Protein AF-A0A1S3QJJ6-F1 (afdb_monomer_lite)

Radius of gyration: 35.35 Å; chains: 1; bounding box: 121×51×11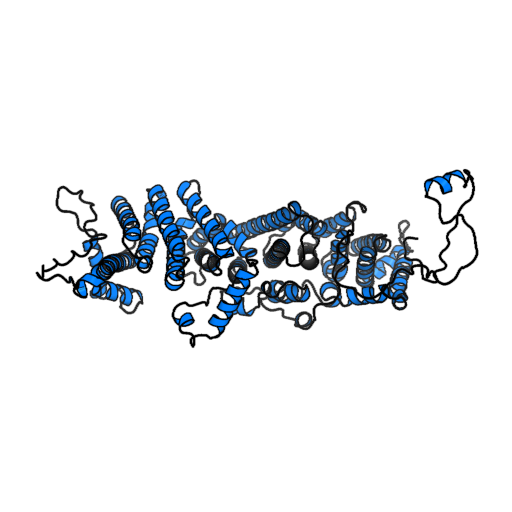4 Å

Secondary structure (DSSP, 8-state):
-HHHHHHHHHHHTT-S-TTSHHHHHHHHHHHHHTPPPPTTS-TT--TTTTPPPPPPP----SSS-----HHHHSHHHHHHHHHHHHHHHHHHHHHHS--PPPPHHHHHHHHHHHHHHHHHS-GGG-HHHHHHHHHHHHHHTTT-HHHHHHHHHHHHHHHHHTTT-HHHHHHHHHHHHHHHT-HHHHT--TTT-HHHHHHHHHHHHHHHHHHTTSTTHHHHHHHHHHHHHS-SS--S--HHHHHHHHHGGGT-HHHHHHHHH------HHHHHHHHHHHHHHHTGGGSHHHHHS--TT--TTHHHHHHHHHHHH--TTSHHHHHHHHHHHHHHHHHHHHHHHH-S---TTSHHHHHHHHHHHHHHHHGGGS-HHHHHHHHHHHHHHHHH---HHHHHHHHHHHHHHHHH-GGGHHHHHHHTTS-HHHHTTTHHHHHHHHHTHHHHGGG-SSHHHHHHHHHHHHHHHHT-SSHHHHHHHHHHHHHHHTSHHHHHHHHHGGGSTT--TTHHHHHHHHHHHHHHGGGSHHHHHHHHHHHHSHHHHT--TTTT-SHHIIIIIHHHHTT--GGG---HHHHHHSS----BTTB-SS-S--GGGGPPPPS-------SS--SSS--S----------------GGGGS-HHHHHHHS---------------S---TT-

pLDDT: mean 80.57, std 17.83, range [31.42, 98.56]

Foldseek 3Di:
DVVLLVVLVVVVVVPDDLPDPVNVVLLCVLCVQQCADDPPDDRRDRPPALDFDDQDDDDDDPDDDPPPPPCNVCRLVVRQVVNLSSLSSNLSSCVSPDVDQDDQVNLLVLLVSLLVNLVSHDLLSNLSSLSSLLSRCLSCCQPCVVSSLSSLVSLLVSLVVCPVPQLSNPSSLLSSLSRLVPLSNLLDDCVRRVSSLVSSVVVLVVQLVVCLQAFLSLLSNLLSLLCQLPPPDPDPDDPVVSVSSVLSCVVVLVSLLCLLQWAHDDDPVSVVVVVVVVVLVVVPPVRVVCVSRPDPRRARNNSNLSSLQSLLPQALVDPSSQVSLLVSLVSLLVLLVVLCVVDLDDDAQDSNNSSLLSSLLSVLSCVVSHDLVSCVVCVVSLLVSLQRDFFQLSLLSSLLVVLVNCQVPVVCVVVLLVSLVPDPVSRQLSVLSSLLNLLQVVNNLVRHDPSLVVLVSQLVSLLVQCLDPDPLSVLSSLSSLVSSCVDPSSLCSLCVLLPDPPRNNCSNVSSVVSNVVLVVCCVPPPSVVLNVQVCCQLSNPPDDSQQQAASQCSQALSCQLSVHDPSRHDHLVCSVPVHNHDADPRYGHDRPDCRSVPDHRTPDGSGSDDDDDPDPDDPDDPPPPPPDPDDDPDDDPPVPDDPVVVVVPPPDPDDDDDDDDDPDPDDDPNPD

Structure (mmCIF, N/CA/C/O backbone):
data_AF-A0A1S3QJJ6-F1
#
_entry.id   AF-A0A1S3QJJ6-F1
#
loop_
_atom_site.group_PDB
_atom_site.id
_atom_site.type_symbol
_atom_site.label_atom_id
_atom_site.label_alt_id
_atom_site.label_comp_id
_atom_site.label_asym_id
_atom_site.label_entity_id
_atom_site.label_seq_id
_atom_site.pdbx_PDB_ins_code
_atom_site.Cartn_x
_atom_site.Cartn_y
_atom_site.Cartn_z
_atom_site.occupancy
_atom_site.B_iso_or_equiv
_atom_site.auth_seq_id
_atom_site.auth_comp_id
_atom_site.auth_asym_id
_atom_site.auth_atom_id
_atom_site.pdbx_PDB_model_num
ATOM 1 N N . MET A 1 1 ? -32.401 -10.945 34.191 1.00 85.00 1 MET A N 1
ATOM 2 C CA . MET A 1 1 ? -31.482 -10.333 33.208 1.00 85.00 1 MET A CA 1
ATOM 3 C C . MET A 1 1 ? -30.661 -11.370 32.466 1.00 85.00 1 MET A C 1
ATOM 5 O O . MET A 1 1 ? -30.903 -11.489 31.279 1.00 85.00 1 MET A O 1
ATOM 9 N N . ALA A 1 2 ? -29.822 -12.181 33.118 1.00 85.94 2 ALA A N 1
ATOM 10 C CA . ALA A 1 2 ? -29.013 -13.210 32.439 1.00 85.94 2 ALA A CA 1
ATOM 11 C C . ALA A 1 2 ? -29.777 -14.088 31.428 1.00 85.94 2 ALA A C 1
ATOM 13 O O . ALA A 1 2 ? -29.359 -14.216 30.283 1.00 85.94 2 ALA A O 1
ATOM 14 N N . SER A 1 3 ? -30.947 -14.624 31.795 1.00 87.44 3 SER A N 1
ATOM 15 C CA . SER A 1 3 ? -31.774 -15.415 30.867 1.00 87.44 3 SER A CA 1
ATOM 16 C C . SER A 1 3 ? -32.265 -14.615 29.652 1.00 87.44 3 SER A C 1
ATOM 18 O O . SER A 1 3 ? -32.357 -15.158 28.556 1.00 87.44 3 SER A O 1
ATOM 20 N N . LEU A 1 4 ? -32.560 -13.323 29.830 1.00 85.12 4 LEU A N 1
ATOM 21 C CA . LEU A 1 4 ? -32.970 -12.434 28.738 1.00 85.12 4 LEU A CA 1
ATOM 22 C C . LEU A 1 4 ? -31.790 -12.130 27.817 1.00 85.12 4 LEU A C 1
ATOM 24 O O . LEU A 1 4 ? -31.928 -12.266 26.610 1.00 85.12 4 LEU A O 1
ATOM 28 N N . ALA A 1 5 ? -30.625 -11.804 28.383 1.00 86.69 5 ALA A N 1
ATOM 29 C CA . ALA A 1 5 ? -29.405 -11.566 27.618 1.00 86.69 5 ALA A CA 1
ATOM 30 C C . ALA A 1 5 ? -29.014 -12.796 26.790 1.00 86.69 5 ALA A C 1
ATOM 32 O O . ALA A 1 5 ? -28.793 -12.667 25.593 1.00 86.69 5 ALA A O 1
ATOM 33 N N . MET A 1 6 ? -29.052 -13.992 27.386 1.00 86.31 6 MET A N 1
ATOM 34 C CA . MET A 1 6 ? -28.824 -15.251 26.669 1.00 86.31 6 MET A CA 1
ATOM 35 C C . MET A 1 6 ? -29.834 -15.451 25.530 1.00 86.31 6 MET A C 1
ATOM 37 O O . MET A 1 6 ? -29.464 -15.881 24.442 1.00 86.31 6 MET A O 1
ATOM 41 N N . THR A 1 7 ? -31.106 -15.106 25.747 1.00 84.12 7 THR A N 1
ATOM 42 C CA . THR A 1 7 ? -32.127 -15.189 24.691 1.00 84.12 7 THR A CA 1
ATOM 43 C C . THR A 1 7 ? -31.817 -14.219 23.548 1.00 84.12 7 THR A C 1
ATOM 45 O O . THR A 1 7 ? -31.876 -14.619 22.390 1.00 84.12 7 THR A O 1
ATOM 48 N N . CYS A 1 8 ? -31.434 -12.976 23.858 1.00 83.06 8 CYS A N 1
ATOM 49 C CA . CYS A 1 8 ? -31.009 -11.973 22.879 1.00 83.06 8 CYS A CA 1
ATOM 50 C C . CYS A 1 8 ? -29.763 -12.415 22.091 1.00 83.06 8 CYS A C 1
ATOM 52 O O . CYS A 1 8 ? -29.727 -12.263 20.874 1.00 83.06 8 CYS A O 1
ATOM 54 N N . GLU A 1 9 ? -28.761 -12.995 22.756 1.00 84.38 9 GLU A N 1
ATOM 55 C CA . GLU A 1 9 ? -27.544 -13.518 22.117 1.00 84.38 9 GLU A CA 1
ATOM 56 C C . GLU A 1 9 ? -27.869 -14.664 21.147 1.00 84.38 9 GLU A C 1
ATOM 58 O O . GLU A 1 9 ? -27.453 -14.631 19.990 1.00 84.38 9 GLU A O 1
ATOM 63 N N . VAL A 1 10 ? -28.670 -15.647 21.576 1.00 82.12 10 VAL A N 1
ATOM 64 C CA . VAL A 1 10 ? -29.111 -16.756 20.707 1.00 82.12 10 VAL A CA 1
ATOM 65 C C . VAL A 1 10 ? -29.938 -16.234 19.535 1.00 82.12 10 VAL A C 1
ATOM 67 O O . VAL A 1 10 ? -29.814 -16.716 18.410 1.00 82.12 10 VAL A O 1
ATOM 70 N N . ALA A 1 11 ? -30.772 -15.229 19.779 1.00 76.62 11 ALA A N 1
ATOM 71 C CA . ALA A 1 11 ? -31.605 -14.653 18.747 1.00 76.62 11 ALA A CA 1
ATOM 72 C C . ALA A 1 11 ? -30.813 -13.837 17.717 1.00 76.62 11 ALA A C 1
ATOM 74 O O . ALA A 1 11 ? -31.133 -13.886 16.529 1.00 76.62 11 ALA A O 1
ATOM 75 N N . ALA A 1 12 ? -29.728 -13.178 18.134 1.00 73.81 12 ALA A N 1
ATOM 76 C CA . ALA A 1 12 ? -28.808 -12.479 17.240 1.00 73.81 12 ALA A CA 1
ATOM 77 C C . ALA A 1 12 ? -28.085 -13.423 16.259 1.00 73.81 12 ALA A C 1
ATOM 79 O O . ALA A 1 12 ? -27.667 -12.978 15.194 1.00 73.81 12 ALA A O 1
ATOM 80 N N . LEU A 1 13 ? -27.989 -14.722 16.571 1.00 76.25 13 LEU A N 1
ATOM 81 C CA . LEU A 1 13 ? -27.437 -15.749 15.677 1.00 76.25 13 LEU A CA 1
ATOM 82 C C . LEU A 1 13 ? -28.410 -16.180 14.559 1.00 76.25 13 LEU A C 1
ATOM 84 O O . LEU A 1 13 ? -28.115 -17.115 13.819 1.00 76.25 13 LEU A O 1
ATOM 88 N N . GLY A 1 14 ? -29.579 -15.540 14.435 1.00 67.44 14 GLY A N 1
ATOM 89 C CA . GLY A 1 14 ? -30.553 -15.836 13.377 1.00 67.44 14 GLY A CA 1
ATOM 90 C C . GLY A 1 14 ? -31.310 -17.154 13.570 1.00 67.44 14 GLY A C 1
ATOM 91 O O . GLY A 1 14 ? -31.936 -17.652 12.639 1.00 67.44 14 GLY A O 1
ATOM 92 N N . VAL A 1 15 ? -31.264 -17.728 14.777 1.00 62.75 15 VAL A N 1
ATOM 93 C CA . VAL A 1 15 ? -31.897 -19.019 15.103 1.00 62.75 15 VAL A CA 1
ATOM 94 C C . VAL A 1 15 ? -33.428 -18.909 15.175 1.00 62.75 15 VAL A C 1
ATOM 96 O O . VAL A 1 15 ? -34.129 -19.897 14.961 1.00 62.75 15 VAL A O 1
ATOM 99 N N . PHE A 1 16 ? -33.972 -17.715 15.442 1.00 63.34 16 PHE A N 1
ATOM 100 C CA . PHE A 1 16 ? -35.417 -17.485 15.526 1.00 63.34 16 PHE A CA 1
ATOM 101 C C . PHE A 1 16 ? -35.966 -16.752 14.300 1.00 63.34 16 PHE A C 1
ATOM 103 O O . PHE A 1 16 ? -35.335 -15.855 13.747 1.00 63.34 16 PHE A O 1
ATOM 110 N N . ASN A 1 17 ? -37.201 -17.087 13.918 1.00 60.53 17 ASN A N 1
ATOM 111 C CA . ASN A 1 17 ? -37.935 -16.361 12.887 1.00 60.53 17 ASN A CA 1
ATOM 112 C C . ASN A 1 17 ? -38.313 -14.950 13.398 1.00 60.53 17 ASN A C 1
ATOM 114 O O . ASN A 1 17 ? -38.918 -14.821 14.469 1.00 60.53 17 ASN A O 1
ATOM 118 N N . LEU A 1 18 ? -37.983 -13.912 12.615 1.00 58.69 18 LEU A N 1
ATOM 119 C CA . LEU A 1 18 ? -38.202 -12.485 12.916 1.00 58.69 18 LEU A CA 1
ATOM 120 C C . LEU A 1 18 ? -39.668 -12.138 13.233 1.00 58.69 18 LEU A C 1
ATOM 122 O O . LEU A 1 18 ? -39.923 -11.162 13.929 1.00 58.69 18 LEU A O 1
ATOM 126 N N . GLN A 1 19 ? -40.628 -12.941 12.761 1.00 59.34 19 GLN A N 1
ATOM 127 C CA . GLN A 1 19 ? -42.067 -12.733 12.984 1.00 59.34 19 GLN A CA 1
ATOM 128 C C . GLN A 1 19 ? -42.648 -13.491 14.191 1.00 59.34 19 GLN A C 1
ATOM 130 O O . GLN A 1 19 ? -43.862 -13.491 14.387 1.00 59.34 19 GLN A O 1
ATOM 135 N N . SER A 1 20 ? -41.826 -14.172 14.994 1.00 65.88 20 SER A N 1
ATOM 136 C CA . SER A 1 20 ? -42.336 -14.877 16.175 1.00 65.88 20 SER A CA 1
ATOM 137 C C . SER A 1 20 ? -42.773 -13.907 17.282 1.00 65.88 20 SER A C 1
ATOM 139 O O . SER A 1 20 ? -42.140 -12.881 17.524 1.00 65.88 20 SER A O 1
ATOM 141 N N . GLU A 1 21 ? -43.843 -14.255 17.997 1.00 67.12 21 GLU A N 1
ATOM 142 C CA . GLU A 1 21 ? -44.384 -13.482 19.127 1.00 67.12 21 GLU A CA 1
ATOM 143 C C . GLU A 1 21 ? -43.320 -13.214 20.213 1.00 67.12 21 GLU A C 1
ATOM 145 O O . GLU A 1 21 ? -43.253 -12.127 20.787 1.00 67.12 21 GLU A O 1
ATOM 150 N N . SER A 1 22 ? -42.399 -14.163 20.405 1.00 66.00 22 SER A N 1
ATOM 151 C CA . SER A 1 22 ? -41.230 -14.033 21.280 1.00 66.00 22 SER A CA 1
ATOM 152 C C . SER A 1 22 ? -40.287 -12.894 20.871 1.00 66.00 22 SER A C 1
ATOM 154 O O . SER A 1 22 ? -39.764 -12.201 21.741 1.00 66.00 22 SER A O 1
ATOM 156 N N . MET A 1 23 ? -40.085 -12.659 19.567 1.00 66.31 23 MET A N 1
ATOM 157 C CA . MET A 1 23 ? -39.256 -11.548 19.074 1.00 66.31 23 MET A CA 1
ATOM 158 C C . MET A 1 23 ? -39.922 -10.198 19.333 1.00 66.31 23 MET A C 1
ATOM 160 O O . MET A 1 23 ? -39.256 -9.258 19.758 1.00 66.31 23 MET A O 1
ATOM 164 N N . ILE A 1 24 ? -41.242 -10.112 19.154 1.00 66.56 24 ILE A N 1
ATOM 165 C CA . ILE A 1 24 ? -42.016 -8.894 19.429 1.00 66.56 24 ILE A CA 1
ATOM 166 C C . ILE A 1 24 ? -41.917 -8.528 20.919 1.00 66.56 24 ILE A C 1
ATOM 168 O O . ILE A 1 24 ? -41.633 -7.379 21.260 1.00 66.56 24 ILE A O 1
ATOM 172 N N . LEU A 1 25 ? -42.054 -9.510 21.816 1.00 69.56 25 LEU A N 1
ATOM 173 C CA . LEU A 1 25 ? -41.886 -9.306 23.261 1.00 69.56 25 LEU A CA 1
ATOM 174 C C . LEU A 1 25 ? -40.464 -8.854 23.641 1.00 69.56 25 LEU A C 1
ATOM 176 O O . LEU A 1 25 ? -40.312 -8.011 24.525 1.00 69.56 25 LEU A O 1
ATOM 180 N N . LEU A 1 26 ? -39.427 -9.351 22.955 1.00 68.56 26 LEU A N 1
ATOM 181 C CA . LEU A 1 26 ? -38.045 -8.889 23.146 1.00 68.56 26 LEU A CA 1
ATOM 182 C C . LEU A 1 26 ? -37.833 -7.443 22.666 1.00 68.56 26 LEU A C 1
ATOM 184 O O . LEU A 1 26 ? -37.059 -6.710 23.277 1.00 68.56 26 LEU A O 1
ATOM 188 N N . VAL A 1 27 ? -38.543 -6.986 21.629 1.00 65.44 27 VAL A N 1
ATOM 189 C CA . VAL A 1 27 ? -38.501 -5.573 21.203 1.00 65.44 27 VAL A CA 1
ATOM 190 C C . VAL A 1 27 ? -39.156 -4.667 22.251 1.00 65.44 27 VAL A C 1
ATOM 192 O O . VAL A 1 27 ? -38.608 -3.610 22.578 1.00 65.44 27 VAL A O 1
ATOM 195 N N . HIS A 1 28 ? -40.268 -5.097 22.856 1.00 69.62 28 HIS A N 1
ATOM 196 C CA . HIS A 1 28 ? -40.904 -4.376 23.969 1.00 69.62 28 HIS A CA 1
ATOM 197 C C . HIS A 1 28 ? -40.021 -4.291 25.223 1.00 69.62 28 HIS A C 1
ATOM 199 O O . HIS A 1 28 ? -40.218 -3.417 26.059 1.00 69.62 28 HIS A O 1
ATOM 205 N N . LEU A 1 29 ? -38.988 -5.123 25.341 1.00 69.88 29 LEU A N 1
ATOM 206 C CA . LEU A 1 29 ? -38.015 -5.043 26.430 1.00 69.88 29 LEU A CA 1
ATOM 207 C C . LEU A 1 29 ? -37.234 -3.719 26.419 1.00 69.88 29 LEU A C 1
ATOM 209 O O . LEU A 1 29 ? -36.844 -3.228 27.474 1.00 69.88 29 LEU A O 1
ATOM 213 N N . SER A 1 30 ? -37.085 -3.077 25.256 1.00 67.75 30 SER A N 1
ATOM 214 C CA . SER A 1 30 ? -36.506 -1.731 25.169 1.00 67.75 30 SER A CA 1
ATOM 215 C C . SER A 1 30 ? -37.330 -0.685 25.935 1.00 67.75 30 SER A C 1
ATOM 217 O O . SER A 1 30 ? -36.750 0.194 26.572 1.00 67.75 30 SER A O 1
ATOM 219 N N . SER A 1 31 ? -38.666 -0.800 25.982 1.00 69.69 31 SER A N 1
ATOM 220 C CA . SER A 1 31 ? -39.509 0.174 26.691 1.00 69.69 31 SER A CA 1
ATOM 221 C C . SER A 1 31 ? -39.325 0.130 28.207 1.00 69.69 31 SER A C 1
ATOM 223 O O . SER A 1 31 ? -39.563 1.136 28.871 1.00 69.69 31 SER A O 1
ATOM 225 N N . TYR A 1 32 ? -38.871 -1.000 28.763 1.00 74.62 32 TYR A N 1
ATOM 226 C CA . TYR A 1 32 ? -38.482 -1.083 30.173 1.00 74.62 32 TYR A CA 1
ATOM 227 C C . TYR A 1 32 ? -37.338 -0.110 30.480 1.00 74.62 32 TYR A C 1
ATOM 229 O O . TYR A 1 32 ? -37.411 0.643 31.444 1.00 74.62 32 TYR A O 1
ATOM 237 N N . PHE A 1 33 ? -36.323 -0.053 29.615 1.00 75.31 33 PHE A N 1
ATOM 238 C CA . PHE A 1 33 ? -35.170 0.824 29.815 1.00 75.31 33 PHE A CA 1
ATOM 239 C C . PHE A 1 33 ? -35.494 2.311 29.637 1.00 75.31 33 PHE A C 1
ATOM 241 O O . PHE A 1 33 ? -34.935 3.155 30.334 1.00 75.31 33 PHE A O 1
ATOM 248 N N . TYR A 1 34 ? -36.435 2.618 28.742 1.00 72.31 34 TYR A N 1
ATOM 249 C CA . TYR A 1 34 ? -36.872 3.980 28.422 1.00 72.31 34 TYR A CA 1
ATOM 250 C C . TYR A 1 34 ? -38.121 4.440 29.195 1.00 72.31 34 TYR A C 1
ATOM 252 O O . TYR A 1 34 ? -38.725 5.449 28.830 1.00 72.31 34 TYR A O 1
ATOM 260 N N . SER A 1 35 ? -38.548 3.704 30.226 1.00 65.62 35 SER A N 1
ATOM 261 C CA . SER A 1 35 ? -39.744 4.060 31.000 1.00 65.62 35 SER A CA 1
ATOM 262 C C . SER A 1 35 ? -39.558 5.394 31.744 1.00 65.62 35 SER A C 1
ATOM 264 O O . SER A 1 35 ? -38.511 5.596 32.363 1.00 65.62 35 SER A O 1
ATOM 266 N N . PRO A 1 36 ? -40.553 6.304 31.709 1.00 58.91 36 PRO A N 1
ATOM 267 C CA . PRO A 1 36 ? -40.438 7.621 32.325 1.00 58.91 36 PRO A CA 1
ATOM 268 C C . PRO A 1 36 ? -40.310 7.515 33.847 1.00 58.91 36 PRO A C 1
ATOM 270 O O . PRO A 1 36 ? -41.010 6.736 34.499 1.00 58.91 36 PRO A O 1
ATOM 273 N N . ALA A 1 37 ? -39.423 8.328 34.415 1.00 57.16 37 ALA A N 1
ATOM 274 C CA . ALA A 1 37 ? -39.206 8.385 35.852 1.00 57.16 37 ALA A CA 1
ATOM 275 C C . ALA A 1 37 ? -40.435 8.891 36.622 1.00 57.16 37 ALA A C 1
ATOM 277 O O . ALA A 1 37 ? -41.154 9.768 36.132 1.00 57.16 37 ALA A O 1
ATOM 278 N N . PRO A 1 38 ? -40.667 8.401 37.855 1.00 56.31 38 PRO A N 1
ATOM 279 C CA . PRO A 1 38 ? -41.644 9.014 38.741 1.00 56.31 38 PRO A CA 1
ATOM 280 C C . PRO A 1 38 ? -41.222 10.465 39.073 1.00 56.31 38 PRO A C 1
ATOM 282 O O . PRO A 1 38 ? -40.033 10.729 39.282 1.00 56.31 38 PRO A O 1
ATOM 285 N N . PRO A 1 39 ? -42.165 11.425 39.124 1.00 51.28 39 PRO A N 1
ATOM 286 C CA . PRO A 1 39 ? -41.863 12.827 39.429 1.00 51.28 39 PRO A CA 1
ATOM 287 C C . PRO A 1 39 ? -41.169 12.956 40.799 1.00 51.28 39 PRO A C 1
ATOM 289 O O . PRO A 1 39 ? -41.526 12.218 41.721 1.00 51.28 39 PRO A O 1
ATOM 292 N N . PRO A 1 40 ? -40.187 13.870 40.969 1.00 55.25 40 PRO A N 1
ATOM 293 C CA . PRO A 1 40 ? -39.938 15.105 40.206 1.00 55.25 40 PRO A CA 1
ATOM 294 C C . PRO A 1 40 ? -38.924 14.988 39.050 1.00 55.25 40 PRO A C 1
ATOM 296 O O . PRO A 1 40 ? -38.459 16.008 38.543 1.00 55.25 40 PRO A O 1
ATOM 299 N N . ALA A 1 41 ? -38.545 13.778 38.638 1.00 54.66 41 ALA A N 1
ATOM 300 C CA . ALA A 1 41 ? -37.587 13.593 37.553 1.00 54.66 41 ALA A CA 1
ATOM 301 C C . ALA A 1 41 ? -38.174 14.000 36.179 1.00 54.66 41 ALA A C 1
ATOM 303 O O . ALA A 1 41 ? -39.383 13.872 35.961 1.00 54.66 41 ALA A O 1
ATOM 304 N N . PRO A 1 42 ? -37.347 14.512 35.245 1.00 53.44 42 PRO A N 1
ATOM 305 C CA . PRO A 1 42 ? -37.808 14.911 33.920 1.00 53.44 42 PRO A CA 1
ATOM 306 C C . PRO A 1 42 ? -38.425 13.717 33.162 1.00 53.44 42 PRO A C 1
ATOM 308 O O . PRO A 1 42 ? -37.954 12.589 33.316 1.00 53.44 42 PRO A O 1
ATOM 311 N N . PRO A 1 43 ? -39.433 13.942 32.293 1.00 52.44 43 PRO A N 1
ATOM 312 C CA . PRO A 1 43 ? -40.180 12.883 31.595 1.00 52.44 43 PRO A CA 1
ATOM 313 C C . PRO A 1 43 ? -39.337 12.011 30.642 1.00 52.44 43 PRO A C 1
ATOM 315 O O . PRO A 1 43 ? -39.850 11.045 30.087 1.00 52.44 43 PRO A O 1
ATOM 318 N N . LEU A 1 44 ? -38.052 12.338 30.465 1.00 53.19 44 LEU A N 1
ATOM 319 C CA . LEU A 1 44 ? -37.078 11.647 29.615 1.00 53.19 44 LEU A CA 1
ATOM 320 C C . LEU A 1 44 ? -35.934 10.986 30.412 1.00 53.19 44 LEU A C 1
ATOM 322 O O . LEU A 1 44 ? -34.959 10.539 29.815 1.00 53.19 44 LEU A O 1
ATOM 326 N N . ALA A 1 45 ? -36.014 10.940 31.746 1.00 52.84 45 ALA A N 1
ATOM 327 C CA . ALA A 1 45 ? -34.977 10.327 32.572 1.00 52.84 45 ALA A CA 1
ATOM 328 C C . ALA A 1 45 ? -34.847 8.816 32.294 1.00 52.84 45 ALA A C 1
ATOM 330 O O . ALA A 1 45 ? -35.830 8.079 32.298 1.00 52.84 45 ALA A O 1
ATOM 331 N N . LEU A 1 46 ? -33.611 8.365 32.075 1.00 62.59 46 LEU A N 1
ATOM 332 C CA . LEU A 1 46 ? -33.241 6.985 31.753 1.00 62.59 46 LEU A CA 1
ATOM 333 C C . LEU A 1 46 ? -33.129 6.146 33.034 1.00 62.59 46 LEU A C 1
ATOM 335 O O . LEU A 1 46 ? -32.042 5.850 33.517 1.00 62.59 46 LEU A O 1
ATOM 339 N N . VAL A 1 47 ? -34.276 5.797 33.619 1.00 61.56 47 VAL A N 1
ATOM 340 C CA . VAL A 1 47 ? -34.368 5.243 34.986 1.00 61.56 47 VAL A CA 1
ATOM 341 C C . VAL A 1 47 ? -33.630 3.918 35.164 1.00 61.56 47 VAL A C 1
ATOM 343 O O . VAL A 1 47 ? -33.123 3.641 36.250 1.00 61.56 47 VAL A O 1
ATOM 346 N N . HIS A 1 48 ? -33.608 3.079 34.128 1.00 74.88 48 HIS A N 1
ATOM 347 C CA . HIS A 1 48 ? -33.221 1.670 34.239 1.00 74.88 48 HIS A CA 1
ATOM 348 C C . HIS A 1 48 ? -31.869 1.331 33.601 1.00 74.88 48 HIS A C 1
ATOM 350 O O . HIS A 1 48 ? -31.538 0.154 33.470 1.00 74.88 48 HIS A O 1
ATOM 356 N N . PHE A 1 49 ? -31.078 2.338 33.232 1.00 82.38 49 PHE A N 1
ATOM 357 C CA . PHE A 1 49 ? -29.703 2.134 32.781 1.00 82.38 49 PHE A CA 1
ATOM 358 C C . PHE A 1 49 ? -28.765 1.956 33.975 1.00 82.38 49 PHE A C 1
ATOM 360 O O . PHE A 1 49 ? -28.974 2.557 35.028 1.00 82.38 49 PHE A O 1
ATOM 367 N N . ASN A 1 50 ? -27.739 1.118 33.807 1.00 87.31 50 ASN A N 1
ATOM 368 C CA . ASN A 1 50 ? -26.666 0.898 34.783 1.00 87.31 50 ASN A CA 1
ATOM 369 C C . ASN A 1 50 ? -27.138 0.539 36.205 1.00 87.31 50 ASN A C 1
ATOM 371 O O . ASN A 1 50 ? -26.382 0.674 37.169 1.00 87.31 50 ASN A O 1
ATOM 375 N N . GLN A 1 51 ? -28.372 0.043 36.368 1.00 85.56 51 GLN A N 1
ATOM 376 C CA . GLN A 1 51 ? -28.884 -0.324 37.685 1.00 85.56 51 GLN A CA 1
ATOM 377 C C . GLN A 1 51 ? -28.071 -1.496 38.232 1.00 85.56 51 GLN A C 1
ATOM 379 O O . GLN A 1 51 ? -28.041 -2.572 37.638 1.00 85.56 51 GLN A O 1
ATOM 384 N N . SER A 1 52 ? -27.409 -1.294 39.368 1.00 80.50 52 SER A N 1
ATOM 385 C CA . SER A 1 52 ? -26.608 -2.335 40.011 1.00 80.50 52 SER A CA 1
ATOM 386 C C . SER A 1 52 ? -27.465 -3.229 40.908 1.00 80.50 52 SER A C 1
ATOM 388 O O . SER A 1 52 ? -28.480 -2.803 41.463 1.00 80.50 52 SER A O 1
ATOM 390 N N . LEU A 1 53 ? -27.038 -4.480 41.087 1.00 84.62 53 LEU A N 1
ATOM 391 C CA . LEU A 1 53 ? -27.660 -5.377 42.055 1.00 84.62 53 LEU A CA 1
ATOM 392 C C . LEU A 1 53 ? -27.370 -4.892 43.484 1.00 84.62 53 LEU A C 1
ATOM 394 O O . LEU A 1 53 ? -26.216 -4.686 43.871 1.00 84.62 53 LEU A O 1
ATOM 398 N N . LEU A 1 54 ? -28.421 -4.782 44.300 1.00 83.81 54 LEU A N 1
ATOM 399 C CA . LEU A 1 54 ? -28.299 -4.446 45.719 1.00 83.81 54 LEU A CA 1
ATOM 400 C C . LEU A 1 54 ? -27.579 -5.562 46.476 1.00 83.81 54 LEU A C 1
ATOM 402 O O . LEU A 1 54 ? -28.047 -6.702 46.500 1.00 83.81 54 LEU A O 1
ATOM 406 N N . LYS A 1 55 ? -26.451 -5.224 47.111 1.00 81.50 55 LYS A N 1
ATOM 407 C CA . LYS A 1 55 ? -25.652 -6.190 47.871 1.00 81.50 55 LYS A CA 1
ATOM 408 C C . LYS A 1 55 ? -26.494 -6.819 48.995 1.00 81.50 55 LYS A C 1
ATOM 410 O O . LYS A 1 55 ? -27.103 -6.069 49.760 1.00 81.50 55 LYS A O 1
ATOM 415 N N . PRO A 1 56 ? -26.520 -8.160 49.139 1.00 80.00 56 PRO A N 1
ATOM 416 C CA . PRO A 1 56 ? -27.260 -8.814 50.207 1.00 80.00 56 PRO A CA 1
ATOM 417 C C . PRO A 1 56 ? -26.718 -8.370 51.572 1.00 80.00 56 PRO A C 1
ATOM 419 O O . PRO A 1 56 ? -25.498 -8.230 51.719 1.00 80.00 56 PRO A O 1
ATOM 422 N N . PRO A 1 57 ? -27.581 -8.162 52.581 1.00 73.50 57 PRO A N 1
ATOM 423 C CA . PRO A 1 57 ? -27.133 -7.787 53.914 1.00 73.50 57 PRO A CA 1
ATOM 424 C C . PRO A 1 57 ? -26.241 -8.887 54.505 1.00 73.50 57 PRO A C 1
ATOM 426 O O . PRO A 1 57 ? -26.600 -10.065 54.512 1.00 73.50 57 PRO A O 1
ATOM 429 N N . THR A 1 58 ? -25.067 -8.509 55.013 1.00 65.12 58 THR A N 1
ATOM 430 C CA . THR A 1 58 ? -24.179 -9.422 55.741 1.00 65.12 58 THR A CA 1
ATOM 431 C C . THR A 1 58 ? -24.819 -9.768 57.079 1.00 65.12 58 THR A C 1
ATOM 433 O O . THR A 1 58 ? -24.934 -8.906 57.949 1.00 65.12 58 THR A O 1
ATOM 436 N N . VAL A 1 59 ? -25.237 -11.021 57.264 1.00 57.97 59 VAL A N 1
ATOM 437 C CA . VAL A 1 59 ? -25.673 -11.506 58.578 1.00 57.97 59 VAL A CA 1
ATOM 438 C C . VAL A 1 59 ? -24.463 -11.448 59.510 1.00 57.97 59 VAL A C 1
ATOM 440 O O . VAL A 1 59 ? -23.485 -12.162 59.298 1.00 57.97 59 VAL A O 1
ATOM 443 N N . HIS A 1 60 ? -24.502 -10.574 60.518 1.00 47.78 60 HIS A N 1
ATOM 444 C CA . HIS A 1 60 ? -23.487 -10.513 61.567 1.00 47.78 60 HIS A CA 1
ATOM 445 C C . HIS A 1 60 ? -23.479 -11.839 62.341 1.00 47.78 60 HIS A C 1
ATOM 447 O O . HIS A 1 60 ? -24.256 -12.021 63.276 1.00 47.78 60 HIS A O 1
ATOM 453 N N . GLN A 1 61 ? -22.605 -12.773 61.965 1.00 46.84 61 GLN A N 1
ATOM 454 C CA . GLN A 1 61 ? -22.249 -13.879 62.845 1.00 46.84 61 GLN A CA 1
ATOM 455 C C . GLN A 1 61 ? -21.213 -13.373 63.846 1.00 46.84 61 GLN A C 1
ATOM 457 O O . GLN A 1 61 ? -20.108 -12.957 63.502 1.00 46.84 61 GLN A O 1
ATOM 462 N N . SER A 1 62 ? -21.625 -13.351 65.106 1.00 43.62 62 SER A N 1
ATOM 463 C CA . SER A 1 62 ? -20.859 -12.913 66.263 1.00 43.62 62 SER A CA 1
ATOM 464 C C . SER A 1 62 ? -19.783 -13.933 66.651 1.00 43.62 62 SER A C 1
ATOM 466 O O . SER A 1 62 ? -19.842 -14.484 67.741 1.00 43.62 62 SER A O 1
ATOM 468 N N . THR A 1 63 ? -18.806 -14.200 65.786 1.00 44.50 63 THR A N 1
ATOM 469 C CA . THR A 1 63 ? -17.563 -14.901 66.149 1.00 44.50 63 THR A CA 1
ATOM 470 C C . THR A 1 63 ? -16.459 -14.523 65.162 1.00 44.50 63 THR A C 1
ATOM 472 O O . THR A 1 63 ? -16.562 -14.848 63.989 1.00 44.50 63 THR A O 1
ATOM 475 N N . GLY A 1 64 ? -15.436 -13.832 65.677 1.00 46.62 64 GLY A N 1
ATOM 476 C CA . GLY A 1 64 ? -14.133 -13.364 65.155 1.00 46.62 64 GLY A CA 1
ATOM 477 C C . GLY A 1 64 ? -13.458 -13.851 63.858 1.00 46.62 64 GLY A C 1
ATOM 478 O O . GLY A 1 64 ? -12.299 -13.495 63.671 1.00 46.62 64 GLY A O 1
ATOM 479 N N . VAL A 1 65 ? -14.089 -14.599 62.955 1.00 46.09 65 VAL A N 1
ATOM 480 C CA . VAL A 1 65 ? -13.544 -14.948 61.636 1.00 46.09 65 VAL A CA 1
ATOM 481 C C . VAL A 1 65 ? -14.656 -14.752 60.608 1.00 46.09 65 VAL A C 1
ATOM 483 O O . VAL A 1 65 ? -15.552 -15.577 60.468 1.00 46.09 65 VAL A O 1
ATOM 486 N N . SER A 1 66 ? -14.636 -13.608 59.923 1.00 47.94 66 SER A N 1
ATOM 487 C CA . SER A 1 66 ? -15.585 -13.283 58.854 1.00 47.94 66 SER A CA 1
ATOM 488 C C . SER A 1 66 ? -15.257 -14.097 57.597 1.00 47.94 66 SER A C 1
ATOM 490 O O . SER A 1 66 ? -14.672 -13.564 56.654 1.00 47.94 66 SER A O 1
ATOM 492 N N . GLU A 1 67 ? -15.653 -15.367 57.550 1.00 48.28 67 GLU A N 1
ATOM 493 C CA . GLU A 1 67 ? -15.821 -16.059 56.270 1.00 48.28 67 GLU A CA 1
ATOM 494 C C . GLU A 1 67 ? -17.005 -15.409 55.542 1.00 48.28 67 GLU A C 1
ATOM 496 O O . GLU A 1 67 ? -18.174 -15.648 55.848 1.00 48.28 67 GLU A O 1
ATOM 501 N N . GLN A 1 68 ? -16.710 -14.495 54.612 1.00 56.47 68 GLN A N 1
ATOM 502 C CA . GLN A 1 68 ? -17.723 -13.993 53.688 1.00 56.47 68 GLN A CA 1
ATOM 503 C C . GLN A 1 68 ? -18.248 -15.197 52.900 1.00 56.47 68 GLN A C 1
ATOM 505 O O . GLN A 1 68 ? -17.468 -15.886 52.248 1.00 56.47 68 GLN A O 1
ATOM 510 N N . GLY A 1 69 ? -19.552 -15.478 52.976 1.00 62.31 69 GLY A N 1
ATOM 511 C CA . GLY A 1 69 ? -20.139 -16.586 52.219 1.00 62.31 69 GLY A CA 1
ATOM 512 C C . GLY A 1 69 ? -19.844 -16.461 50.712 1.00 62.31 69 GLY A C 1
ATOM 513 O O . GLY A 1 69 ? -19.702 -15.339 50.219 1.00 62.31 69 GLY A O 1
ATOM 514 N N . PRO A 1 70 ? -19.801 -17.572 49.951 1.00 61.47 70 PRO A N 1
ATOM 515 C CA . PRO A 1 70 ? -19.353 -17.587 48.550 1.00 61.47 70 PRO A CA 1
ATOM 516 C C . PRO A 1 70 ? -20.106 -16.596 47.639 1.00 61.47 70 PRO A C 1
ATOM 518 O O . PRO A 1 70 ? -19.515 -15.986 46.755 1.00 61.47 70 PRO A O 1
ATOM 521 N N . LEU A 1 71 ? -21.392 -16.336 47.914 1.00 62.03 71 LEU A N 1
ATOM 522 C CA . LEU A 1 71 ? -22.205 -15.333 47.204 1.00 62.03 71 LEU A CA 1
ATOM 523 C C . LEU A 1 71 ? -21.737 -13.880 47.406 1.00 62.03 71 LEU A C 1
ATOM 525 O O . LEU A 1 71 ? -21.939 -13.039 46.532 1.00 62.03 71 LEU A O 1
ATOM 529 N N . LEU A 1 72 ? -21.148 -13.560 48.560 1.00 67.88 72 LEU A N 1
ATOM 530 C CA . LEU A 1 72 ? -20.634 -12.223 48.873 1.00 67.88 72 LEU A CA 1
ATOM 531 C C . LEU A 1 72 ? -19.228 -12.006 48.301 1.00 67.88 72 LEU A C 1
ATOM 533 O O . LEU A 1 72 ? -18.892 -10.863 47.986 1.00 67.88 72 LEU A O 1
ATOM 537 N N . GLN A 1 73 ? -18.450 -13.083 48.144 1.00 71.25 73 GLN A N 1
ATOM 538 C CA . GLN A 1 73 ? -17.097 -13.058 47.584 1.00 71.25 73 GLN A CA 1
ATOM 539 C C . GLN A 1 73 ? -17.109 -12.712 46.084 1.00 71.25 73 GLN A C 1
ATOM 541 O O . GLN A 1 73 ? -16.325 -11.874 45.646 1.00 71.25 73 GLN A O 1
ATOM 546 N N . ASP A 1 74 ? -18.074 -13.250 45.330 1.00 80.94 74 ASP A N 1
ATOM 547 C CA . ASP A 1 74 ? -18.238 -12.996 43.889 1.00 80.94 74 ASP A CA 1
ATOM 548 C C . ASP A 1 74 ? -19.299 -11.928 43.557 1.00 80.94 74 ASP A C 1
ATOM 550 O O . ASP A 1 74 ? -19.668 -11.739 42.393 1.00 80.94 74 ASP A O 1
ATOM 554 N N . TRP A 1 75 ? -19.795 -11.185 44.555 1.00 84.75 75 TRP A N 1
ATOM 555 C CA . TRP A 1 75 ? -20.877 -10.214 44.348 1.00 84.75 75 TRP A CA 1
ATOM 556 C C . TRP A 1 75 ? -20.536 -9.150 43.300 1.00 84.75 75 TRP A C 1
ATOM 558 O O . TRP A 1 75 ? -21.371 -8.821 42.461 1.00 84.75 75 TRP A O 1
ATOM 568 N N . GLY A 1 76 ? -19.300 -8.638 43.314 1.00 84.94 76 GLY A N 1
ATOM 569 C CA . GLY A 1 76 ? -18.845 -7.648 42.332 1.00 84.94 76 GLY A CA 1
ATOM 570 C C . GLY A 1 76 ? -18.903 -8.178 40.898 1.00 84.94 76 GLY A C 1
ATOM 571 O O . GLY A 1 76 ? -19.361 -7.478 39.999 1.00 84.94 76 GLY A O 1
ATOM 572 N N . ARG A 1 77 ? -18.532 -9.450 40.695 1.00 87.00 77 ARG A N 1
ATOM 573 C CA . ARG A 1 77 ? -18.642 -10.128 39.398 1.00 87.00 77 ARG A CA 1
ATOM 574 C C . ARG A 1 77 ? -20.106 -10.263 38.979 1.00 87.00 77 ARG A C 1
ATOM 576 O O . ARG A 1 77 ? -20.438 -9.917 37.850 1.00 87.00 77 ARG A O 1
ATOM 583 N N . MET A 1 78 ? -20.990 -10.711 39.873 1.00 87.31 78 MET A N 1
ATOM 584 C CA . MET A 1 78 ? -22.423 -10.830 39.566 1.00 87.31 78 MET A CA 1
ATOM 585 C C . MET A 1 78 ? -23.065 -9.478 39.229 1.00 87.31 78 MET A C 1
ATOM 587 O O . MET A 1 78 ? -23.821 -9.386 38.264 1.00 87.31 78 MET A O 1
ATOM 591 N N . ALA A 1 79 ? -22.741 -8.426 39.984 1.00 88.69 79 ALA A N 1
ATOM 592 C CA . ALA A 1 79 ? -23.225 -7.073 39.724 1.00 88.69 79 ALA A CA 1
ATOM 593 C C . ALA A 1 79 ? -22.744 -6.544 38.360 1.00 88.69 79 ALA A C 1
ATOM 595 O O . ALA A 1 79 ? -23.541 -5.986 37.608 1.00 88.69 79 ALA A O 1
ATOM 596 N N . ALA A 1 80 ? -21.480 -6.787 37.999 1.00 90.81 80 ALA A N 1
ATOM 597 C CA . ALA A 1 80 ? -20.949 -6.422 36.688 1.00 90.81 80 ALA A CA 1
ATOM 598 C C . ALA A 1 80 ? -21.635 -7.185 35.541 1.00 90.81 80 ALA A C 1
ATOM 600 O O . ALA A 1 80 ? -22.045 -6.576 34.555 1.00 90.81 80 ALA A O 1
ATOM 601 N N . HIS A 1 81 ? -21.829 -8.501 35.680 1.00 90.81 81 HIS A N 1
ATOM 602 C CA . HIS A 1 81 ? -22.569 -9.289 34.688 1.00 90.81 81 HIS A CA 1
ATOM 603 C C . HIS A 1 81 ? -24.012 -8.807 34.529 1.00 90.81 81 HIS A C 1
ATOM 605 O O . HIS A 1 81 ? -24.506 -8.738 33.410 1.00 90.81 81 HIS A O 1
ATOM 611 N N . PHE A 1 82 ? -24.666 -8.396 35.616 1.00 91.19 82 PHE A N 1
ATOM 612 C CA . PHE A 1 82 ? -26.014 -7.842 35.548 1.00 91.19 82 PHE A CA 1
ATOM 613 C C . PHE A 1 82 ? -26.084 -6.563 34.703 1.00 91.19 82 PHE A C 1
ATOM 615 O O . PHE A 1 82 ? -26.991 -6.441 33.881 1.00 91.19 82 PHE A O 1
ATOM 622 N N . ILE A 1 83 ? -25.119 -5.647 34.854 1.00 91.81 83 ILE A N 1
ATOM 623 C CA . ILE A 1 83 ? -25.020 -4.438 34.020 1.00 91.81 83 ILE A CA 1
ATOM 624 C C . ILE A 1 83 ? -24.729 -4.828 32.561 1.00 91.81 83 ILE A C 1
ATOM 626 O O . ILE A 1 83 ? -25.423 -4.380 31.653 1.00 91.81 83 ILE A O 1
ATOM 630 N N . ARG A 1 84 ? -23.771 -5.730 32.317 1.00 92.81 84 ARG A N 1
ATOM 631 C CA . ARG A 1 84 ? -23.448 -6.247 30.972 1.00 92.81 84 ARG A CA 1
ATOM 632 C C . ARG A 1 84 ? -24.668 -6.860 30.276 1.00 92.81 84 ARG A C 1
ATOM 634 O O . ARG A 1 84 ? -24.885 -6.640 29.084 1.00 92.81 84 ARG A O 1
ATOM 641 N N . ASP A 1 85 ? -25.494 -7.594 31.013 1.00 91.12 85 ASP A N 1
ATOM 642 C CA . ASP A 1 85 ? -26.710 -8.218 30.494 1.00 91.12 85 ASP A CA 1
ATOM 643 C C . ASP A 1 85 ? -27.800 -7.189 30.151 1.00 91.12 85 ASP A C 1
ATOM 645 O O . ASP A 1 85 ? -28.557 -7.407 29.203 1.00 91.12 85 ASP A O 1
ATOM 649 N N . GLN A 1 86 ? -27.869 -6.051 30.860 1.00 90.38 86 GLN A N 1
ATOM 650 C CA . GLN A 1 86 ? -28.730 -4.923 30.467 1.00 90.38 86 GLN A CA 1
ATOM 651 C C . GLN A 1 86 ? -28.327 -4.387 29.092 1.00 90.38 86 GLN A C 1
ATOM 653 O O . GLN A 1 86 ? -29.174 -4.301 28.203 1.00 90.38 86 GLN A O 1
ATOM 658 N N . TRP A 1 87 ? -27.036 -4.112 28.890 1.00 90.94 87 TRP A N 1
ATOM 659 C CA . TRP A 1 87 ? -26.503 -3.617 27.615 1.00 90.94 87 TRP A CA 1
ATOM 660 C C . TRP A 1 87 ? -26.664 -4.618 26.472 1.00 90.94 87 TRP A C 1
ATOM 662 O O . TRP A 1 87 ? -26.998 -4.233 25.355 1.00 90.94 87 TRP A O 1
ATOM 672 N N . THR A 1 88 ? -26.535 -5.912 26.764 1.00 89.00 88 THR A N 1
ATOM 673 C CA . THR A 1 88 ? -26.806 -6.985 25.794 1.00 89.00 88 THR A CA 1
ATOM 674 C C . THR A 1 88 ? -28.263 -6.951 25.321 1.00 89.00 88 THR A C 1
ATOM 676 O O . THR A 1 88 ? -28.535 -7.016 24.122 1.00 89.00 88 THR A O 1
ATOM 679 N N . CYS A 1 89 ? -29.214 -6.782 26.246 1.00 85.94 89 CYS A N 1
ATOM 680 C CA . CYS A 1 89 ? -30.631 -6.657 25.899 1.00 85.94 89 CYS A CA 1
ATOM 681 C C . CYS A 1 89 ? -30.930 -5.363 25.122 1.00 85.94 89 CYS A C 1
ATOM 683 O O . CYS A 1 89 ? -31.667 -5.396 24.137 1.00 85.94 89 CYS A O 1
ATOM 685 N N . LEU A 1 90 ? -30.339 -4.237 25.534 1.00 83.81 90 LEU A N 1
ATOM 686 C CA . LEU A 1 90 ? -30.484 -2.933 24.880 1.00 83.81 90 LEU A CA 1
ATOM 687 C C . LEU A 1 90 ? -29.955 -2.937 23.440 1.00 83.81 90 LEU A C 1
ATOM 689 O O . LEU A 1 90 ? -30.660 -2.517 22.520 1.00 83.81 90 LEU A O 1
ATOM 693 N N . GLY A 1 91 ? -28.737 -3.446 23.237 1.00 81.00 91 GLY A N 1
ATOM 694 C CA . GLY A 1 91 ? -28.108 -3.548 21.920 1.00 81.00 91 GLY A CA 1
ATOM 695 C C . GLY A 1 91 ? -28.894 -4.446 20.966 1.00 81.00 91 GLY A C 1
ATOM 696 O O . GLY A 1 91 ? -29.019 -4.136 19.782 1.00 81.00 91 GLY A O 1
ATOM 697 N N . TYR A 1 92 ? -29.480 -5.529 21.479 1.00 77.50 92 TYR A N 1
ATOM 698 C CA . TYR A 1 92 ? -30.359 -6.395 20.698 1.00 77.50 92 TYR A CA 1
ATOM 699 C C . TYR A 1 92 ? -31.671 -5.701 20.305 1.00 77.50 92 TYR A C 1
ATOM 701 O O . TYR A 1 92 ? -32.039 -5.691 19.129 1.00 77.50 92 TYR A O 1
ATOM 709 N N . GLY A 1 93 ? -32.346 -5.054 21.263 1.00 72.44 93 GLY A N 1
ATOM 710 C CA . GLY A 1 93 ? -33.579 -4.307 21.005 1.00 72.44 93 GLY A CA 1
ATOM 711 C C . GLY A 1 93 ? -33.396 -3.209 19.953 1.00 72.44 93 GLY A C 1
ATOM 712 O O . GLY A 1 93 ? -34.271 -3.015 19.110 1.00 72.44 93 GLY A O 1
ATOM 713 N N . ARG A 1 94 ? -32.232 -2.543 19.939 1.00 73.12 94 ARG A N 1
ATOM 714 C CA . ARG A 1 94 ? -31.883 -1.549 18.913 1.00 73.12 94 ARG A CA 1
ATOM 715 C C . ARG A 1 94 ? -31.632 -2.132 17.527 1.00 73.12 94 ARG A C 1
ATOM 717 O O . ARG A 1 94 ? -31.986 -1.478 16.554 1.00 73.12 94 ARG A O 1
ATOM 724 N N . ARG A 1 95 ? -31.054 -3.332 17.429 1.00 70.00 95 ARG A N 1
ATOM 725 C CA . ARG A 1 95 ? -30.802 -3.996 16.139 1.00 70.00 95 ARG A CA 1
ATOM 726 C C . ARG A 1 95 ? -32.083 -4.429 15.416 1.00 70.00 95 ARG A C 1
ATOM 728 O O . ARG A 1 95 ? -32.067 -4.512 14.195 1.00 70.00 95 ARG A O 1
ATOM 735 N N . ILE A 1 96 ? -33.161 -4.727 16.148 1.00 65.25 96 ILE A N 1
ATOM 736 C CA . ILE A 1 96 ? -34.397 -5.315 15.584 1.00 65.25 96 ILE A CA 1
ATOM 737 C C . ILE A 1 96 ? -35.592 -4.363 15.598 1.00 65.25 96 ILE A C 1
ATOM 739 O O . ILE A 1 96 ? -36.471 -4.480 14.742 1.00 65.25 96 ILE A O 1
ATOM 743 N N . GLY A 1 97 ? -35.658 -3.426 16.549 1.00 56.94 97 GLY A N 1
ATOM 744 C CA . GLY A 1 97 ? -36.654 -2.358 16.500 1.00 56.94 97 GLY A CA 1
ATOM 745 C C . GLY A 1 97 ? -36.539 -1.581 15.186 1.00 56.94 97 GLY A C 1
ATOM 746 O O . GLY A 1 97 ? -35.441 -1.467 14.642 1.00 56.94 97 GLY A O 1
ATOM 747 N N . LEU A 1 98 ? -37.660 -1.053 14.664 1.00 45.78 98 LEU A N 1
ATOM 748 C CA . LEU A 1 98 ? -37.629 -0.195 13.472 1.00 45.78 98 LEU A CA 1
ATOM 749 C C . LEU A 1 98 ? -36.502 0.842 13.658 1.00 45.78 98 LEU A C 1
ATOM 751 O O . LEU A 1 98 ? -36.498 1.501 14.704 1.00 45.78 98 LEU A O 1
ATOM 755 N N . PRO A 1 99 ? -35.570 0.996 12.700 1.00 49.81 99 PRO A N 1
ATOM 756 C CA . PRO A 1 99 ? -34.416 1.889 12.801 1.00 49.81 99 PRO A CA 1
ATOM 757 C C . PRO A 1 99 ? -34.849 3.356 12.647 1.00 49.81 99 PRO A C 1
ATOM 759 O O . PRO A 1 99 ? -34.382 4.090 11.784 1.00 49.81 99 PRO A O 1
ATOM 762 N N . GLY A 1 100 ? -35.813 3.788 13.455 1.00 55.66 100 GLY A N 1
ATOM 763 C CA . GLY A 1 100 ? -36.155 5.184 13.617 1.00 55.66 100 GLY A CA 1
ATOM 764 C C . GLY A 1 100 ? -35.109 5.852 14.513 1.00 55.66 100 GLY A C 1
ATOM 765 O O . GLY A 1 100 ? -34.710 5.258 15.528 1.00 55.66 100 GLY A O 1
ATOM 766 N N . PRO A 1 101 ? -34.660 7.073 14.176 1.00 60.22 101 PRO A N 1
ATOM 767 C CA . PRO A 1 101 ? -33.827 7.856 15.079 1.00 60.22 101 PRO A CA 1
ATOM 768 C C . PRO A 1 101 ? -34.542 7.994 16.427 1.00 60.22 101 PRO A C 1
ATOM 770 O O . PRO A 1 101 ? -35.751 8.242 16.477 1.00 60.22 101 PRO A O 1
ATOM 773 N N . LEU A 1 102 ? -33.811 7.795 17.529 1.00 64.31 102 LEU A N 1
ATOM 774 C CA . LEU A 1 102 ? -34.352 8.175 18.836 1.00 64.31 102 LEU A CA 1
ATOM 775 C C . LEU A 1 102 ? -34.557 9.690 18.854 1.00 64.31 102 LEU A C 1
ATOM 777 O O . LEU A 1 102 ? -33.829 10.434 18.198 1.00 64.31 102 LEU A O 1
ATOM 781 N N . GLU A 1 103 ? -35.518 10.153 19.653 1.00 67.94 103 GLU A N 1
ATOM 782 C CA . GLU A 1 103 ? -35.566 11.566 20.022 1.00 67.94 103 GLU A CA 1
ATOM 783 C C . GLU A 1 103 ? -34.194 11.977 20.563 1.00 67.94 103 GLU A C 1
ATOM 785 O O . GLU A 1 103 ? -33.662 11.311 21.456 1.00 67.94 103 GLU A O 1
ATOM 790 N N . LEU A 1 104 ? -33.636 13.065 20.025 1.00 67.62 104 LEU A N 1
ATOM 791 C CA . LEU A 1 104 ? -32.268 13.502 20.304 1.00 67.62 104 LEU A CA 1
ATOM 792 C C . LEU A 1 104 ? -31.920 13.498 21.810 1.00 67.62 104 LEU A C 1
ATOM 794 O O . LEU A 1 104 ? -30.907 12.899 22.160 1.00 67.62 104 LEU A O 1
ATOM 798 N N . PRO A 1 105 ? -32.772 14.003 22.733 1.00 72.44 105 PRO A N 1
ATOM 799 C CA . PRO A 1 105 ? -32.467 13.958 24.166 1.00 72.44 105 PRO A CA 1
ATOM 800 C C . PRO A 1 105 ? -32.323 12.537 24.733 1.00 72.44 105 PRO A C 1
ATOM 802 O O . PRO A 1 105 ? -31.507 12.300 25.621 1.00 72.44 105 PRO A O 1
ATOM 805 N N . ARG A 1 106 ? -33.097 11.567 24.221 1.00 78.12 106 ARG A N 1
ATOM 806 C CA . ARG A 1 106 ? -32.966 10.155 24.623 1.00 78.12 106 ARG A CA 1
ATOM 807 C C . ARG A 1 106 ? -31.711 9.534 24.037 1.00 78.12 106 ARG A C 1
ATOM 809 O O . ARG A 1 106 ? -31.110 8.682 24.686 1.00 78.12 106 ARG A O 1
ATOM 816 N N . ALA A 1 107 ? -31.334 9.931 22.822 1.00 81.19 107 ALA A N 1
ATOM 817 C CA . ALA A 1 107 ? -30.123 9.451 22.178 1.00 81.19 107 ALA A CA 1
ATOM 818 C C . ALA A 1 107 ? -28.872 9.911 22.941 1.00 81.19 107 ALA A C 1
ATOM 820 O O . ALA A 1 107 ? -28.047 9.066 23.292 1.00 81.19 107 ALA A O 1
ATOM 821 N N . SER A 1 108 ? -28.793 11.201 23.283 1.00 84.62 108 SER A N 1
ATOM 822 C CA . SER A 1 108 ? -27.694 11.778 24.068 1.00 84.62 108 SER A CA 1
ATOM 823 C C . SER A 1 108 ? -27.599 11.144 25.453 1.00 84.62 108 SER A C 1
ATOM 825 O O . SER A 1 108 ? -26.555 10.601 25.799 1.00 84.62 108 SER A O 1
ATOM 827 N N . GLY A 1 109 ? -28.709 11.072 26.199 1.00 86.62 109 GLY A N 1
ATOM 828 C CA . GLY A 1 109 ? -28.697 10.438 27.520 1.00 86.62 109 GLY A CA 1
ATOM 829 C C . GLY A 1 109 ? -28.326 8.948 27.473 1.00 86.62 109 GLY A C 1
ATOM 830 O O . GLY A 1 109 ? -27.661 8.442 28.374 1.00 86.62 109 GLY A O 1
ATOM 831 N N . SER A 1 110 ? -28.731 8.219 26.422 1.00 88.06 110 SER A N 1
ATOM 832 C CA . SER A 1 110 ? -28.370 6.798 26.282 1.00 88.06 110 SER A CA 1
ATOM 833 C C . SER A 1 110 ? -26.875 6.628 26.034 1.00 88.06 110 SER A C 1
ATOM 835 O O . SER A 1 110 ? -26.286 5.653 26.498 1.00 88.06 110 SER A O 1
ATOM 837 N N . LEU A 1 111 ? -26.268 7.558 25.290 1.00 90.69 111 LEU A N 1
ATOM 838 C CA . LEU A 1 111 ? -24.831 7.572 25.053 1.00 90.69 111 LEU A CA 1
ATOM 839 C C . LEU A 1 111 ? -24.068 7.942 26.331 1.00 90.69 111 LEU A C 1
ATOM 841 O O . LEU A 1 111 ? -23.112 7.250 26.658 1.00 90.69 111 LEU A O 1
ATOM 845 N N . GLU A 1 112 ? -24.520 8.937 27.099 1.00 92.50 112 GLU A N 1
ATOM 846 C CA . GLU A 1 112 ? -23.953 9.264 28.421 1.00 92.50 112 GLU A CA 1
ATOM 847 C C . GLU A 1 112 ? -23.971 8.052 29.362 1.00 92.50 112 GLU A C 1
ATOM 849 O O . GLU A 1 112 ? -22.948 7.697 29.950 1.00 92.50 112 GLU A O 1
ATOM 854 N N . ALA A 1 113 ? -25.106 7.349 29.438 1.00 92.12 113 ALA A N 1
ATOM 855 C CA . ALA A 1 113 ? -25.217 6.124 30.224 1.00 92.12 113 ALA A CA 1
ATOM 856 C C . ALA A 1 113 ? -24.265 5.023 29.721 1.00 92.12 113 ALA A C 1
ATOM 858 O O . ALA A 1 113 ? -23.720 4.264 30.523 1.00 92.12 113 ALA A O 1
ATOM 859 N N . ALA A 1 114 ? -24.030 4.929 28.408 1.00 93.62 114 ALA A N 1
ATOM 860 C CA . ALA A 1 114 ? -23.076 3.975 27.846 1.00 93.62 114 ALA A CA 1
ATOM 861 C C . ALA A 1 114 ? -21.630 4.326 28.228 1.00 93.62 114 ALA A C 1
ATOM 863 O O . ALA A 1 114 ? -20.872 3.442 28.620 1.00 93.62 114 ALA A O 1
ATOM 864 N N . ILE A 1 115 ? -21.263 5.611 28.196 1.00 94.62 115 ILE A N 1
ATOM 865 C CA . ILE A 1 115 ? -19.947 6.091 28.648 1.00 94.62 115 ILE A CA 1
ATOM 866 C C . ILE A 1 115 ? -19.742 5.768 30.134 1.00 94.62 115 ILE A C 1
ATOM 868 O O . ILE A 1 115 ? -18.690 5.251 30.518 1.00 94.62 115 ILE A O 1
ATOM 872 N N . GLU A 1 116 ? -20.756 6.002 30.968 1.00 93.94 116 GLU A N 1
ATOM 873 C CA . GLU A 1 116 ? -20.722 5.630 32.385 1.00 93.94 116 GLU A CA 1
ATOM 874 C C . GLU A 1 116 ? -20.527 4.113 32.556 1.00 93.94 116 GLU A C 1
ATOM 876 O O . GLU A 1 116 ? -19.686 3.674 33.345 1.00 93.94 116 GLU A O 1
ATOM 881 N N . ALA A 1 117 ? -21.230 3.297 31.764 1.00 93.31 117 ALA A N 1
ATOM 882 C CA . ALA A 1 117 ? -21.131 1.841 31.822 1.00 93.31 117 ALA A CA 1
ATOM 883 C C . ALA A 1 117 ? -19.714 1.320 31.553 1.00 93.31 117 ALA A C 1
ATOM 885 O O . ALA A 1 117 ? -19.291 0.359 32.200 1.00 93.31 117 ALA A O 1
ATOM 886 N N . LEU A 1 118 ? -18.960 1.967 30.655 1.00 93.31 118 LEU A N 1
ATOM 887 C CA . LEU A 1 118 ? -17.555 1.627 30.392 1.00 93.31 118 LEU A CA 1
ATOM 888 C C . LEU A 1 118 ? -16.670 1.777 31.639 1.00 93.31 118 LEU A C 1
ATOM 890 O O . LEU A 1 118 ? -15.675 1.069 31.763 1.00 93.31 118 LEU A O 1
ATOM 894 N N . SER A 1 119 ? -17.035 2.666 32.567 1.00 89.81 119 SER A N 1
ATOM 895 C CA . SER A 1 119 ? -16.322 2.858 33.839 1.00 89.81 119 SER A CA 1
ATOM 896 C C . SER A 1 119 ? -16.786 1.894 34.937 1.00 89.81 119 SER A C 1
ATOM 898 O O . SER A 1 119 ? -16.040 1.624 35.878 1.00 89.81 119 SER A O 1
ATOM 900 N N . LEU A 1 120 ? -18.016 1.379 34.836 1.00 90.12 120 LEU A N 1
ATOM 901 C CA . LEU A 1 120 ? -18.609 0.451 35.806 1.00 90.12 120 LEU A CA 1
ATOM 902 C C . LEU A 1 120 ? -18.249 -1.012 35.527 1.00 90.12 120 LEU A C 1
ATOM 904 O O . LEU A 1 120 ? -18.181 -1.828 36.451 1.00 90.12 120 LEU A O 1
ATOM 908 N N . LEU A 1 121 ? -18.062 -1.361 34.256 1.00 90.31 121 LEU A N 1
ATOM 909 C CA . LEU A 1 121 ? -17.806 -2.727 33.826 1.00 90.31 121 LEU A CA 1
ATOM 910 C C . LEU A 1 121 ? -16.305 -3.058 33.838 1.00 90.31 121 LEU A C 1
ATOM 912 O O . LEU A 1 121 ? -15.482 -2.260 33.393 1.00 90.31 121 LEU A O 1
ATOM 916 N N . PRO A 1 122 ? -15.927 -4.277 34.264 1.00 86.88 122 PRO A N 1
ATOM 917 C CA . PRO A 1 122 ? -14.621 -4.835 33.955 1.00 86.88 122 PRO A CA 1
ATOM 918 C C . PRO A 1 122 ? -14.391 -4.858 32.444 1.00 86.88 122 PRO A C 1
ATOM 920 O O . PRO A 1 122 ? -15.306 -5.132 31.666 1.00 86.88 122 PRO A O 1
ATOM 923 N N . SER A 1 123 ? -13.145 -4.656 32.034 1.00 79.56 123 SER A N 1
ATOM 924 C CA . SER A 1 123 ? -12.760 -4.500 30.631 1.00 79.56 123 SER A CA 1
ATOM 925 C C . SER A 1 123 ? -13.134 -5.684 29.725 1.00 79.56 123 SER A C 1
ATOM 927 O O . SER A 1 123 ? -13.426 -5.473 28.557 1.00 79.56 123 SER A O 1
ATOM 929 N N . GLY A 1 124 ? -13.217 -6.913 30.247 1.00 79.81 124 GLY A N 1
ATOM 930 C CA . GLY A 1 124 ? -13.683 -8.086 29.488 1.00 79.81 124 GLY A CA 1
ATOM 931 C C . GLY A 1 124 ? -15.204 -8.162 29.255 1.00 79.81 124 GLY A C 1
ATOM 932 O O . GLY A 1 124 ? -15.672 -9.077 28.584 1.00 79.81 124 GLY A O 1
ATOM 933 N N . LEU A 1 125 ? -16.001 -7.242 29.813 1.00 89.62 125 LEU A N 1
ATOM 934 C CA . LEU A 1 125 ? -17.473 -7.263 29.748 1.00 89.62 125 LEU A CA 1
ATOM 935 C C . LEU A 1 125 ? -18.081 -6.105 28.939 1.00 89.62 125 LEU A C 1
ATOM 937 O O . LEU A 1 125 ? -19.303 -5.975 28.897 1.00 89.62 125 LEU A O 1
ATOM 941 N N . VAL A 1 126 ? -17.258 -5.278 28.290 1.00 92.94 126 VAL A N 1
ATOM 942 C CA . VAL A 1 126 ? -17.705 -4.024 27.655 1.00 92.94 126 VAL A CA 1
ATOM 943 C C . VAL A 1 126 ? -18.245 -4.175 26.233 1.00 92.94 126 VAL A C 1
ATOM 945 O O . VAL A 1 126 ? -18.853 -3.237 25.730 1.00 92.94 126 VAL A O 1
ATOM 948 N N . LEU A 1 127 ? -18.036 -5.317 25.566 1.00 91.94 127 LEU A N 1
ATOM 949 C CA . LEU A 1 127 ? -18.410 -5.489 24.152 1.00 91.94 127 LEU A CA 1
ATOM 950 C C . LEU A 1 127 ? -19.871 -5.116 23.852 1.00 91.94 127 LEU A C 1
ATOM 952 O O . LEU A 1 127 ? -20.088 -4.359 22.909 1.00 91.94 127 LEU A O 1
ATOM 956 N N . PRO A 1 128 ? -20.872 -5.524 24.663 1.00 92.12 128 PRO A N 1
ATOM 957 C CA . PRO A 1 128 ? -22.257 -5.130 24.409 1.00 92.12 128 PRO A CA 1
ATOM 958 C C . PRO A 1 128 ? -22.495 -3.615 24.493 1.00 92.12 128 PRO A C 1
ATOM 960 O O . PRO A 1 128 ? -23.412 -3.103 23.854 1.00 92.12 128 PRO A O 1
ATOM 963 N N . VAL A 1 129 ? -21.679 -2.897 25.273 1.00 94.38 129 VAL A N 1
ATOM 964 C CA . VAL A 1 129 ? -21.726 -1.431 25.367 1.00 94.38 129 VAL A CA 1
ATOM 965 C C . VAL A 1 129 ? -21.174 -0.806 24.088 1.00 94.38 129 VAL A C 1
ATOM 967 O O . VAL A 1 129 ? -21.828 0.060 23.516 1.00 94.38 129 VAL A O 1
ATOM 970 N N . LEU A 1 130 ? -20.022 -1.281 23.597 1.00 94.00 130 LEU A N 1
ATOM 971 C CA . LEU A 1 130 ? -19.425 -0.798 22.343 1.00 94.00 130 LEU A CA 1
ATOM 972 C C . LEU A 1 130 ? -20.349 -1.049 21.141 1.00 94.00 130 LEU A C 1
ATOM 974 O O . LEU A 1 130 ? -20.570 -0.142 20.339 1.00 94.00 130 LEU A O 1
ATOM 978 N N . ASP A 1 131 ? -20.957 -2.237 21.064 1.00 90.12 131 ASP A N 1
ATOM 979 C CA . ASP A 1 131 ? -21.960 -2.577 20.046 1.00 90.12 131 ASP A CA 1
ATOM 980 C C . ASP A 1 131 ? -23.151 -1.609 20.078 1.00 90.12 131 ASP A C 1
ATOM 982 O O . ASP A 1 131 ? -23.632 -1.152 19.039 1.00 90.12 131 ASP A O 1
ATOM 986 N N . PHE A 1 132 ? -23.642 -1.279 21.277 1.00 90.69 132 PHE A N 1
ATOM 987 C CA . PHE A 1 132 ? -24.723 -0.311 21.431 1.00 90.69 132 PHE A CA 1
ATOM 988 C C . PHE A 1 132 ? -24.282 1.089 20.986 1.00 90.69 132 PHE A C 1
ATOM 990 O O . PHE A 1 132 ? -24.987 1.732 20.204 1.00 90.69 132 PHE A O 1
ATOM 997 N N . MET A 1 133 ? -23.107 1.548 21.425 1.00 93.19 133 MET A N 1
ATOM 998 C CA . MET A 1 133 ? -22.547 2.853 21.059 1.00 93.19 133 MET A CA 1
ATOM 999 C C . MET A 1 133 ? -22.356 2.997 19.545 1.00 93.19 133 MET A C 1
ATOM 1001 O O . MET A 1 133 ? -22.642 4.070 19.013 1.00 93.19 133 MET A O 1
ATOM 1005 N N . ALA A 1 134 ? -21.976 1.926 18.839 1.00 90.88 134 ALA A N 1
ATOM 1006 C CA . ALA A 1 134 ? -21.832 1.923 17.381 1.00 90.88 134 ALA A CA 1
ATOM 1007 C C . ALA A 1 134 ? -23.136 2.322 16.667 1.00 90.88 134 ALA A C 1
ATOM 1009 O O . ALA A 1 134 ? -23.108 3.049 15.678 1.00 90.88 134 ALA A O 1
ATOM 1010 N N . SER A 1 135 ? -24.289 1.916 17.211 1.00 86.75 135 SER A N 1
ATOM 1011 C CA . SER A 1 135 ? -25.606 2.300 16.682 1.00 86.75 135 SER A CA 1
ATOM 1012 C C . SER A 1 135 ? -26.044 3.720 17.067 1.00 86.75 135 SER A C 1
ATOM 1014 O O . SER A 1 135 ? -26.904 4.309 16.407 1.00 86.75 135 SER A O 1
ATOM 1016 N N . MET A 1 136 ? -25.476 4.272 18.143 1.00 87.31 136 MET A N 1
ATOM 1017 C CA . MET A 1 136 ? -25.894 5.547 18.727 1.00 87.31 136 MET A CA 1
ATOM 1018 C C . MET A 1 136 ? -25.084 6.733 18.215 1.00 87.31 136 MET A C 1
ATOM 1020 O O . MET A 1 136 ? -25.680 7.763 17.909 1.00 87.31 136 MET A O 1
ATOM 1024 N N . LEU A 1 137 ? -23.762 6.594 18.085 1.00 91.38 137 LEU A N 1
ATOM 1025 C CA . LEU A 1 137 ? -22.869 7.678 17.660 1.00 91.38 137 LEU A CA 1
ATOM 1026 C C . LEU A 1 137 ? -23.327 8.368 16.361 1.00 91.38 137 LEU A C 1
ATOM 1028 O O . LEU A 1 137 ? -23.417 9.596 16.367 1.00 91.38 137 LEU A O 1
ATOM 1032 N N . PRO A 1 138 ? -23.717 7.650 15.283 1.00 90.19 138 PRO A N 1
ATOM 1033 C CA . PRO A 1 138 ? -24.196 8.295 14.057 1.00 90.19 138 PRO A CA 1
ATOM 1034 C C . PRO A 1 138 ? -25.409 9.215 14.253 1.00 90.19 138 PRO A C 1
ATOM 1036 O O . PRO A 1 138 ? -25.570 10.180 13.514 1.00 90.19 138 PRO A O 1
ATOM 1039 N N . GLN A 1 139 ? -26.266 8.932 15.241 1.00 87.75 139 GLN A N 1
ATOM 1040 C CA . GLN A 1 139 ? -27.499 9.693 15.483 1.00 87.75 139 GLN A CA 1
ATOM 1041 C C . GLN A 1 139 ? -27.237 11.032 16.179 1.00 87.75 139 GLN A C 1
ATOM 1043 O O . GLN A 1 139 ? -28.054 11.942 16.066 1.00 87.75 139 GLN A O 1
ATOM 1048 N N . VAL A 1 140 ? -26.126 11.146 16.910 1.00 89.75 140 VAL A N 1
ATOM 1049 C CA . VAL A 1 140 ? -25.814 12.321 17.736 1.00 89.75 140 VAL A CA 1
ATOM 1050 C C . VAL A 1 140 ? -24.568 13.077 17.274 1.00 89.75 140 VAL A C 1
ATOM 1052 O O . VAL A 1 140 ? -24.368 14.200 17.721 1.00 89.75 140 VAL A O 1
ATOM 1055 N N . ALA A 1 141 ? -23.781 12.537 16.336 1.00 89.19 141 ALA A N 1
ATOM 1056 C CA . ALA A 1 141 ? -22.501 13.108 15.902 1.00 89.19 141 ALA A CA 1
ATOM 1057 C C . ALA A 1 141 ? -22.558 14.584 15.470 1.00 89.19 141 ALA A C 1
ATOM 1059 O O . ALA A 1 141 ? -21.643 15.341 15.779 1.00 89.19 141 ALA A O 1
ATOM 1060 N N . LEU A 1 142 ? -23.632 15.003 14.790 1.00 89.12 142 LEU A N 1
ATOM 1061 C CA . LEU A 1 142 ? -23.801 16.387 14.323 1.00 89.12 142 LEU A CA 1
ATOM 1062 C C . LEU A 1 142 ? -24.400 17.332 15.372 1.00 89.12 142 LEU A C 1
ATOM 1064 O O . LEU A 1 142 ? -24.341 18.545 15.203 1.00 89.12 142 LEU A O 1
ATOM 1068 N N . SER A 1 143 ? -25.051 16.799 16.407 1.00 89.94 143 SER A N 1
ATOM 1069 C CA . SER A 1 143 ? -25.764 17.612 17.403 1.00 89.94 143 SER A CA 1
ATOM 1070 C C . SER A 1 143 ? -25.018 17.710 18.731 1.00 89.94 143 SER A C 1
ATOM 1072 O O . SER A 1 143 ? -25.018 18.770 19.341 1.00 89.94 143 SER A O 1
ATOM 1074 N N . GLU A 1 144 ? -24.365 16.627 19.154 1.00 91.94 144 GLU A N 1
ATOM 1075 C CA . GLU A 1 144 ? -23.635 16.497 20.420 1.00 91.94 144 GLU A CA 1
ATOM 1076 C C . GLU A 1 144 ? -22.211 15.998 20.149 1.00 91.94 144 GLU A C 1
ATOM 1078 O O . GLU A 1 144 ? -21.788 14.917 20.572 1.00 91.94 144 GLU A O 1
ATOM 1083 N N . GLU A 1 145 ? -21.458 16.793 19.390 1.00 94.62 145 GLU A N 1
ATOM 1084 C CA . GLU A 1 145 ? -20.097 16.454 18.970 1.00 94.62 145 GLU A CA 1
ATOM 1085 C C . GLU A 1 145 ? -19.176 16.152 20.166 1.00 94.62 145 GLU A C 1
ATOM 1087 O O . GLU A 1 145 ? -18.448 15.158 20.162 1.00 94.62 145 GLU A O 1
ATOM 1092 N N . ALA A 1 146 ? -19.233 16.979 21.216 1.00 95.19 146 ALA A N 1
ATOM 1093 C CA . ALA A 1 146 ? -18.394 16.830 22.406 1.00 95.19 146 ALA A CA 1
ATOM 1094 C C . ALA A 1 146 ? -18.622 15.485 23.115 1.00 95.19 146 ALA A C 1
ATOM 1096 O O . ALA A 1 146 ? -17.662 14.839 23.537 1.00 95.19 146 ALA A O 1
ATOM 1097 N N . LEU A 1 147 ? -19.877 15.032 23.178 1.00 95.12 147 LEU A N 1
ATOM 1098 C CA . LEU A 1 147 ? -20.236 13.743 23.762 1.00 95.12 147 LEU A CA 1
ATOM 1099 C C . LEU A 1 147 ? -19.703 12.575 22.918 1.00 95.12 147 LEU A C 1
ATOM 1101 O O . LEU A 1 147 ? -19.237 11.573 23.457 1.00 95.12 147 LEU A O 1
ATOM 1105 N N . CYS A 1 148 ? -19.705 12.712 21.589 1.00 96.19 148 CYS A N 1
ATOM 1106 C CA . CYS A 1 148 ? -19.121 11.717 20.685 1.00 96.19 148 CYS A CA 1
ATOM 1107 C C . CYS A 1 148 ? -17.595 11.633 20.832 1.00 96.19 148 CYS A C 1
ATOM 1109 O O . CYS A 1 148 ? -17.032 10.535 20.845 1.00 96.19 148 CYS A O 1
ATOM 1111 N N . VAL A 1 149 ? -16.926 12.782 20.980 1.00 97.12 149 VAL A N 1
ATOM 1112 C CA . VAL A 1 149 ? -15.484 12.859 21.264 1.00 97.12 149 VAL A CA 1
ATOM 1113 C C . VAL A 1 149 ? -15.160 12.162 22.585 1.00 97.12 149 VAL A C 1
ATOM 1115 O O . VAL A 1 149 ? -14.227 11.357 22.640 1.00 97.12 149 VAL A O 1
ATOM 1118 N N . GLU A 1 150 ? -15.937 12.422 23.638 1.00 97.12 150 GLU A N 1
ATOM 1119 C CA . GLU A 1 150 ? -15.773 11.763 24.936 1.00 97.12 150 GLU A CA 1
ATOM 1120 C C . GLU A 1 150 ? -15.963 10.246 24.823 1.00 97.12 150 GLU A C 1
ATOM 1122 O O . GLU A 1 150 ? -15.084 9.487 25.236 1.00 97.12 150 GLU A O 1
ATOM 1127 N N . ALA A 1 151 ? -17.052 9.804 24.188 1.00 96.75 151 ALA A N 1
ATOM 1128 C CA . ALA A 1 151 ? -17.368 8.396 23.966 1.00 96.75 151 ALA A CA 1
ATOM 1129 C C . ALA A 1 151 ? -16.224 7.629 23.294 1.00 96.75 151 ALA A C 1
ATOM 1131 O O . ALA A 1 151 ? -15.790 6.578 23.782 1.00 96.75 151 ALA A O 1
ATOM 1132 N N . VAL A 1 152 ? -15.703 8.165 22.190 1.00 97.25 152 VAL A N 1
ATOM 1133 C CA . VAL A 1 152 ? -14.599 7.551 21.449 1.00 97.25 152 VAL A CA 1
ATOM 1134 C C . VAL A 1 152 ? -13.303 7.581 22.270 1.00 97.25 152 VAL A C 1
ATOM 1136 O O . VAL A 1 152 ? -12.600 6.573 22.340 1.00 97.25 152 VAL A O 1
ATOM 1139 N N . THR A 1 153 ? -13.013 8.685 22.964 1.00 97.12 153 THR A N 1
ATOM 1140 C CA . THR A 1 153 ? -11.797 8.830 23.784 1.00 97.12 153 THR A CA 1
ATOM 1141 C C . THR A 1 153 ? -11.775 7.868 24.973 1.00 97.12 153 THR A C 1
ATOM 1143 O O . THR A 1 153 ? -10.749 7.243 25.251 1.00 97.12 153 THR A O 1
ATOM 1146 N N . VAL A 1 154 ? -12.892 7.735 25.696 1.00 96.44 154 VAL A N 1
ATOM 1147 C CA . VAL A 1 154 ? -13.017 6.819 26.843 1.00 96.44 154 VAL A CA 1
ATOM 1148 C C . VAL A 1 154 ? -12.888 5.370 26.380 1.00 96.44 154 VAL A C 1
ATOM 1150 O O . VAL A 1 154 ? -12.122 4.604 26.968 1.00 96.44 154 VAL A O 1
ATOM 1153 N N . SER A 1 155 ? -13.556 5.015 25.281 1.00 96.38 155 SER A N 1
ATOM 1154 C CA . SER A 1 155 ? -13.475 3.671 24.702 1.00 96.38 155 SER A CA 1
ATOM 1155 C C . SER A 1 155 ? -12.053 3.324 24.253 1.00 96.38 155 SER A C 1
ATOM 1157 O O . SER A 1 155 ? -11.567 2.227 24.525 1.00 96.38 155 SER A O 1
ATOM 1159 N N . TRP A 1 156 ? -11.344 4.272 23.634 1.00 96.38 156 TRP A N 1
ATOM 1160 C CA . TRP A 1 156 ? -9.957 4.068 23.218 1.00 96.38 156 TRP A CA 1
ATOM 1161 C C . TRP A 1 156 ? -9.009 3.862 24.407 1.00 96.38 156 TRP A C 1
ATOM 1163 O O . TRP A 1 156 ? -8.212 2.922 24.416 1.00 96.38 156 TRP A O 1
ATOM 1173 N N . LYS A 1 157 ? -9.139 4.672 25.468 1.00 95.00 157 LYS A N 1
ATOM 1174 C CA . LYS A 1 157 ? -8.369 4.489 26.714 1.00 95.00 157 LYS A CA 1
ATOM 1175 C C . LYS A 1 157 ? -8.599 3.113 27.334 1.00 95.00 157 LYS A C 1
ATOM 1177 O O . LYS A 1 157 ? -7.657 2.509 27.848 1.00 95.00 157 LYS A O 1
ATOM 1182 N N . LEU A 1 158 ? -9.828 2.606 27.263 1.00 94.44 158 LEU A N 1
ATOM 1183 C CA . LEU A 1 158 ? -10.160 1.270 27.740 1.00 94.44 158 LEU A CA 1
ATOM 1184 C C . LEU A 1 158 ? -9.461 0.175 26.913 1.00 94.44 158 LEU A C 1
ATOM 1186 O O . LEU A 1 158 ? -8.870 -0.736 27.494 1.00 94.44 158 LEU A O 1
ATOM 1190 N N . VAL A 1 159 ? -9.437 0.298 25.580 1.00 94.25 159 VAL A N 1
ATOM 1191 C CA . VAL A 1 159 ? -8.677 -0.613 24.700 1.00 94.25 159 VAL A CA 1
ATOM 1192 C C . VAL A 1 159 ? -7.180 -0.585 25.031 1.00 94.25 159 VAL A C 1
ATOM 1194 O O . VAL A 1 159 ? -6.551 -1.638 25.146 1.00 94.25 159 VAL A O 1
ATOM 1197 N N . LEU A 1 160 ? -6.597 0.598 25.250 1.00 92.94 160 LEU A N 1
ATOM 1198 C CA . LEU A 1 160 ? -5.188 0.730 25.642 1.00 92.94 160 LEU A CA 1
ATOM 1199 C C . LEU A 1 160 ? -4.890 0.059 26.993 1.00 92.94 160 LEU A C 1
ATOM 1201 O O . LEU A 1 160 ? -3.866 -0.621 27.138 1.00 92.94 160 LEU A O 1
ATOM 1205 N N . GLY A 1 161 ? -5.804 0.186 27.959 1.00 91.62 161 GLY A N 1
ATOM 1206 C CA . GLY A 1 161 ? -5.719 -0.477 29.264 1.00 91.62 161 GLY A CA 1
ATOM 1207 C C . GLY A 1 161 ? -5.710 -2.009 29.183 1.00 91.62 161 GLY A C 1
ATOM 1208 O O . GLY A 1 161 ? -5.165 -2.667 30.066 1.00 91.62 161 GLY A O 1
ATOM 1209 N N . LEU A 1 162 ? -6.240 -2.579 28.096 1.00 90.69 162 LEU A N 1
ATOM 1210 C CA . LEU A 1 162 ? -6.264 -4.019 27.829 1.00 90.69 162 LEU A CA 1
ATOM 1211 C C . LEU A 1 162 ? -5.001 -4.559 27.148 1.00 90.69 162 LEU A C 1
ATOM 1213 O O . LEU A 1 162 ? -4.896 -5.764 26.934 1.00 90.69 162 LEU A O 1
ATOM 1217 N N . SER A 1 163 ? -4.025 -3.713 26.809 1.00 84.38 163 SER A N 1
ATOM 1218 C CA . SER A 1 163 ? -2.852 -4.102 26.006 1.00 84.38 163 SER A CA 1
ATOM 1219 C C . SER A 1 163 ? -2.069 -5.318 26.538 1.00 84.38 163 SER A C 1
ATOM 1221 O O . SER A 1 163 ? -1.480 -6.053 25.733 1.00 84.38 163 SER A O 1
ATOM 1223 N N . SER A 1 164 ? -2.107 -5.562 27.854 1.00 85.12 164 SER A N 1
ATOM 1224 C CA . SER A 1 164 ? -1.469 -6.685 28.557 1.00 85.12 164 SER A CA 1
ATOM 1225 C C . SER A 1 164 ? -2.293 -7.982 28.601 1.00 85.12 164 SER A C 1
ATOM 1227 O O . SER A 1 164 ? -1.731 -9.028 28.923 1.00 85.12 164 SER A O 1
ATOM 1229 N N . ASN A 1 165 ? -3.584 -7.948 28.254 1.00 87.56 165 ASN A N 1
ATOM 1230 C CA . ASN A 1 165 ? -4.487 -9.101 28.235 1.00 87.56 165 ASN A CA 1
ATOM 1231 C C . ASN A 1 165 ? -4.966 -9.380 26.796 1.00 87.56 165 ASN A C 1
ATOM 1233 O O . ASN A 1 165 ? -5.962 -8.806 26.354 1.00 87.56 165 ASN A O 1
ATOM 1237 N N . PRO A 1 166 ? -4.283 -10.268 26.046 1.00 84.12 166 PRO A N 1
ATOM 1238 C CA . PRO A 1 166 ? -4.629 -10.553 24.656 1.00 84.12 166 PRO A CA 1
ATOM 1239 C C . PRO A 1 166 ? -6.050 -11.086 24.450 1.00 84.12 166 PRO A C 1
ATOM 1241 O O . PRO A 1 166 ? -6.640 -10.777 23.421 1.00 84.12 166 PRO A O 1
ATOM 1244 N N . HIS A 1 167 ? -6.592 -11.862 25.395 1.00 85.69 167 HIS A N 1
ATOM 1245 C CA . HIS A 1 167 ? -7.925 -12.462 25.270 1.00 85.69 167 HIS A CA 1
ATOM 1246 C C . HIS A 1 167 ? -9.010 -11.390 25.141 1.00 85.69 167 HIS A C 1
ATOM 1248 O O . HIS A 1 167 ? -9.848 -11.465 24.249 1.00 85.69 167 HIS A O 1
ATOM 1254 N N . ASP A 1 168 ? -8.943 -10.356 25.979 1.00 88.81 168 ASP A N 1
ATOM 1255 C CA . ASP A 1 168 ? -9.940 -9.282 25.982 1.00 88.81 168 ASP A CA 1
ATOM 1256 C C . ASP A 1 168 ? -9.574 -8.151 25.009 1.00 88.81 168 ASP A C 1
ATOM 1258 O O . ASP A 1 168 ? -10.455 -7.489 24.461 1.00 88.81 168 ASP A O 1
ATOM 1262 N N . PHE A 1 169 ? -8.278 -7.938 24.754 1.00 91.44 169 PHE A N 1
ATOM 1263 C CA . PHE A 1 169 ? -7.793 -6.872 23.878 1.00 91.44 169 PHE A CA 1
ATOM 1264 C C . PHE A 1 169 ? -8.333 -6.981 22.450 1.00 91.44 169 PHE A C 1
ATOM 1266 O O . PHE A 1 169 ? -8.832 -5.992 21.923 1.00 91.44 169 PHE A O 1
ATOM 1273 N N . TRP A 1 170 ? -8.229 -8.152 21.808 1.00 91.00 170 TRP A N 1
ATOM 1274 C CA . TRP A 1 170 ? -8.569 -8.283 20.384 1.00 91.00 170 TRP A CA 1
ATOM 1275 C C . TRP A 1 170 ? -10.064 -8.109 20.095 1.00 91.00 170 TRP A C 1
ATOM 1277 O O . TRP A 1 170 ? -10.382 -7.299 19.221 1.00 91.00 170 TRP A O 1
ATOM 1287 N N . PRO A 1 171 ? -10.985 -8.765 20.831 1.00 91.44 171 PRO A N 1
ATOM 1288 C CA . PRO A 1 171 ? -12.414 -8.521 20.657 1.00 91.44 171 PRO A CA 1
ATOM 1289 C C . PRO A 1 171 ? -12.783 -7.060 20.931 1.00 91.44 171 PRO A C 1
ATOM 1291 O O . PRO A 1 171 ? -13.558 -6.466 20.183 1.00 91.44 171 PRO A O 1
ATOM 1294 N N . THR A 1 172 ? -12.200 -6.452 21.971 1.00 93.75 172 THR A N 1
ATOM 1295 C CA . THR A 1 172 ? -12.509 -5.061 22.342 1.00 93.75 172 THR A CA 1
ATOM 1296 C C . THR A 1 172 ? -11.977 -4.070 21.313 1.00 93.75 172 THR A C 1
ATOM 1298 O O . THR A 1 172 ? -12.674 -3.119 20.973 1.00 93.75 172 THR A O 1
ATOM 1301 N N . LEU A 1 173 ? -10.783 -4.307 20.760 1.00 95.00 173 LEU A N 1
ATOM 1302 C CA . LEU A 1 173 ? -10.243 -3.519 19.653 1.00 95.00 173 LEU A CA 1
ATOM 1303 C C . LEU A 1 173 ? -11.152 -3.603 18.421 1.00 95.00 173 LEU A C 1
ATOM 1305 O O . LEU A 1 173 ? -11.412 -2.580 17.796 1.00 95.00 173 LEU A O 1
ATOM 1309 N N . GLN A 1 174 ? -11.651 -4.795 18.084 1.00 94.19 174 GLN A N 1
ATOM 1310 C CA . GLN A 1 174 ? -12.574 -4.970 16.964 1.00 94.19 174 GLN A CA 1
ATOM 1311 C C . GLN A 1 174 ? -13.884 -4.207 17.191 1.00 94.19 174 GLN A C 1
ATOM 1313 O O . GLN A 1 174 ? -14.270 -3.417 16.333 1.00 94.19 174 GLN A O 1
ATOM 1318 N N . GLY A 1 175 ? -14.513 -4.364 18.361 1.00 94.19 175 GLY A N 1
ATOM 1319 C CA . GLY A 1 175 ? -15.726 -3.619 18.716 1.00 94.19 175 GLY A CA 1
ATOM 1320 C C . GLY A 1 175 ? -15.507 -2.103 18.707 1.00 94.19 175 GLY A C 1
ATOM 1321 O O . GLY A 1 175 ? -16.326 -1.355 18.176 1.00 94.19 175 GLY A O 1
ATOM 1322 N N . PHE A 1 176 ? -14.358 -1.644 19.210 1.00 96.94 176 PHE A N 1
ATOM 1323 C CA . PHE A 1 176 ? -13.974 -0.236 19.174 1.00 96.94 176 PHE A CA 1
ATOM 1324 C C . PHE A 1 176 ? -13.810 0.290 17.745 1.00 96.94 176 PHE A C 1
ATOM 1326 O O . PHE A 1 176 ? -14.345 1.349 17.432 1.00 96.94 176 PHE A O 1
ATOM 1333 N N . VAL A 1 177 ? -13.099 -0.434 16.874 1.00 97.19 177 VAL A N 1
ATOM 1334 C CA . VAL A 1 177 ? -12.905 -0.027 15.475 1.00 97.19 177 VAL A CA 1
ATOM 1335 C C . VAL A 1 177 ? -14.249 0.039 14.748 1.00 97.19 177 VAL A C 1
ATOM 1337 O O . VAL A 1 177 ? -14.519 1.038 14.088 1.00 97.19 177 VAL A O 1
ATOM 1340 N N . THR A 1 178 ? -15.121 -0.959 14.924 1.00 95.06 178 THR A N 1
ATOM 1341 C CA . THR A 1 178 ? -16.468 -0.955 14.333 1.00 95.06 178 THR A CA 1
ATOM 1342 C C . THR A 1 178 ? -17.312 0.226 14.816 1.00 95.06 178 THR A C 1
ATOM 1344 O O . THR A 1 178 ? -18.032 0.829 14.023 1.00 95.06 178 THR A O 1
ATOM 1347 N N . MET A 1 179 ? -17.196 0.586 16.095 1.00 95.38 179 MET A N 1
ATOM 1348 C CA . MET A 1 179 ? -17.895 1.722 16.693 1.00 95.38 179 MET A CA 1
ATOM 1349 C C . MET A 1 179 ? -17.347 3.076 16.211 1.00 95.38 179 MET A C 1
ATOM 1351 O O . MET A 1 179 ? -18.114 3.927 15.769 1.00 95.38 179 MET A O 1
ATOM 1355 N N . ALA A 1 180 ? -16.036 3.299 16.321 1.00 96.75 180 ALA A N 1
ATOM 1356 C CA . ALA A 1 180 ? -15.409 4.596 16.063 1.00 96.75 180 ALA A CA 1
ATOM 1357 C C . ALA A 1 180 ? -15.276 4.901 14.562 1.00 96.75 180 ALA A C 1
ATOM 1359 O O . ALA A 1 180 ? -15.449 6.044 14.150 1.00 96.75 180 ALA A O 1
ATOM 1360 N N . PHE A 1 181 ? -15.019 3.880 13.740 1.00 96.31 181 PHE A N 1
ATOM 1361 C CA . PHE A 1 181 ? -14.872 3.990 12.285 1.00 96.31 181 PHE A CA 1
ATOM 1362 C C . PHE A 1 181 ? -16.133 3.485 11.563 1.00 96.31 181 PHE A C 1
ATOM 1364 O O . PHE A 1 181 ? -16.059 2.858 10.507 1.00 96.31 181 PHE A O 1
ATOM 1371 N N . HIS A 1 182 ? -17.310 3.727 12.146 1.00 93.19 182 HIS A N 1
ATOM 1372 C CA . HIS A 1 182 ? -18.597 3.404 11.532 1.00 93.19 182 HIS A CA 1
ATOM 1373 C C . HIS A 1 182 ? -18.810 4.201 10.232 1.00 93.19 182 HIS A C 1
ATOM 1375 O O . HIS A 1 182 ? -18.417 5.363 10.151 1.00 93.19 182 HIS A O 1
ATOM 1381 N N . HIS A 1 183 ? -19.478 3.619 9.229 1.00 90.62 183 HIS A N 1
ATOM 1382 C CA . HIS A 1 183 ? -19.594 4.209 7.885 1.00 90.62 183 HIS A CA 1
ATOM 1383 C C . HIS A 1 183 ? -20.119 5.660 7.892 1.00 90.62 183 HIS A C 1
ATOM 1385 O O . HIS A 1 183 ? -19.451 6.554 7.383 1.00 90.62 183 HIS A O 1
ATOM 1391 N N . SER A 1 184 ? -21.231 5.930 8.587 1.00 90.31 184 SER A N 1
ATOM 1392 C CA . SER A 1 184 ? -21.797 7.286 8.706 1.00 90.31 184 SER A CA 1
ATOM 1393 C C . SER A 1 184 ? -20.876 8.294 9.400 1.00 90.31 184 SER A C 1
ATOM 1395 O O . SER A 1 184 ? -21.019 9.492 9.195 1.00 90.31 184 SER A O 1
ATOM 1397 N N . LEU A 1 185 ? -19.959 7.825 10.251 1.00 93.19 185 LEU A N 1
ATOM 1398 C CA . LEU A 1 185 ? -18.997 8.678 10.950 1.00 93.19 185 LEU A CA 1
ATOM 1399 C C . LEU A 1 185 ? -17.786 8.986 10.065 1.00 93.19 185 LEU A C 1
ATOM 1401 O O . LEU A 1 185 ? -17.246 10.086 10.131 1.00 93.19 185 LEU A O 1
ATOM 1405 N N . LEU A 1 186 ? -17.382 8.040 9.211 1.00 93.75 186 LEU A N 1
ATOM 1406 C CA . LEU A 1 186 ? -16.307 8.242 8.236 1.00 93.75 186 LEU A CA 1
ATOM 1407 C C . LEU A 1 186 ? -16.684 9.246 7.143 1.00 93.75 186 LEU A C 1
ATOM 1409 O O . LEU A 1 186 ? -15.790 9.879 6.587 1.00 93.75 186 LEU A O 1
ATOM 1413 N N . GLU A 1 187 ? -17.977 9.389 6.847 1.00 93.00 187 GLU A N 1
ATOM 1414 C CA . GLU A 1 187 ? -18.525 10.357 5.888 1.00 93.00 187 GLU A CA 1
ATOM 1415 C C . GLU A 1 187 ? -18.491 11.811 6.393 1.00 93.00 187 GLU A C 1
ATOM 1417 O O . GLU A 1 187 ? -18.612 12.736 5.587 1.00 93.00 187 GLU A O 1
ATOM 1422 N N . LEU A 1 188 ? -18.312 12.032 7.702 1.00 92.06 188 LEU A N 1
ATOM 1423 C CA . LEU A 1 188 ? -18.307 13.372 8.287 1.00 92.06 188 LEU A CA 1
ATOM 1424 C C . LEU A 1 188 ? -17.102 14.186 7.811 1.00 92.06 188 LEU A C 1
ATOM 1426 O O . LEU A 1 188 ? -15.950 13.749 7.888 1.00 92.06 188 LEU A O 1
ATOM 1430 N N . THR A 1 189 ? -17.365 15.412 7.366 1.00 91.94 189 THR A N 1
ATOM 1431 C CA . THR A 1 189 ? -16.315 16.356 6.976 1.00 91.94 189 THR A CA 1
ATOM 1432 C C . THR A 1 189 ? -15.829 17.184 8.165 1.00 91.94 189 THR A C 1
ATOM 1434 O O . THR A 1 189 ? -16.516 17.333 9.178 1.00 91.94 189 THR A O 1
ATOM 1437 N N . VAL A 1 190 ? -14.644 17.784 8.020 1.00 91.12 190 VAL A N 1
ATOM 1438 C CA . VAL A 1 190 ? -14.075 18.701 9.025 1.00 91.12 190 VAL A CA 1
ATOM 1439 C C . VAL A 1 190 ? -15.013 19.881 9.308 1.00 91.12 190 VAL A C 1
ATOM 1441 O O . VAL A 1 190 ? -15.084 20.342 10.440 1.00 91.12 190 VAL A O 1
ATOM 1444 N N . ASP A 1 191 ? -15.779 20.336 8.313 1.00 91.31 191 ASP A N 1
ATOM 1445 C CA . ASP A 1 191 ? -16.739 21.436 8.482 1.00 91.31 191 ASP A CA 1
ATOM 1446 C C . ASP A 1 191 ? -17.984 21.025 9.286 1.00 91.31 191 ASP A C 1
ATOM 1448 O O . ASP A 1 191 ? -18.632 21.871 9.898 1.00 91.31 191 ASP A O 1
ATOM 1452 N N . GLN A 1 192 ? -18.338 19.737 9.272 1.00 92.12 192 GLN A N 1
ATOM 1453 C CA . GLN A 1 192 ? -19.517 19.206 9.959 1.00 92.12 192 GLN A CA 1
ATOM 1454 C C . GLN A 1 192 ? -19.243 18.867 11.426 1.00 92.12 192 GLN A C 1
ATOM 1456 O O . GLN A 1 192 ? -20.094 19.129 12.271 1.00 92.12 192 GLN A O 1
ATOM 1461 N N . ALA A 1 193 ? -18.088 18.263 11.717 1.00 92.19 193 ALA A N 1
ATOM 1462 C CA . ALA A 1 193 ? -17.711 17.821 13.061 1.00 92.19 193 ALA A CA 1
ATOM 1463 C C . ALA A 1 193 ? -16.178 17.925 13.254 1.00 92.19 193 ALA A C 1
ATOM 1465 O O . ALA A 1 193 ? -15.463 16.915 13.177 1.00 92.19 193 ALA A O 1
ATOM 1466 N N . PRO A 1 194 ? -15.629 19.141 13.429 1.00 93.81 194 PRO A N 1
ATOM 1467 C CA . PRO A 1 194 ? -14.184 19.388 13.417 1.00 93.81 194 PRO A CA 1
ATOM 1468 C C . PRO A 1 194 ? -13.414 18.706 14.558 1.00 93.81 194 PRO A C 1
ATOM 1470 O O . PRO A 1 194 ? -12.354 18.122 14.334 1.00 93.81 194 PRO A O 1
ATOM 1473 N N . GLY A 1 195 ? -13.920 18.770 15.788 1.00 94.56 195 GLY A N 1
ATOM 1474 C CA . GLY A 1 195 ? -13.316 18.130 16.954 1.00 94.56 195 GLY A CA 1
ATOM 1475 C C . GLY A 1 195 ? -13.424 16.607 16.904 1.00 94.56 195 GLY A C 1
ATOM 1476 O O . GLY A 1 195 ? -12.469 15.911 17.256 1.00 94.56 195 GLY A O 1
ATOM 1477 N N . PHE A 1 196 ? -14.539 16.072 16.407 1.00 94.88 196 PHE A N 1
ATOM 1478 C CA . PHE A 1 196 ? -14.722 14.629 16.258 1.00 94.88 196 PHE A CA 1
ATOM 1479 C C . PHE A 1 196 ? -13.829 14.041 15.162 1.00 94.88 196 PHE A C 1
ATOM 1481 O O . PHE A 1 196 ? -13.117 13.066 15.404 1.00 94.88 196 PHE A O 1
ATOM 1488 N N . THR A 1 197 ? -13.786 14.667 13.985 1.00 94.19 197 THR A N 1
ATOM 1489 C CA . THR A 1 197 ? -12.912 14.231 12.881 1.00 94.19 197 THR A CA 1
ATOM 1490 C C . THR A 1 197 ? -11.429 14.314 13.252 1.00 94.19 197 THR A C 1
ATOM 1492 O O . THR A 1 197 ? -10.689 13.366 12.986 1.00 94.19 197 THR A O 1
ATOM 1495 N N . ALA A 1 198 ? -10.996 15.377 13.943 1.00 95.62 198 ALA A N 1
ATOM 1496 C CA . ALA A 1 198 ? -9.634 15.479 14.472 1.00 95.62 198 ALA A CA 1
ATOM 1497 C C . ALA A 1 198 ? -9.316 14.362 15.484 1.00 95.62 198 ALA A C 1
ATOM 1499 O O . ALA A 1 198 ? -8.234 13.775 15.441 1.00 95.62 198 ALA A O 1
ATOM 1500 N N . THR A 1 199 ? -10.272 14.024 16.356 1.00 97.06 199 THR A N 1
ATOM 1501 C CA . THR A 1 199 ? -10.130 12.931 17.334 1.00 97.06 199 THR A CA 1
ATOM 1502 C C . THR A 1 199 ? -9.978 11.574 16.643 1.00 97.06 199 THR A C 1
ATOM 1504 O O . THR A 1 199 ? -9.091 10.798 16.996 1.00 97.06 199 THR A O 1
ATOM 1507 N N . LEU A 1 200 ? -10.791 11.289 15.618 1.00 95.75 200 LEU A N 1
ATOM 1508 C CA . LEU A 1 200 ? -10.674 10.056 14.833 1.00 95.75 200 LEU A CA 1
ATOM 1509 C C . LEU A 1 200 ? -9.332 9.958 14.101 1.00 95.75 200 LEU A C 1
ATOM 1511 O O . LEU A 1 200 ? -8.710 8.895 14.107 1.00 95.75 200 LEU A O 1
ATOM 1515 N N . GLN A 1 201 ? -8.855 11.059 13.513 1.00 95.06 201 GLN A N 1
ATOM 1516 C CA . GLN A 1 201 ? -7.537 11.108 12.874 1.00 95.06 201 GLN A CA 1
ATOM 1517 C C . GLN A 1 201 ? -6.412 10.836 13.877 1.00 95.06 201 GLN A C 1
ATOM 1519 O O . GLN A 1 201 ? -5.520 10.039 13.589 1.00 95.06 201 GLN A O 1
ATOM 1524 N N . GLN A 1 202 ? -6.471 11.443 15.066 1.00 96.69 202 GLN A N 1
ATOM 1525 C CA . GLN A 1 202 ? -5.502 11.190 16.130 1.00 96.69 202 GLN A CA 1
ATOM 1526 C C . GLN A 1 202 ? -5.487 9.709 16.531 1.00 96.69 202 GLN A C 1
ATOM 1528 O O . GLN A 1 202 ? -4.425 9.096 16.595 1.00 96.69 202 GLN A O 1
ATOM 1533 N N . ILE A 1 203 ? -6.657 9.107 16.740 1.00 97.31 203 ILE A N 1
ATOM 1534 C CA . ILE A 1 203 ? -6.767 7.691 17.112 1.00 97.31 203 ILE A CA 1
ATOM 1535 C C . ILE A 1 203 ? -6.263 6.775 15.998 1.00 97.31 203 ILE A C 1
ATOM 1537 O O . ILE A 1 203 ? -5.611 5.774 16.287 1.00 97.31 203 ILE A O 1
ATOM 1541 N N . ALA A 1 204 ? -6.521 7.101 14.729 1.00 96.81 204 ALA A N 1
ATOM 1542 C CA . ALA A 1 204 ? -5.968 6.349 13.608 1.00 96.81 204 ALA A CA 1
ATOM 1543 C C . ALA A 1 204 ? -4.428 6.360 13.633 1.00 96.81 204 ALA A C 1
ATOM 1545 O O . ALA A 1 204 ? -3.811 5.313 13.436 1.00 96.81 204 ALA A O 1
ATOM 1546 N N . VAL A 1 205 ? -3.810 7.508 13.940 1.00 96.19 205 VAL A N 1
ATOM 1547 C CA . VAL A 1 205 ? -2.353 7.614 14.126 1.00 96.19 205 VAL A CA 1
ATOM 1548 C C . VAL A 1 205 ? -1.888 6.780 15.322 1.00 96.19 205 VAL A C 1
ATOM 1550 O O . VAL A 1 205 ? -0.962 5.987 15.176 1.00 96.19 205 VAL A O 1
ATOM 1553 N N . GLU A 1 206 ? -2.555 6.872 16.474 1.00 96.81 206 GLU A N 1
ATOM 1554 C CA . GLU A 1 206 ? -2.201 6.090 17.669 1.00 96.81 206 GLU A CA 1
ATOM 1555 C C . GLU A 1 206 ? -2.339 4.570 17.440 1.00 96.81 206 GLU A C 1
ATOM 1557 O O . GLU A 1 206 ? -1.506 3.790 17.905 1.00 96.81 206 GLU A O 1
ATOM 1562 N N . LEU A 1 207 ? -3.338 4.129 16.666 1.00 96.12 207 LEU A N 1
ATOM 1563 C CA . LEU A 1 207 ? -3.485 2.737 16.225 1.00 96.12 207 LEU A CA 1
ATOM 1564 C C . LEU A 1 207 ? -2.302 2.295 15.350 1.00 96.12 207 LEU A C 1
ATOM 1566 O O . LEU A 1 207 ? -1.761 1.202 15.545 1.00 96.12 207 LEU A O 1
ATOM 1570 N N . MET A 1 208 ? -1.877 3.139 14.404 1.00 93.69 208 MET A N 1
ATOM 1571 C CA . MET A 1 208 ? -0.712 2.870 13.553 1.00 93.69 208 MET A CA 1
ATOM 1572 C C . MET A 1 208 ? 0.588 2.838 14.367 1.00 93.69 208 MET A C 1
ATOM 1574 O O . MET A 1 208 ? 1.430 1.968 14.140 1.00 93.69 208 MET A O 1
ATOM 1578 N N . GLU A 1 209 ? 0.753 3.715 15.353 1.00 93.06 209 GLU A N 1
ATOM 1579 C CA . GLU A 1 209 ? 1.908 3.707 16.256 1.00 93.06 209 GLU A CA 1
ATOM 1580 C C . GLU A 1 209 ? 1.928 2.455 17.139 1.00 93.06 209 GLU A C 1
ATOM 1582 O O . GLU A 1 209 ? 2.948 1.765 17.215 1.00 93.06 209 GLU A O 1
ATOM 1587 N N . LEU A 1 210 ? 0.789 2.095 17.741 1.00 92.31 210 LEU A N 1
ATOM 1588 C CA . LEU A 1 210 ? 0.654 0.883 18.549 1.00 92.31 210 LEU A CA 1
ATOM 1589 C C . LEU A 1 210 ? 0.963 -0.376 17.729 1.00 92.31 210 LEU A C 1
ATOM 1591 O O . LEU A 1 210 ? 1.593 -1.309 18.235 1.00 92.31 210 LEU A O 1
ATOM 1595 N N . SER A 1 211 ? 0.577 -0.391 16.451 1.00 91.75 211 SER A N 1
ATOM 1596 C CA . SER A 1 211 ? 0.841 -1.517 15.555 1.00 91.75 211 SER A CA 1
ATOM 1597 C C . SER A 1 211 ? 2.332 -1.766 15.294 1.00 91.75 211 SER A C 1
ATOM 1599 O O . SER A 1 211 ? 2.719 -2.908 15.056 1.00 91.75 211 SER A O 1
ATOM 1601 N N . GLN A 1 212 ? 3.196 -0.754 15.465 1.00 87.56 212 GLN A N 1
ATOM 1602 C CA . GLN A 1 212 ? 4.652 -0.938 15.388 1.00 87.56 212 GLN A CA 1
ATOM 1603 C C . GLN A 1 212 ? 5.205 -1.807 16.527 1.00 87.56 212 GLN A C 1
ATOM 1605 O O . GLN A 1 212 ? 6.280 -2.390 16.392 1.00 87.56 212 GLN A O 1
ATOM 1610 N N . ALA A 1 213 ? 4.497 -1.880 17.658 1.00 84.88 213 ALA A N 1
ATOM 1611 C CA . ALA A 1 213 ? 4.878 -2.691 18.813 1.00 84.88 213 ALA A CA 1
ATOM 1612 C C . ALA A 1 213 ? 4.037 -3.971 18.949 1.00 84.88 213 ALA A C 1
ATOM 1614 O O . ALA A 1 213 ? 4.530 -4.968 19.478 1.00 84.88 213 ALA A O 1
ATOM 1615 N N . LYS A 1 214 ? 2.778 -3.947 18.494 1.00 86.56 214 LYS A N 1
ATOM 1616 C CA . LYS A 1 214 ? 1.821 -5.052 18.610 1.00 86.56 214 LYS A CA 1
ATOM 1617 C C . LYS A 1 214 ? 1.214 -5.375 17.240 1.00 86.56 214 LYS A C 1
ATOM 1619 O O . LYS A 1 214 ? 0.233 -4.760 16.819 1.00 86.56 214 LYS A O 1
ATOM 1624 N N . THR A 1 215 ? 1.786 -6.370 16.567 1.00 86.50 215 THR A N 1
ATOM 1625 C CA . THR A 1 215 ? 1.310 -6.872 15.270 1.00 86.50 215 THR A CA 1
ATOM 1626 C C . THR A 1 215 ? -0.170 -7.244 15.311 1.00 86.50 215 THR A C 1
ATOM 1628 O O . THR A 1 215 ? -0.632 -7.860 16.269 1.00 86.50 215 THR A O 1
ATOM 1631 N N . GLY A 1 216 ? -0.912 -6.889 14.260 1.00 89.56 216 GLY A N 1
ATOM 1632 C CA . GLY A 1 216 ? -2.344 -7.166 14.130 1.00 89.56 216 GLY A CA 1
ATOM 1633 C C . GLY A 1 216 ? -3.247 -5.979 14.467 1.00 89.56 216 GLY A C 1
ATOM 1634 O O . GLY A 1 216 ? -4.390 -5.952 14.028 1.00 89.56 216 GLY A O 1
ATOM 1635 N N . VAL A 1 217 ? -2.761 -4.958 15.184 1.00 93.62 217 VAL A N 1
ATOM 1636 C CA . VAL A 1 217 ? -3.595 -3.791 15.537 1.00 93.62 217 VAL A CA 1
ATOM 1637 C C . VAL A 1 217 ? -4.076 -3.051 14.291 1.00 93.62 217 VAL A C 1
ATOM 1639 O O . VAL A 1 217 ? -5.270 -2.794 14.144 1.00 93.62 217 VAL A O 1
ATOM 1642 N N . PHE A 1 218 ? -3.169 -2.765 13.355 1.00 95.62 218 PHE A N 1
ATOM 1643 C CA . PHE A 1 218 ? -3.546 -2.076 12.124 1.00 95.62 218 PHE A CA 1
ATOM 1644 C C . PHE A 1 218 ? -4.377 -2.958 11.184 1.00 95.62 218 PHE A C 1
ATOM 1646 O O . PHE A 1 218 ? -5.196 -2.438 10.434 1.00 95.62 218 PHE A O 1
ATOM 1653 N N . ASN A 1 219 ? -4.226 -4.284 11.278 1.00 94.69 219 ASN A N 1
ATOM 1654 C CA . ASN A 1 219 ? -4.983 -5.265 10.499 1.00 94.69 219 ASN A CA 1
ATOM 1655 C C . ASN A 1 219 ? -6.488 -5.098 10.730 1.00 94.69 219 ASN A C 1
ATOM 1657 O O . ASN A 1 219 ? -7.247 -5.070 9.765 1.00 94.69 219 ASN A O 1
ATOM 1661 N N . VAL A 1 220 ? -6.898 -4.914 11.990 1.00 94.94 220 VAL A N 1
ATOM 1662 C CA . VAL A 1 220 ? -8.304 -4.698 12.366 1.00 94.94 220 VAL A CA 1
ATOM 1663 C C . VAL A 1 220 ? -8.847 -3.411 11.740 1.00 94.94 220 VAL A C 1
ATOM 1665 O O . VAL A 1 220 ? -9.912 -3.434 11.125 1.00 94.94 220 VAL A O 1
ATOM 1668 N N . LEU A 1 221 ? -8.101 -2.304 11.845 1.00 96.56 221 LEU A N 1
ATOM 1669 C CA . LEU A 1 221 ? -8.512 -1.013 11.286 1.00 96.56 221 LEU A CA 1
ATOM 1670 C C . LEU A 1 221 ? -8.640 -1.070 9.760 1.00 96.56 221 LEU A C 1
ATOM 1672 O O . LEU A 1 221 ? -9.697 -0.757 9.219 1.00 96.56 221 LEU A O 1
ATOM 1676 N N . ILE A 1 222 ? -7.580 -1.482 9.059 1.00 96.25 222 ILE A N 1
ATOM 1677 C CA . ILE A 1 222 ? -7.568 -1.452 7.592 1.00 96.25 222 ILE A CA 1
ATOM 1678 C C . ILE A 1 222 ? -8.578 -2.429 6.991 1.00 96.25 222 ILE A C 1
ATOM 1680 O O . ILE A 1 222 ? -9.234 -2.088 6.012 1.00 96.25 222 ILE A O 1
ATOM 1684 N N . GLN A 1 223 ? -8.753 -3.615 7.585 1.00 94.69 223 GLN A N 1
ATOM 1685 C CA . GLN A 1 223 ? -9.751 -4.579 7.129 1.00 94.69 223 GLN A CA 1
ATOM 1686 C C . GLN A 1 223 ? -11.167 -4.009 7.266 1.00 94.69 223 GLN A C 1
ATOM 1688 O O . GLN A 1 223 ? -11.947 -4.081 6.317 1.00 94.69 223 GLN A O 1
ATOM 1693 N N . HIS A 1 224 ? -11.481 -3.397 8.414 1.00 95.06 224 HIS A N 1
ATOM 1694 C CA . HIS A 1 224 ? -12.772 -2.744 8.644 1.00 95.06 224 HIS A CA 1
ATOM 1695 C C . HIS A 1 224 ? -13.019 -1.603 7.650 1.00 95.06 224 HIS A C 1
ATOM 1697 O O . HIS A 1 224 ? -14.072 -1.559 7.012 1.00 95.06 224 HIS A O 1
ATOM 1703 N N . CYS A 1 225 ? -12.037 -0.720 7.452 1.00 95.81 225 CYS A N 1
ATOM 1704 C CA . CYS A 1 225 ? -12.145 0.382 6.496 1.00 95.81 225 CYS A CA 1
ATOM 1705 C C . CYS A 1 225 ? -12.330 -0.115 5.052 1.00 95.81 225 CYS A C 1
ATOM 1707 O O . CYS A 1 225 ? -13.225 0.360 4.359 1.00 95.81 225 CYS A O 1
ATOM 1709 N N . CYS A 1 226 ? -11.550 -1.105 4.602 1.00 94.38 226 CYS A N 1
ATOM 1710 C CA . CYS A 1 226 ? -11.686 -1.665 3.254 1.00 94.38 226 CYS A CA 1
ATOM 1711 C C . CYS A 1 226 ? -13.064 -2.303 3.018 1.00 94.38 226 CYS A C 1
ATOM 1713 O O . CYS A 1 226 ? -13.645 -2.085 1.956 1.00 94.38 226 CYS A O 1
ATOM 1715 N N . HIS A 1 227 ? -13.607 -3.046 3.991 1.00 91.19 227 HIS A N 1
ATOM 1716 C CA . HIS A 1 227 ? -14.961 -3.604 3.891 1.00 91.19 227 HIS A CA 1
ATOM 1717 C C . HIS A 1 227 ? -16.049 -2.528 3.919 1.00 91.19 227 HIS A C 1
ATOM 1719 O O . HIS A 1 227 ? -17.062 -2.679 3.245 1.00 91.19 227 HIS A O 1
ATOM 1725 N N . THR A 1 228 ? -15.831 -1.446 4.668 1.00 91.81 228 THR A N 1
ATOM 1726 C CA . THR A 1 228 ? -16.778 -0.328 4.760 1.00 91.81 228 THR A CA 1
ATOM 1727 C C . THR A 1 228 ? -16.833 0.475 3.461 1.00 91.81 228 THR A C 1
ATOM 1729 O O . THR A 1 228 ? -17.911 0.811 2.984 1.00 91.81 228 THR A O 1
ATOM 1732 N N . TRP A 1 229 ? -15.679 0.774 2.863 1.00 92.88 229 TRP A N 1
ATOM 1733 C CA . TRP A 1 229 ? -15.602 1.573 1.636 1.00 92.88 229 TRP A CA 1
ATOM 1734 C C . TRP A 1 229 ? -15.943 0.790 0.374 1.00 92.88 229 TRP A C 1
ATOM 1736 O O . TRP A 1 229 ? -16.367 1.383 -0.615 1.00 92.88 229 TRP A O 1
ATOM 1746 N N . LEU A 1 230 ? -15.715 -0.525 0.380 1.00 88.50 230 LEU A N 1
ATOM 1747 C CA . LEU A 1 230 ? -15.971 -1.381 -0.770 1.00 88.50 230 LEU A CA 1
ATOM 1748 C C . LEU A 1 230 ? -16.414 -2.788 -0.310 1.00 88.50 230 LEU A C 1
ATOM 1750 O O . LEU A 1 230 ? -15.612 -3.729 -0.327 1.00 88.50 230 LEU A O 1
ATOM 1754 N N . PRO A 1 231 ? -17.680 -2.971 0.105 1.00 81.75 231 PRO A N 1
ATOM 1755 C CA . PRO A 1 231 ? -18.193 -4.265 0.565 1.00 81.75 231 PRO A CA 1
ATOM 1756 C C . PRO A 1 231 ? -18.142 -5.328 -0.545 1.00 81.75 231 PRO A C 1
ATOM 1758 O O . PRO A 1 231 ? -18.301 -5.009 -1.723 1.00 81.75 231 PRO A O 1
ATOM 1761 N N . SER A 1 232 ? -17.843 -6.587 -0.199 1.00 67.06 232 SER A N 1
ATOM 1762 C CA . SER A 1 232 ? -17.689 -7.691 -1.174 1.00 67.06 232 SER A CA 1
ATOM 1763 C C . SER A 1 232 ? -19.006 -8.146 -1.806 1.00 67.06 232 SER A C 1
ATOM 1765 O O . SER A 1 232 ? -19.006 -8.574 -2.954 1.00 67.06 232 SER A O 1
ATOM 1767 N N . ASP A 1 233 ? -20.119 -8.011 -1.083 1.00 62.88 233 ASP A N 1
ATOM 1768 C CA . ASP A 1 233 ? -21.467 -8.287 -1.578 1.00 62.88 233 ASP A CA 1
ATOM 1769 C C . ASP A 1 233 ? -22.268 -6.980 -1.500 1.00 62.88 233 ASP A C 1
ATOM 1771 O O . ASP A 1 233 ? -22.818 -6.654 -0.442 1.00 62.88 233 ASP A O 1
ATOM 1775 N N . PRO A 1 234 ? -22.249 -6.143 -2.556 1.00 55.56 234 PRO A N 1
ATOM 1776 C CA . PRO A 1 234 ? -23.157 -5.017 -2.626 1.00 55.56 234 PRO A CA 1
ATOM 1777 C C . PRO A 1 234 ? -24.540 -5.647 -2.735 1.00 55.56 234 PRO A C 1
ATOM 1779 O O . PRO A 1 234 ? -24.908 -6.165 -3.788 1.00 55.56 234 PRO A O 1
ATOM 1782 N N . GLY A 1 235 ? -25.289 -5.684 -1.633 1.00 48.38 235 GLY A N 1
ATOM 1783 C CA . GLY A 1 235 ? -26.680 -6.116 -1.669 1.00 48.38 235 GLY A CA 1
ATOM 1784 C C . GLY A 1 235 ? -27.489 -5.271 -2.661 1.00 48.38 235 GLY A C 1
ATOM 1785 O O . GLY A 1 235 ? -26.963 -4.473 -3.430 1.00 48.38 235 GLY A O 1
ATOM 1786 N N . SER A 1 236 ? -28.812 -5.382 -2.616 1.00 43.38 236 SER A N 1
ATOM 1787 C CA . SER A 1 236 ? -29.770 -4.594 -3.419 1.00 43.38 236 SER A CA 1
ATOM 1788 C C . SER A 1 236 ? -29.696 -3.053 -3.235 1.00 43.38 236 SER A C 1
ATOM 1790 O O . SER A 1 236 ? -30.672 -2.353 -3.501 1.00 43.38 236 SER A O 1
ATOM 1792 N N . GLU A 1 237 ? -28.587 -2.521 -2.728 1.00 49.84 237 GLU A N 1
ATOM 1793 C CA . GLU A 1 237 ? -28.275 -1.113 -2.541 1.00 49.84 237 GLU A CA 1
ATOM 1794 C C . GLU A 1 237 ? -27.922 -0.470 -3.892 1.00 49.84 237 GLU A C 1
ATOM 1796 O O . GLU A 1 237 ? -27.120 -0.978 -4.677 1.00 49.84 237 GLU A O 1
ATOM 1801 N N . GLY A 1 238 ? -28.572 0.650 -4.208 1.00 57.28 238 GLY A N 1
ATOM 1802 C CA . GLY A 1 238 ? -28.357 1.354 -5.472 1.00 57.28 238 GLY A CA 1
ATOM 1803 C C . GLY A 1 238 ? -26.948 1.953 -5.580 1.00 57.28 238 GLY A C 1
ATOM 1804 O O . GLY A 1 238 ? -26.328 2.294 -4.574 1.00 57.28 238 GLY A O 1
ATOM 1805 N N . GLN A 1 239 ? -26.472 2.170 -6.814 1.00 61.66 239 GLN A N 1
ATOM 1806 C CA . GLN A 1 239 ? -25.159 2.779 -7.109 1.00 61.66 239 GLN A CA 1
ATOM 1807 C C . GLN A 1 239 ? -24.871 4.053 -6.294 1.00 61.66 239 GLN A C 1
ATOM 1809 O O . GLN A 1 239 ? -23.757 4.236 -5.818 1.00 61.66 239 GLN A O 1
ATOM 1814 N N . SER A 1 240 ? -25.883 4.897 -6.059 1.00 60.75 240 SER A N 1
ATOM 1815 C CA . SER A 1 240 ? -25.736 6.145 -5.300 1.00 60.75 240 SER A CA 1
ATOM 1816 C C . SER A 1 240 ? -25.324 5.951 -3.835 1.00 60.75 240 SER A C 1
ATOM 1818 O O . SER A 1 240 ? -24.633 6.804 -3.287 1.00 60.75 240 SER A O 1
ATOM 1820 N N . GLN A 1 241 ? -25.726 4.848 -3.195 1.00 65.94 241 GLN A N 1
ATOM 1821 C CA . GLN A 1 241 ? -25.360 4.548 -1.806 1.00 65.94 241 GLN A CA 1
ATOM 1822 C C . GLN A 1 241 ? -23.937 3.979 -1.722 1.00 65.94 241 GLN A C 1
ATOM 1824 O O . GLN A 1 241 ? -23.168 4.376 -0.850 1.00 65.94 241 GLN A O 1
ATOM 1829 N N . SER A 1 242 ? -23.549 3.146 -2.694 1.00 73.88 242 SER A N 1
ATOM 1830 C CA . SER A 1 242 ? -22.171 2.658 -2.826 1.00 73.88 242 SER A CA 1
ATOM 1831 C C . SER A 1 242 ? -21.174 3.794 -3.088 1.00 73.88 242 SER A C 1
ATOM 1833 O O . SER A 1 242 ? -20.081 3.779 -2.525 1.00 73.88 242 SER A O 1
ATOM 1835 N N . ASP A 1 243 ? -21.539 4.788 -3.906 1.00 80.00 243 ASP A N 1
ATOM 1836 C CA . ASP A 1 243 ? -20.686 5.955 -4.165 1.00 80.00 243 ASP A CA 1
ATOM 1837 C C . ASP A 1 243 ? -20.536 6.843 -2.918 1.00 80.00 243 ASP A C 1
ATOM 1839 O O . ASP A 1 243 ? -19.446 7.355 -2.654 1.00 80.00 243 ASP A O 1
ATOM 1843 N N . ALA A 1 244 ? -21.600 6.996 -2.119 1.00 76.62 244 ALA A N 1
ATOM 1844 C CA . ALA A 1 244 ? -21.548 7.733 -0.857 1.00 76.62 244 ALA A CA 1
ATOM 1845 C C . ALA A 1 244 ? -20.597 7.061 0.148 1.00 76.62 244 ALA A C 1
ATOM 1847 O O . ALA A 1 244 ? -19.677 7.716 0.643 1.00 76.62 244 ALA A O 1
ATOM 1848 N N . MET A 1 245 ? -20.733 5.745 0.353 1.00 82.19 245 MET A N 1
ATOM 1849 C CA . MET A 1 245 ? -19.833 4.976 1.220 1.00 82.19 245 MET A CA 1
ATOM 1850 C C . MET A 1 245 ? -18.378 5.091 0.759 1.00 82.19 245 MET A C 1
ATOM 1852 O O . MET A 1 245 ? -17.487 5.371 1.566 1.00 82.19 245 MET A O 1
ATOM 1856 N N . PHE A 1 246 ? -18.130 4.953 -0.547 1.00 90.94 246 PHE A N 1
ATOM 1857 C CA . PHE A 1 246 ? -16.787 5.072 -1.110 1.00 90.94 246 PHE A CA 1
ATOM 1858 C C . PHE A 1 246 ? -16.205 6.483 -0.963 1.00 90.94 246 PHE A C 1
ATOM 1860 O O . PHE A 1 246 ? -15.008 6.637 -0.722 1.00 90.94 246 PHE A O 1
ATOM 1867 N N . SER A 1 247 ? -17.026 7.529 -1.090 1.00 90.50 247 SER A N 1
ATOM 1868 C CA . SER A 1 247 ? -16.562 8.918 -1.010 1.00 90.50 247 SER A CA 1
ATOM 1869 C C . SER A 1 247 ? -15.860 9.232 0.316 1.00 90.50 247 SER A C 1
ATOM 1871 O O . SER A 1 247 ? -14.897 10.002 0.328 1.00 90.50 247 SER A O 1
ATOM 1873 N N . SER A 1 248 ? -16.249 8.560 1.406 1.00 92.06 248 SER A N 1
ATOM 1874 C CA . SER A 1 248 ? -15.575 8.682 2.701 1.00 92.06 248 SER A CA 1
ATOM 1875 C C . SER A 1 248 ? -14.110 8.214 2.667 1.00 92.06 248 SER A C 1
ATOM 1877 O O . SER A 1 248 ? -13.279 8.764 3.385 1.00 92.06 248 SER A O 1
ATOM 1879 N N . ALA A 1 249 ? -13.725 7.293 1.775 1.00 94.06 249 ALA A N 1
ATOM 1880 C CA . ALA A 1 249 ? -12.329 6.871 1.609 1.00 94.06 249 ALA A CA 1
ATOM 1881 C C . ALA A 1 249 ? -11.406 8.033 1.196 1.00 94.06 249 ALA A C 1
ATOM 1883 O O . ALA A 1 249 ? -10.237 8.072 1.584 1.00 94.06 249 ALA A O 1
ATOM 1884 N N . LEU A 1 250 ? -11.932 9.015 0.450 1.00 94.00 250 LEU A N 1
ATOM 1885 C CA . LEU A 1 250 ? -11.201 10.226 0.057 1.00 94.00 250 LEU A CA 1
ATOM 1886 C C . LEU A 1 250 ? -10.955 11.186 1.230 1.00 94.00 250 LEU A C 1
ATOM 1888 O O . LEU A 1 250 ? -10.088 12.054 1.118 1.00 94.00 250 LEU A O 1
ATOM 1892 N N . LEU A 1 251 ? -11.693 11.042 2.335 1.00 93.38 251 LEU A N 1
ATOM 1893 C CA . LEU A 1 251 ? -11.495 11.812 3.566 1.00 93.38 251 LEU A CA 1
ATOM 1894 C C . LEU A 1 251 ? -10.422 11.190 4.470 1.00 93.38 251 LEU A C 1
ATOM 1896 O O . LEU A 1 251 ? -9.799 11.905 5.252 1.00 93.38 251 LEU A O 1
ATOM 1900 N N . HIS A 1 252 ? -10.146 9.888 4.310 1.00 94.19 252 HIS A N 1
ATOM 1901 C CA . HIS A 1 252 ? -9.168 9.137 5.113 1.00 94.19 252 HIS A CA 1
ATOM 1902 C C . HIS A 1 252 ? -8.019 8.503 4.294 1.00 94.19 252 HIS A C 1
ATOM 1904 O O . HIS A 1 252 ? -7.622 7.364 4.563 1.00 94.19 252 HIS A O 1
ATOM 1910 N N . PRO A 1 253 ? -7.419 9.209 3.314 1.00 94.25 253 PRO A N 1
ATOM 1911 C CA . PRO A 1 253 ? -6.387 8.645 2.440 1.00 94.25 253 PRO A CA 1
ATOM 1912 C C . PRO A 1 253 ? -5.094 8.274 3.182 1.00 94.25 253 PRO A C 1
ATOM 1914 O O . PRO A 1 253 ? -4.316 7.467 2.676 1.00 94.25 253 PRO A O 1
ATOM 1917 N N . ASP A 1 254 ? -4.853 8.827 4.376 1.00 94.81 254 ASP A N 1
ATOM 1918 C CA . ASP A 1 254 ? -3.693 8.489 5.210 1.00 94.81 254 ASP A CA 1
ATOM 1919 C C . ASP A 1 254 ? -3.716 7.036 5.691 1.00 94.81 254 ASP A C 1
ATOM 1921 O O . ASP A 1 254 ? -2.674 6.381 5.696 1.00 94.81 254 ASP A O 1
ATOM 1925 N N . ILE A 1 255 ? -4.900 6.493 5.996 1.00 97.00 255 ILE A N 1
ATOM 1926 C CA . ILE A 1 255 ? -5.065 5.086 6.386 1.00 97.00 255 ILE A CA 1
ATOM 1927 C C . ILE A 1 255 ? -4.618 4.169 5.240 1.00 97.00 255 ILE A C 1
ATOM 1929 O O . ILE A 1 255 ? -3.828 3.247 5.441 1.00 97.00 255 ILE A O 1
ATOM 1933 N N . LEU A 1 256 ? -5.064 4.459 4.015 1.00 97.69 256 LEU A N 1
ATOM 1934 C CA . LEU A 1 256 ? -4.689 3.696 2.821 1.00 97.69 256 LEU A CA 1
ATOM 1935 C C . LEU A 1 256 ? -3.204 3.869 2.476 1.00 97.69 256 LEU A C 1
ATOM 1937 O O . LEU A 1 256 ? -2.522 2.890 2.168 1.00 97.69 256 LEU A O 1
ATOM 1941 N N . ALA A 1 257 ? -2.687 5.098 2.546 1.00 97.50 257 ALA A N 1
ATOM 1942 C CA . ALA A 1 257 ? -1.287 5.393 2.259 1.00 97.50 257 ALA A CA 1
ATOM 1943 C C . ALA A 1 257 ? -0.337 4.687 3.233 1.00 97.50 257 ALA A C 1
ATOM 1945 O O . ALA A 1 257 ? 0.693 4.163 2.798 1.00 97.50 257 ALA A O 1
ATOM 1946 N N . GLU A 1 258 ? -0.679 4.625 4.523 1.00 96.69 258 GLU A N 1
ATOM 1947 C CA . GLU A 1 258 ? 0.119 3.889 5.501 1.00 96.69 258 GLU A CA 1
ATOM 1948 C C . GLU A 1 258 ? 0.025 2.378 5.277 1.00 96.69 258 GLU A C 1
ATOM 1950 O O . GLU A 1 258 ? 1.055 1.707 5.267 1.00 96.69 258 GLU A O 1
ATOM 1955 N N . ALA A 1 259 ? -1.166 1.845 4.982 1.00 97.44 259 ALA A N 1
ATOM 1956 C CA . ALA A 1 259 ? -1.351 0.427 4.665 1.00 97.44 259 ALA A CA 1
ATOM 1957 C C . ALA A 1 259 ? -0.491 -0.039 3.483 1.00 97.44 259 ALA A C 1
ATOM 1959 O O . ALA A 1 259 ? 0.085 -1.125 3.540 1.00 97.44 259 ALA A O 1
ATOM 1960 N N . CYS A 1 260 ? -0.325 0.797 2.452 1.00 98.00 260 CYS A N 1
ATOM 1961 C CA . CYS A 1 260 ? 0.505 0.478 1.283 1.00 98.00 260 CYS A CA 1
ATOM 1962 C C . CYS A 1 260 ? 1.978 0.242 1.636 1.00 98.00 260 CYS A C 1
ATOM 1964 O O . CYS A 1 260 ? 2.664 -0.529 0.967 1.00 98.00 260 CYS A O 1
ATOM 1966 N N . VAL A 1 261 ? 2.481 0.902 2.680 1.00 96.50 261 VAL A N 1
ATOM 1967 C CA . VAL A 1 261 ? 3.897 0.838 3.068 1.00 96.50 261 VAL A CA 1
ATOM 1968 C C . VAL A 1 261 ? 4.123 0.214 4.437 1.00 96.50 261 VAL A C 1
ATOM 1970 O O . VAL A 1 261 ? 5.254 0.220 4.930 1.00 96.50 261 VAL A O 1
ATOM 1973 N N . TYR A 1 262 ? 3.076 -0.353 5.027 1.00 95.25 262 TYR A N 1
ATOM 1974 C CA . TYR A 1 262 ? 3.122 -0.945 6.349 1.00 95.25 262 TYR A CA 1
ATOM 1975 C C . TYR A 1 262 ? 4.021 -2.186 6.402 1.00 95.25 262 TYR A C 1
ATOM 1977 O O . TYR A 1 262 ? 4.155 -2.946 5.439 1.00 95.25 262 TYR A O 1
ATOM 1985 N N . GLY A 1 263 ? 4.638 -2.378 7.563 1.00 89.62 263 GLY A N 1
ATOM 1986 C CA . GLY A 1 263 ? 5.483 -3.518 7.885 1.00 89.62 263 GLY A CA 1
ATOM 1987 C C . GLY A 1 263 ? 6.564 -3.078 8.872 1.00 89.62 263 GLY A C 1
ATOM 1988 O O . GLY A 1 263 ? 7.556 -2.479 8.426 1.00 89.62 263 GLY A O 1
ATOM 1989 N N . PRO A 1 264 ? 6.364 -3.293 10.182 1.00 85.31 264 PRO A N 1
ATOM 1990 C CA . PRO A 1 264 ? 7.302 -2.876 11.216 1.00 85.31 264 PRO A CA 1
ATOM 1991 C C . PRO A 1 264 ? 8.643 -3.607 11.094 1.00 85.31 264 PRO A C 1
ATOM 1993 O O . PRO A 1 264 ? 8.723 -4.734 10.613 1.00 85.31 264 PRO A O 1
ATOM 1996 N N . VAL A 1 265 ? 9.716 -2.958 11.551 1.00 81.75 265 VAL A N 1
ATOM 1997 C CA . VAL A 1 265 ? 11.038 -3.586 11.695 1.00 81.75 265 VAL A CA 1
ATOM 1998 C C . VAL A 1 265 ? 11.334 -3.706 13.181 1.00 81.75 265 VAL A C 1
ATOM 2000 O O . VAL A 1 265 ? 11.717 -2.733 13.834 1.00 81.75 265 VAL A O 1
ATOM 2003 N N . PHE A 1 266 ? 11.132 -4.908 13.712 1.00 76.19 266 PHE A N 1
ATOM 2004 C CA . PHE A 1 266 ? 11.287 -5.177 15.135 1.00 76.19 266 PHE A CA 1
ATOM 2005 C C . PHE A 1 266 ? 12.741 -5.108 15.587 1.00 76.19 266 PHE A C 1
ATOM 2007 O O . PHE A 1 266 ? 13.669 -5.555 14.903 1.00 76.19 266 PHE A O 1
ATOM 2014 N N . ARG A 1 267 ? 12.933 -4.598 16.806 1.00 77.81 267 ARG A N 1
ATOM 2015 C CA . ARG A 1 267 ? 14.206 -4.746 17.516 1.00 77.81 267 ARG A CA 1
ATOM 2016 C C . ARG A 1 267 ? 14.452 -6.217 17.850 1.00 77.81 267 ARG A C 1
ATOM 2018 O O . ARG A 1 267 ? 13.542 -7.041 17.826 1.00 77.81 267 ARG A O 1
ATOM 2025 N N . ARG A 1 268 ? 15.700 -6.564 18.163 1.00 79.06 268 ARG A N 1
ATOM 2026 C CA . ARG A 1 268 ? 16.117 -7.958 18.387 1.00 79.06 268 ARG A CA 1
ATOM 2027 C C . ARG A 1 268 ? 15.309 -8.665 19.486 1.00 79.06 268 ARG A C 1
ATOM 2029 O O . ARG A 1 268 ? 14.983 -9.836 19.338 1.00 79.06 268 ARG A O 1
ATOM 2036 N N . ASP A 1 269 ? 14.995 -7.959 20.564 1.00 80.31 269 ASP A N 1
ATOM 2037 C CA . ASP A 1 269 ? 14.161 -8.421 21.677 1.00 80.31 269 ASP A CA 1
ATOM 2038 C C . ASP A 1 269 ? 12.709 -8.670 21.246 1.00 80.31 269 ASP A C 1
ATOM 2040 O O . ASP A 1 269 ? 12.157 -9.734 21.515 1.00 80.31 269 ASP A O 1
ATOM 2044 N N . GLN A 1 270 ? 12.120 -7.736 20.500 1.00 78.00 270 GLN A N 1
ATOM 2045 C CA . GLN A 1 270 ? 10.769 -7.874 19.953 1.00 78.00 270 GLN A CA 1
ATOM 2046 C C . GLN A 1 270 ? 10.681 -9.016 18.937 1.00 78.00 270 GLN A C 1
ATOM 2048 O O . GLN A 1 270 ? 9.731 -9.792 18.958 1.00 78.00 270 GLN A O 1
ATOM 2053 N N . ARG A 1 271 ? 11.697 -9.170 18.083 1.00 79.25 271 ARG A N 1
ATOM 2054 C CA . ARG A 1 271 ? 11.768 -10.257 17.103 1.00 79.25 271 ARG A CA 1
ATOM 2055 C C . ARG A 1 271 ? 11.752 -11.631 17.774 1.00 79.25 271 ARG A C 1
ATOM 2057 O O . ARG A 1 271 ? 11.054 -12.514 17.296 1.00 79.25 271 ARG A O 1
ATOM 2064 N N . LEU A 1 272 ? 12.456 -11.797 18.895 1.00 82.81 272 LEU A N 1
ATOM 2065 C CA . LEU A 1 272 ? 12.414 -13.043 19.665 1.00 82.81 272 LEU A CA 1
ATOM 2066 C C . LEU A 1 272 ? 10.993 -13.346 20.165 1.00 82.81 272 LEU A C 1
ATOM 2068 O O . LEU A 1 272 ? 10.545 -14.487 20.089 1.00 82.81 272 LEU A O 1
ATOM 2072 N N . ILE A 1 273 ? 10.275 -12.327 20.649 1.00 80.62 273 ILE A N 1
ATOM 2073 C CA . ILE A 1 273 ? 8.882 -12.474 21.095 1.00 80.62 273 ILE A CA 1
ATOM 2074 C C . ILE A 1 273 ? 7.995 -12.920 19.926 1.00 80.62 273 ILE A C 1
ATOM 2076 O O . ILE A 1 273 ? 7.221 -13.861 20.086 1.00 80.62 273 ILE A O 1
ATOM 2080 N N . GLN A 1 274 ? 8.148 -12.298 18.756 1.00 76.25 274 GLN A N 1
ATOM 2081 C CA . GLN A 1 274 ? 7.396 -12.654 17.549 1.00 76.25 274 GLN A CA 1
ATOM 2082 C C . GLN A 1 274 ? 7.701 -14.084 17.083 1.00 76.25 274 GLN A C 1
ATOM 2084 O O . GLN A 1 274 ? 6.791 -14.846 16.781 1.00 76.25 274 GLN A O 1
ATOM 2089 N N . GLU A 1 275 ? 8.969 -14.502 17.089 1.00 79.69 275 GLU A N 1
ATOM 2090 C CA . GLU A 1 275 ? 9.362 -15.868 16.719 1.00 79.69 275 GLU A CA 1
ATOM 2091 C C . GLU A 1 275 ? 8.761 -16.918 17.670 1.00 79.69 275 GLU A C 1
ATOM 2093 O O . GLU A 1 275 ? 8.295 -17.967 17.220 1.00 79.69 275 GLU A O 1
ATOM 2098 N N . VAL A 1 276 ? 8.705 -16.623 18.975 1.00 84.00 276 VAL A N 1
ATOM 2099 C CA . VAL A 1 276 ? 8.029 -17.479 19.962 1.00 84.00 276 VAL A CA 1
ATOM 2100 C C . VAL A 1 276 ? 6.521 -17.518 19.719 1.00 84.00 276 VAL A C 1
ATOM 2102 O O . VAL A 1 276 ? 5.938 -18.599 19.763 1.00 84.00 276 VAL A O 1
ATOM 2105 N N . GLN A 1 277 ? 5.890 -16.376 19.436 1.00 79.69 277 GLN A N 1
ATOM 2106 C CA . GLN A 1 277 ? 4.461 -16.316 19.113 1.00 79.69 277 GLN A CA 1
ATOM 2107 C C . GLN A 1 277 ? 4.146 -17.157 17.875 1.00 79.69 277 GLN A C 1
ATOM 2109 O O . GLN A 1 277 ? 3.338 -18.074 17.965 1.00 79.69 277 GLN A O 1
ATOM 2114 N N . VAL A 1 278 ? 4.873 -16.956 16.774 1.00 79.06 278 VAL A N 1
ATOM 2115 C CA . VAL A 1 278 ? 4.722 -17.743 15.541 1.00 79.06 278 VAL A CA 1
ATOM 2116 C C . VAL A 1 278 ? 4.948 -19.237 15.793 1.00 79.06 278 VAL A C 1
ATOM 2118 O O . VAL A 1 278 ? 4.246 -20.076 15.226 1.00 79.06 278 VAL A O 1
ATOM 2121 N N . PHE A 1 279 ? 5.909 -19.612 16.642 1.00 82.75 279 PHE A N 1
ATOM 2122 C CA . PHE A 1 279 ? 6.103 -21.012 17.023 1.00 82.75 279 PHE A CA 1
ATOM 2123 C C . PHE A 1 279 ? 4.879 -21.582 17.750 1.00 82.75 279 PHE A C 1
ATOM 2125 O O . PHE A 1 279 ? 4.433 -22.676 17.407 1.00 82.75 279 PHE A O 1
ATOM 2132 N N . VAL A 1 280 ? 4.324 -20.846 18.718 1.00 83.69 280 VAL A N 1
ATOM 2133 C CA . VAL A 1 280 ? 3.116 -21.247 19.452 1.00 83.69 280 VAL A CA 1
ATOM 2134 C C . VAL A 1 280 ? 1.927 -21.371 18.501 1.00 83.69 280 VAL A C 1
ATOM 2136 O O . VAL A 1 280 ? 1.251 -22.396 18.521 1.00 83.69 280 VAL A O 1
ATOM 2139 N N . GLU A 1 281 ? 1.725 -20.407 17.605 1.00 81.06 281 GLU A N 1
ATOM 2140 C CA . GLU A 1 281 ? 0.659 -20.422 16.594 1.00 81.06 281 GLU A CA 1
ATOM 2141 C C . GLU A 1 281 ? 0.758 -21.653 15.677 1.00 81.06 281 GLU A C 1
ATOM 2143 O O . GLU A 1 281 ? -0.238 -22.325 15.412 1.00 81.06 281 GLU A O 1
ATOM 2148 N N . ARG A 1 282 ? 1.977 -22.043 15.275 1.00 82.69 282 ARG A N 1
ATOM 2149 C CA . ARG A 1 282 ? 2.225 -23.249 14.460 1.00 82.69 282 ARG A CA 1
ATOM 2150 C C . ARG A 1 282 ? 1.874 -24.564 15.157 1.00 82.69 282 ARG A C 1
ATOM 2152 O O . ARG A 1 282 ? 1.722 -25.576 14.473 1.00 82.69 282 ARG A O 1
ATOM 2159 N N . LEU A 1 283 ? 1.725 -24.583 16.483 1.00 85.06 283 LEU A N 1
ATOM 2160 C CA . LEU A 1 283 ? 1.212 -25.757 17.200 1.00 85.06 283 LEU A CA 1
ATOM 2161 C C . LEU A 1 283 ? -0.286 -25.996 16.922 1.00 85.06 283 LEU A C 1
ATOM 2163 O O . LEU A 1 283 ? -0.791 -27.084 17.215 1.00 85.06 283 LEU A O 1
ATOM 2167 N N . GLY A 1 284 ? -0.982 -25.012 16.339 1.00 83.56 284 GLY A N 1
ATOM 2168 C CA . GLY A 1 284 ? -2.393 -25.082 15.966 1.00 83.56 284 GLY A CA 1
ATOM 2169 C C . GLY A 1 284 ? -3.312 -25.272 17.171 1.00 83.56 284 GLY A C 1
ATOM 2170 O O . GLY A 1 284 ? -2.947 -24.963 18.307 1.00 83.56 284 GLY A O 1
ATOM 2171 N N . GLU A 1 285 ? -4.491 -25.842 16.937 1.00 83.94 285 GLU A N 1
ATOM 2172 C CA . GLU A 1 285 ? -5.516 -26.081 17.969 1.00 83.94 285 GLU A CA 1
ATOM 2173 C C . GLU A 1 285 ? -5.061 -27.017 19.102 1.00 83.94 285 GLU A C 1
ATOM 2175 O O . GLU A 1 285 ? -5.685 -27.071 20.158 1.00 83.94 285 GLU A O 1
ATOM 2180 N N . LYS A 1 286 ? -3.948 -27.744 18.926 1.00 82.94 286 LYS A N 1
ATOM 2181 C CA . LYS A 1 286 ? -3.373 -28.596 19.980 1.00 82.94 286 LYS A CA 1
ATOM 2182 C C . LYS A 1 286 ? -2.814 -27.783 21.150 1.00 82.94 286 LYS A C 1
ATOM 2184 O O . LYS A 1 286 ? -2.615 -28.334 22.231 1.00 82.94 286 LYS A O 1
ATOM 2189 N N . CYS A 1 287 ? -2.526 -26.500 20.943 1.00 84.69 287 CYS A N 1
ATOM 2190 C CA . CYS A 1 287 ? -2.115 -25.596 22.004 1.00 84.69 287 CYS A CA 1
ATOM 2191 C C . CYS A 1 287 ? -3.336 -24.858 22.562 1.00 84.69 287 CYS A C 1
ATOM 2193 O O . CYS A 1 287 ? -3.961 -24.074 21.853 1.00 84.69 287 CYS A O 1
ATOM 2195 N N . ALA A 1 288 ? -3.625 -25.037 23.855 1.00 85.19 288 ALA A N 1
ATOM 2196 C CA . ALA A 1 288 ? -4.746 -24.368 24.523 1.00 85.19 288 ALA A CA 1
ATOM 2197 C C . ALA A 1 288 ? -4.688 -22.831 24.417 1.00 85.19 288 ALA A C 1
ATOM 2199 O O . ALA A 1 288 ? -5.725 -22.172 24.400 1.00 85.19 288 ALA A O 1
ATOM 2200 N N . ALA A 1 289 ? -3.482 -22.258 24.304 1.00 82.75 289 ALA A N 1
ATOM 2201 C CA . ALA A 1 289 ? -3.304 -20.824 24.095 1.00 82.75 289 ALA A CA 1
ATOM 2202 C C . ALA A 1 289 ? -3.903 -20.350 22.759 1.00 82.75 289 ALA A C 1
ATOM 2204 O O . ALA A 1 289 ? -4.515 -19.287 22.725 1.00 82.75 289 ALA A O 1
ATOM 2205 N N . ASN A 1 290 ? -3.797 -21.152 21.695 1.00 82.94 290 ASN A N 1
ATOM 2206 C CA . ASN A 1 290 ? -4.343 -20.815 20.377 1.00 82.94 290 ASN A CA 1
ATOM 2207 C C . ASN A 1 290 ? -5.872 -20.933 20.344 1.00 82.94 290 ASN A C 1
ATOM 2209 O O . ASN A 1 290 ? -6.526 -20.179 19.635 1.00 82.94 290 ASN A O 1
ATOM 2213 N N . THR A 1 291 ? -6.453 -21.833 21.145 1.00 82.12 291 THR A N 1
ATOM 2214 C CA . THR A 1 291 ? -7.912 -21.905 21.331 1.00 82.12 291 THR A CA 1
ATOM 2215 C C . THR A 1 291 ? -8.442 -20.693 22.095 1.00 82.12 291 THR A C 1
ATOM 2217 O O . THR A 1 291 ? -9.510 -20.181 21.779 1.00 82.12 291 THR A O 1
ATOM 2220 N N . ALA A 1 292 ? -7.705 -20.232 23.109 1.00 78.69 292 ALA A N 1
ATOM 2221 C CA . ALA A 1 292 ? -8.102 -19.080 23.914 1.00 78.69 292 ALA A CA 1
ATOM 2222 C C . ALA A 1 292 ? -7.896 -17.745 23.180 1.00 78.69 292 ALA A C 1
ATOM 2224 O O . ALA A 1 292 ? -8.619 -16.784 23.427 1.00 78.69 292 ALA A O 1
ATOM 2225 N N . VAL A 1 293 ? -6.884 -17.660 22.316 1.00 76.81 293 VAL A N 1
ATOM 2226 C CA . VAL A 1 293 ? -6.468 -16.426 21.649 1.00 76.81 293 VAL A CA 1
ATOM 2227 C C . VAL A 1 293 ? -6.195 -16.732 20.168 1.00 76.81 293 VAL A C 1
ATOM 2229 O O . VAL A 1 293 ? -5.062 -17.075 19.824 1.00 76.81 293 VAL A O 1
ATOM 2232 N N . PRO A 1 294 ? -7.196 -16.587 19.278 1.00 69.56 294 PRO A N 1
ATOM 2233 C CA . PRO A 1 294 ? -7.018 -16.855 17.853 1.00 69.56 294 PRO A CA 1
ATOM 2234 C C . PRO A 1 294 ? -6.016 -15.870 17.232 1.00 69.56 294 PRO A C 1
ATOM 2236 O O . PRO A 1 294 ? -5.982 -14.684 17.588 1.00 69.56 294 PRO A O 1
ATOM 2239 N N . SER A 1 295 ? -5.169 -16.362 16.326 1.00 65.19 295 SER A N 1
ATOM 2240 C CA . SER A 1 295 ? -4.060 -15.608 15.722 1.00 65.19 295 SER A CA 1
ATOM 2241 C C . SER A 1 295 ? -4.204 -15.352 14.222 1.00 65.19 295 SER A C 1
ATOM 2243 O O . SER A 1 295 ? -3.320 -14.731 13.634 1.00 65.19 295 SER A O 1
ATOM 2245 N N . ASP A 1 296 ? -5.313 -15.773 13.611 1.00 59.62 296 ASP A N 1
ATOM 2246 C CA . ASP A 1 296 ? -5.477 -15.853 12.150 1.00 59.62 296 ASP A CA 1
ATOM 2247 C C . ASP A 1 296 ? -5.219 -14.528 11.403 1.00 59.62 296 ASP A C 1
ATOM 2249 O O . ASP A 1 296 ? -4.859 -14.539 10.229 1.00 59.62 296 ASP A O 1
ATOM 2253 N N . ASN A 1 297 ? -5.307 -13.388 12.100 1.00 61.28 297 ASN A N 1
ATOM 2254 C CA . ASN A 1 297 ? -5.148 -12.044 11.539 1.00 61.28 297 ASN A CA 1
ATOM 2255 C C . ASN A 1 297 ? -3.933 -11.264 12.082 1.00 61.28 297 ASN A C 1
ATOM 2257 O O . ASN A 1 297 ? -3.969 -10.034 12.096 1.00 61.28 297 ASN A O 1
ATOM 2261 N N . ARG A 1 298 ? -2.853 -11.917 12.542 1.00 75.50 298 ARG A N 1
ATOM 2262 C CA . ARG A 1 298 ? -1.635 -11.240 13.066 1.00 75.50 298 ARG A CA 1
ATOM 2263 C C . ARG A 1 298 ? -0.432 -11.282 12.125 1.00 75.50 298 ARG A C 1
ATOM 2265 O O . ARG A 1 298 ? 0.711 -11.335 12.552 1.00 75.50 298 ARG A O 1
ATOM 2272 N N . ASP A 1 299 ? -0.680 -11.237 10.829 1.00 82.06 299 ASP A N 1
ATOM 2273 C CA . ASP A 1 299 ? 0.378 -11.150 9.828 1.00 82.06 299 ASP A CA 1
ATOM 2274 C C . ASP A 1 299 ? 0.739 -9.679 9.548 1.00 82.06 299 ASP A C 1
ATOM 2276 O O . ASP A 1 299 ? -0.131 -8.881 9.197 1.00 82.06 299 ASP A O 1
ATOM 2280 N N . ASP A 1 300 ? 2.016 -9.305 9.683 1.00 86.19 300 ASP A N 1
ATOM 2281 C CA . ASP A 1 300 ? 2.508 -7.942 9.410 1.00 86.19 300 ASP A CA 1
ATOM 2282 C C . ASP A 1 300 ? 2.391 -7.541 7.933 1.00 86.19 300 ASP A C 1
ATOM 2284 O O . ASP A 1 300 ? 2.420 -6.356 7.591 1.00 86.19 300 ASP A O 1
ATOM 2288 N N . GLN A 1 301 ? 2.258 -8.516 7.032 1.00 91.50 301 GLN A N 1
ATOM 2289 C CA . GLN A 1 301 ? 2.003 -8.255 5.619 1.00 91.50 301 GLN A CA 1
ATOM 2290 C C . GLN A 1 301 ? 0.519 -7.989 5.340 1.00 91.50 301 GLN A C 1
ATOM 2292 O O . GLN A 1 301 ? 0.192 -7.438 4.290 1.00 91.50 301 GLN A O 1
ATOM 2297 N N . PHE A 1 302 ? -0.383 -8.353 6.255 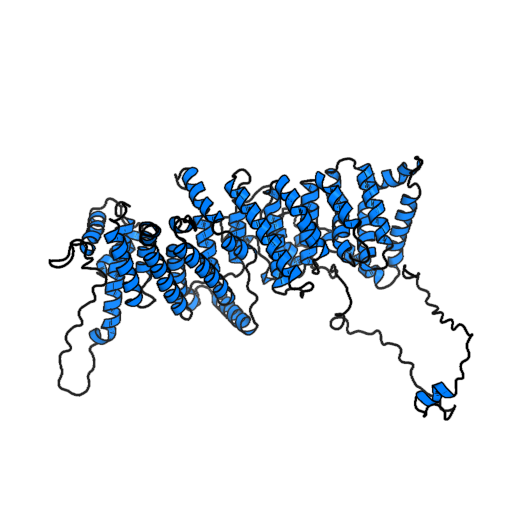1.00 92.88 302 PHE A N 1
ATOM 2298 C CA . PHE A 1 302 ? -1.822 -8.321 6.010 1.00 92.88 302 PHE A CA 1
ATOM 2299 C C . PHE A 1 302 ? -2.372 -6.926 5.677 1.00 92.88 302 PHE A C 1
ATOM 2301 O O . PHE A 1 302 ? -3.178 -6.846 4.754 1.00 92.88 302 PHE A O 1
ATOM 2308 N N . PRO A 1 303 ? -1.910 -5.805 6.273 1.00 95.56 303 PRO A N 1
ATOM 2309 C CA . PRO A 1 303 ? -2.361 -4.480 5.843 1.00 95.56 303 PRO A CA 1
ATOM 2310 C C . PRO A 1 303 ? -2.049 -4.187 4.375 1.00 95.56 303 PRO A C 1
ATOM 2312 O O . PRO A 1 303 ? -2.888 -3.629 3.665 1.00 95.56 303 PRO A O 1
ATOM 2315 N N . ARG A 1 304 ? -0.884 -4.645 3.890 1.00 96.62 304 ARG A N 1
ATOM 2316 C CA . ARG A 1 304 ? -0.522 -4.566 2.469 1.00 96.62 304 ARG A CA 1
ATOM 2317 C C . ARG A 1 304 ? -1.410 -5.474 1.619 1.00 96.62 304 ARG A C 1
ATOM 2319 O O . ARG A 1 304 ? -1.834 -5.069 0.543 1.00 96.62 304 ARG A O 1
ATOM 2326 N N . VAL A 1 305 ? -1.734 -6.675 2.101 1.00 95.81 305 VAL A N 1
ATOM 2327 C CA . VAL A 1 305 ? -2.653 -7.601 1.415 1.00 95.81 305 VAL A CA 1
ATOM 2328 C C . VAL A 1 305 ? -4.052 -6.981 1.275 1.00 95.81 305 VAL A C 1
ATOM 2330 O O . VAL A 1 305 ? -4.588 -6.954 0.167 1.00 95.81 305 VAL A O 1
ATOM 2333 N N . CYS A 1 306 ? -4.602 -6.410 2.352 1.00 95.44 306 CYS A N 1
ATOM 2334 C CA . CYS A 1 306 ? -5.900 -5.728 2.365 1.00 95.44 306 CYS A CA 1
ATOM 2335 C C . CYS A 1 306 ? -5.949 -4.561 1.382 1.00 95.44 306 CYS A C 1
ATOM 2337 O O . CYS A 1 306 ? -6.848 -4.501 0.545 1.00 95.44 306 CYS A O 1
ATOM 2339 N N . VAL A 1 307 ? -4.972 -3.648 1.445 1.00 96.94 307 VAL A N 1
ATOM 2340 C CA . VAL A 1 307 ? -4.992 -2.466 0.574 1.00 96.94 307 VAL A CA 1
ATOM 2341 C C . VAL A 1 307 ? -4.769 -2.842 -0.890 1.00 96.94 307 VAL A C 1
ATOM 2343 O O . VAL A 1 307 ? -5.442 -2.300 -1.757 1.00 96.94 307 VAL A O 1
ATOM 2346 N N . VAL A 1 308 ? -3.909 -3.817 -1.199 1.00 96.38 308 VAL A N 1
ATOM 2347 C CA . VAL A 1 308 ? -3.709 -4.281 -2.582 1.00 96.38 308 VAL A CA 1
ATOM 2348 C C . VAL A 1 308 ? -4.976 -4.948 -3.129 1.00 96.38 308 VAL A C 1
ATOM 2350 O O . VAL A 1 308 ? -5.338 -4.702 -4.281 1.00 96.38 308 VAL A O 1
ATOM 2353 N N . ALA A 1 309 ? -5.696 -5.728 -2.318 1.00 95.38 309 ALA A N 1
ATOM 2354 C CA . ALA A 1 309 ? -6.991 -6.286 -2.707 1.00 95.38 309 ALA A CA 1
ATOM 2355 C C . ALA A 1 309 ? -8.051 -5.196 -2.918 1.00 95.38 309 ALA A C 1
ATOM 2357 O O . ALA A 1 309 ? -8.713 -5.185 -3.957 1.00 95.38 309 ALA A O 1
ATOM 2358 N N . PHE A 1 310 ? -8.143 -4.219 -2.015 1.00 95.62 310 PHE A N 1
ATOM 2359 C CA . PHE A 1 310 ? -9.018 -3.056 -2.172 1.00 95.62 310 PHE A CA 1
ATOM 2360 C C . PHE A 1 310 ? -8.725 -2.291 -3.475 1.00 95.62 310 PHE A C 1
ATOM 2362 O O . PHE A 1 310 ? -9.623 -2.083 -4.291 1.00 95.62 310 PHE A O 1
ATOM 2369 N N . LEU A 1 311 ? -7.455 -1.963 -3.737 1.00 95.94 311 LEU A N 1
ATOM 2370 C CA . LEU A 1 311 ? -7.026 -1.268 -4.955 1.00 95.94 311 LEU A CA 1
ATOM 2371 C C . LEU A 1 311 ? -7.290 -2.092 -6.227 1.00 95.94 311 LEU A C 1
ATOM 2373 O O . LEU A 1 311 ? -7.560 -1.526 -7.288 1.00 95.94 311 LEU A O 1
ATOM 2377 N N . SER A 1 312 ? -7.242 -3.428 -6.147 1.00 94.50 312 SER A N 1
ATOM 2378 C CA . SER A 1 312 ? -7.490 -4.304 -7.304 1.00 94.50 312 SER A CA 1
ATOM 2379 C C . SER A 1 312 ? -8.919 -4.171 -7.835 1.00 94.50 312 SER A C 1
ATOM 2381 O O . SER A 1 312 ? -9.135 -4.187 -9.052 1.00 94.50 312 SER A O 1
ATOM 2383 N N . ARG A 1 313 ? -9.870 -3.949 -6.920 1.00 92.56 313 ARG A N 1
ATOM 2384 C CA . ARG A 1 313 ? -11.307 -3.831 -7.187 1.00 92.56 313 ARG A CA 1
ATOM 2385 C C . ARG A 1 313 ? -11.709 -2.451 -7.717 1.00 92.56 313 ARG A C 1
ATOM 2387 O O . ARG A 1 313 ? -12.780 -2.326 -8.313 1.00 92.56 313 ARG A O 1
ATOM 2394 N N . LEU A 1 314 ? -10.850 -1.438 -7.573 1.00 93.38 314 LEU A N 1
ATOM 2395 C CA . LEU A 1 314 ? -11.106 -0.096 -8.098 1.00 93.38 314 LEU A CA 1
ATOM 2396 C C . LEU A 1 314 ? -11.184 -0.098 -9.626 1.00 93.38 314 LEU A C 1
ATOM 2398 O O . LEU A 1 314 ? -10.330 -0.652 -10.324 1.00 93.38 314 LEU A O 1
ATOM 2402 N N . GLN A 1 315 ? -12.218 0.553 -10.142 1.00 90.81 315 GLN A N 1
ATOM 2403 C CA . GLN A 1 315 ? -12.515 0.649 -11.571 1.00 90.81 315 GLN A CA 1
ATOM 2404 C C . GLN A 1 315 ? -12.078 2.006 -12.141 1.00 90.81 315 GLN A C 1
ATOM 2406 O O . GLN A 1 315 ? -12.567 3.021 -11.647 1.00 90.81 315 GLN A O 1
ATOM 2411 N N . PRO A 1 316 ? -11.241 2.048 -13.199 1.00 90.00 316 PRO A N 1
ATOM 2412 C CA . PRO A 1 316 ? -10.809 3.301 -13.833 1.00 90.00 316 PRO A CA 1
ATOM 2413 C C . PRO A 1 316 ? -11.950 4.134 -14.430 1.00 90.00 316 PRO A C 1
ATOM 2415 O O . PRO A 1 316 ? -11.794 5.324 -14.647 1.00 90.00 316 PRO A O 1
ATOM 2418 N N . SER A 1 317 ? -13.101 3.518 -14.716 1.00 90.31 317 SER A N 1
ATOM 2419 C CA . SER A 1 317 ? -14.282 4.208 -15.246 1.00 90.31 317 SER A CA 1
ATOM 2420 C C . SER A 1 317 ? -15.058 5.009 -14.194 1.00 90.31 317 SER A C 1
ATOM 2422 O O . SER A 1 317 ? -15.887 5.839 -14.564 1.00 90.31 317 SER A O 1
ATOM 2424 N N . ASN A 1 318 ? -14.825 4.768 -12.898 1.00 91.81 318 ASN A N 1
ATOM 2425 C CA . ASN A 1 318 ? -15.469 5.505 -11.813 1.00 91.81 318 ASN A CA 1
ATOM 2426 C C . ASN A 1 318 ? -14.577 6.688 -11.390 1.00 91.81 318 ASN A C 1
ATOM 2428 O O . ASN A 1 318 ? -13.422 6.504 -11.005 1.00 91.81 318 ASN A O 1
ATOM 2432 N N . GLN A 1 319 ? -15.132 7.903 -11.418 1.00 93.25 319 GLN A N 1
ATOM 2433 C CA . GLN A 1 319 ? -14.402 9.139 -11.112 1.00 93.25 319 GLN A CA 1
ATOM 2434 C C . GLN A 1 319 ? -13.900 9.217 -9.660 1.00 93.25 319 GLN A C 1
ATOM 2436 O O . GLN A 1 319 ? -12.829 9.769 -9.410 1.00 93.25 319 GLN A O 1
ATOM 2441 N N . LEU A 1 320 ? -14.642 8.667 -8.692 1.00 93.94 320 LEU A N 1
ATOM 2442 C CA . LEU A 1 320 ? -14.210 8.631 -7.291 1.00 93.94 320 LEU A CA 1
ATOM 2443 C C . LEU A 1 320 ? -13.031 7.673 -7.113 1.00 93.94 320 LEU A C 1
ATOM 2445 O O . LEU A 1 320 ? -12.051 8.016 -6.450 1.00 93.94 320 LEU A O 1
ATOM 2449 N N . HIS A 1 321 ? -13.104 6.497 -7.743 1.00 95.06 321 HIS A N 1
ATOM 2450 C CA . HIS A 1 321 ? -12.021 5.513 -7.738 1.00 95.06 321 HIS A CA 1
ATOM 2451 C C . HIS A 1 321 ? -10.749 6.089 -8.365 1.00 95.06 321 HIS A C 1
ATOM 2453 O O . HIS A 1 321 ? -9.667 5.974 -7.792 1.00 95.06 321 HIS A O 1
ATOM 2459 N N . GLU A 1 322 ? -10.886 6.739 -9.522 1.00 95.81 322 GLU A N 1
ATOM 2460 C CA . GLU A 1 322 ? -9.799 7.439 -10.206 1.00 95.81 322 GLU A CA 1
ATOM 2461 C C . GLU A 1 322 ? -9.146 8.479 -9.292 1.00 95.81 322 GLU A C 1
ATOM 2463 O O . GLU A 1 322 ? -7.937 8.424 -9.060 1.00 95.81 322 GLU A O 1
ATOM 2468 N N . ARG A 1 323 ? -9.949 9.366 -8.693 1.00 96.69 323 ARG A N 1
ATOM 2469 C CA . ARG A 1 323 ? -9.456 10.403 -7.780 1.00 96.69 323 ARG A CA 1
ATOM 2470 C C . ARG A 1 323 ? -8.699 9.816 -6.588 1.00 96.69 323 ARG A C 1
ATOM 2472 O O . ARG A 1 323 ? -7.657 10.353 -6.216 1.00 96.69 323 ARG A O 1
ATOM 2479 N N . LEU A 1 324 ? -9.195 8.725 -5.999 1.00 97.25 324 LEU A N 1
ATOM 2480 C CA . LEU A 1 324 ? -8.531 8.067 -4.872 1.00 97.25 324 LEU A CA 1
ATOM 2481 C C . LEU A 1 324 ? -7.181 7.470 -5.286 1.00 97.25 324 LEU A C 1
ATOM 2483 O O . LEU A 1 324 ? -6.193 7.644 -4.573 1.00 97.25 324 LEU A O 1
ATOM 2487 N N . MET A 1 325 ? -7.122 6.793 -6.439 1.00 97.50 325 MET A N 1
ATOM 2488 C CA . MET A 1 325 ? -5.876 6.225 -6.964 1.00 97.50 325 MET A CA 1
ATOM 2489 C C . MET A 1 325 ? -4.833 7.314 -7.241 1.00 97.50 325 MET A C 1
ATOM 2491 O O . MET A 1 325 ? -3.670 7.153 -6.871 1.00 97.50 325 MET A O 1
ATOM 2495 N N . GLU A 1 326 ? -5.235 8.428 -7.856 1.00 97.69 326 GLU A N 1
ATOM 2496 C CA . GLU A 1 326 ? -4.342 9.555 -8.149 1.00 97.69 326 GLU A CA 1
ATOM 2497 C C . GLU A 1 326 ? -3.819 10.225 -6.866 1.00 97.69 326 GLU A C 1
ATOM 2499 O O . GLU A 1 326 ? -2.609 10.427 -6.726 1.00 97.69 326 GLU A O 1
ATOM 2504 N N . GLU A 1 327 ? -4.694 10.492 -5.889 1.00 97.81 327 GLU A N 1
ATOM 2505 C CA . GLU A 1 327 ? -4.307 11.045 -4.582 1.00 97.81 327 GLU A CA 1
ATOM 2506 C C . GLU A 1 327 ? -3.330 10.117 -3.843 1.00 97.81 327 GLU A C 1
ATOM 2508 O O . GLU A 1 327 ? -2.298 10.561 -3.326 1.00 97.81 327 GLU A O 1
ATOM 2513 N N . LEU A 1 328 ? -3.597 8.808 -3.849 1.00 98.25 328 LEU A N 1
ATOM 2514 C CA . LEU A 1 328 ? -2.727 7.814 -3.227 1.00 98.25 328 LEU A CA 1
ATOM 2515 C C . LEU A 1 328 ? -1.341 7.777 -3.890 1.00 98.25 328 LEU A C 1
ATOM 2517 O O . LEU A 1 328 ? -0.323 7.777 -3.194 1.00 98.25 328 LEU A O 1
ATOM 2521 N N . VAL A 1 329 ? -1.276 7.816 -5.225 1.00 98.56 329 VAL A N 1
ATOM 2522 C CA . VAL A 1 329 ? -0.008 7.888 -5.970 1.00 98.56 329 VAL A CA 1
ATOM 2523 C C . VAL A 1 329 ? 0.794 9.129 -5.578 1.00 98.56 329 VAL A C 1
ATOM 2525 O O . VAL A 1 329 ? 2.000 9.028 -5.327 1.00 98.56 329 VAL A O 1
ATOM 2528 N N . LEU A 1 330 ? 0.148 10.296 -5.478 1.00 98.31 330 LEU A N 1
ATOM 2529 C CA . LEU A 1 330 ? 0.817 11.534 -5.072 1.00 98.31 330 LEU A CA 1
ATOM 2530 C C . LEU A 1 330 ? 1.382 11.444 -3.649 1.00 98.31 330 LEU A C 1
ATOM 2532 O O . LEU A 1 330 ? 2.515 11.884 -3.421 1.00 98.31 330 LEU A O 1
ATOM 2536 N N . ARG A 1 331 ? 0.641 10.845 -2.707 1.00 98.31 331 ARG A N 1
ATOM 2537 C CA . ARG A 1 331 ? 1.102 10.631 -1.324 1.00 98.31 331 ARG A CA 1
ATOM 2538 C C . ARG A 1 331 ? 2.286 9.677 -1.246 1.00 98.31 331 ARG A C 1
ATOM 2540 O O . ARG A 1 331 ? 3.268 9.987 -0.571 1.00 98.31 331 ARG A O 1
ATOM 2547 N N . LEU A 1 332 ? 2.239 8.562 -1.970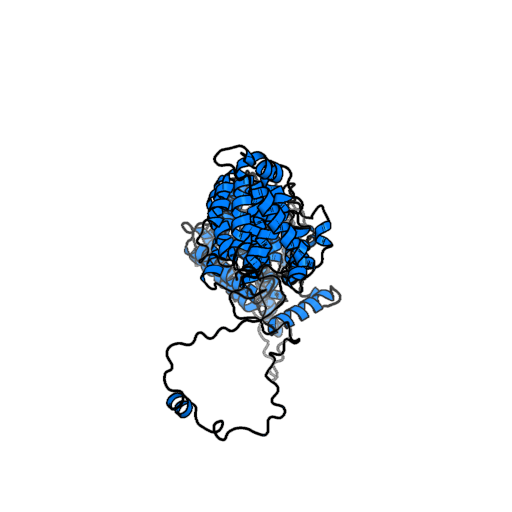 1.00 98.56 332 LEU A N 1
ATOM 2548 C CA . LEU A 1 332 ? 3.326 7.582 -1.996 1.00 98.56 332 LEU A CA 1
ATOM 2549 C C . LEU A 1 332 ? 4.609 8.168 -2.602 1.00 98.56 332 LEU A C 1
ATOM 2551 O O . LEU A 1 332 ? 5.684 8.018 -2.021 1.00 98.56 332 LEU A O 1
ATOM 2555 N N . LEU A 1 333 ? 4.500 8.918 -3.705 1.00 98.00 333 LEU A N 1
ATOM 2556 C CA . LEU A 1 333 ? 5.639 9.636 -4.292 1.00 98.00 333 LEU A CA 1
ATOM 2557 C C . LEU A 1 333 ? 6.204 10.698 -3.337 1.00 98.00 333 LEU A C 1
ATOM 2559 O O . LEU A 1 333 ? 7.419 10.830 -3.214 1.00 98.00 333 LEU A O 1
ATOM 2563 N N . LYS A 1 334 ? 5.342 11.427 -2.615 1.00 97.19 334 LYS A N 1
ATOM 2564 C CA . LYS A 1 334 ? 5.777 12.387 -1.587 1.00 97.19 334 LYS A CA 1
ATOM 2565 C C . LYS A 1 334 ? 6.519 11.687 -0.440 1.00 97.19 334 LYS A C 1
ATOM 2567 O O . LYS A 1 334 ? 7.495 12.234 0.072 1.00 97.19 334 LYS A O 1
ATOM 2572 N N . LYS A 1 335 ? 6.093 10.478 -0.052 1.00 96.06 335 LYS A N 1
ATOM 2573 C CA . LYS A 1 335 ? 6.761 9.661 0.975 1.00 96.06 335 LYS A CA 1
ATOM 2574 C C . LYS A 1 335 ? 8.145 9.190 0.505 1.00 96.06 335 LYS A C 1
ATOM 2576 O O . LYS A 1 335 ? 9.107 9.313 1.262 1.00 96.06 335 LYS A O 1
ATOM 2581 N N . ASP A 1 336 ? 8.278 8.750 -0.749 1.00 95.62 336 ASP A N 1
ATOM 2582 C CA . ASP A 1 336 ? 9.576 8.424 -1.371 1.00 95.62 336 ASP A CA 1
ATOM 2583 C C . ASP A 1 336 ? 10.536 9.627 -1.379 1.00 95.62 336 ASP A C 1
ATOM 2585 O O . ASP A 1 336 ? 11.698 9.525 -0.966 1.00 95.62 336 ASP A O 1
ATOM 2589 N N . GLU A 1 337 ? 10.027 10.791 -1.786 1.00 94.31 337 GLU A N 1
ATOM 2590 C CA . GLU A 1 337 ? 10.786 1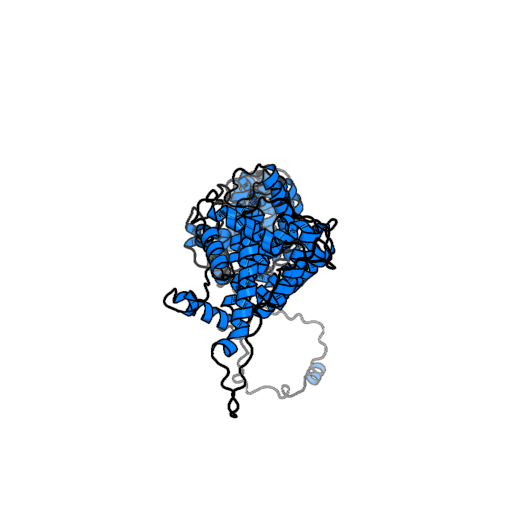2.037 -1.850 1.00 94.31 337 GLU A CA 1
ATOM 2591 C C . GLU A 1 337 ? 11.253 12.488 -0.456 1.00 94.31 337 GLU A C 1
ATOM 2593 O O . GLU A 1 337 ? 12.410 12.875 -0.282 1.00 94.31 337 GLU A O 1
ATOM 2598 N N . ALA A 1 338 ? 10.393 12.386 0.563 1.00 94.50 338 ALA A N 1
ATOM 2599 C CA . ALA A 1 338 ? 10.734 12.725 1.945 1.00 94.50 338 ALA A CA 1
ATOM 2600 C C . ALA A 1 338 ? 11.859 11.835 2.507 1.00 94.50 338 ALA A C 1
ATOM 2602 O O . ALA A 1 338 ? 12.771 12.326 3.182 1.00 94.50 338 ALA A O 1
ATOM 2603 N N . ILE A 1 339 ? 11.849 10.537 2.190 1.00 92.62 339 ILE A N 1
ATOM 2604 C CA . ILE A 1 339 ? 12.935 9.619 2.565 1.00 92.62 339 ILE A CA 1
ATOM 2605 C C . ILE A 1 339 ? 14.234 10.024 1.859 1.00 92.62 339 ILE A C 1
ATOM 2607 O O . ILE A 1 339 ? 15.282 10.122 2.496 1.00 92.62 339 ILE A O 1
ATOM 2611 N N . SER A 1 340 ? 14.152 10.325 0.564 1.00 88.44 340 SER A N 1
ATOM 2612 C CA . SER A 1 340 ? 15.306 10.727 -0.246 1.00 88.44 340 SER A CA 1
ATOM 2613 C C . SER A 1 340 ? 15.939 12.039 0.236 1.00 88.44 340 SER A C 1
ATOM 2615 O O . SER A 1 340 ? 17.163 12.155 0.273 1.00 88.44 340 SER A O 1
ATOM 2617 N N . LYS A 1 341 ? 15.113 13.004 0.664 1.00 87.06 341 LYS A N 1
ATOM 2618 C CA . LYS A 1 341 ? 15.546 14.295 1.223 1.00 87.06 341 LYS A CA 1
ATOM 2619 C C . LYS A 1 341 ? 16.132 14.178 2.626 1.00 87.06 341 LYS A C 1
ATOM 2621 O O . LYS A 1 341 ? 17.113 14.848 2.928 1.00 87.06 341 LYS A O 1
ATOM 2626 N N . SER A 1 342 ? 15.534 13.355 3.488 1.00 84.94 342 SER A N 1
ATOM 2627 C CA . SER A 1 342 ? 15.996 13.204 4.874 1.00 84.94 342 SER A CA 1
ATOM 2628 C C . SER A 1 342 ? 17.319 12.446 4.969 1.00 84.94 342 SER A C 1
ATOM 2630 O O . SER A 1 342 ? 18.166 12.785 5.796 1.00 84.94 342 SER A O 1
ATOM 2632 N N . LYS A 1 343 ? 17.520 11.429 4.122 1.00 76.00 343 LYS A N 1
ATOM 2633 C CA . LYS A 1 343 ? 18.748 10.637 4.110 1.00 76.00 343 LYS A CA 1
ATOM 2634 C C . LYS A 1 343 ? 19.083 10.175 2.694 1.00 76.00 343 LYS A C 1
ATOM 2636 O O . LYS A 1 343 ? 18.565 9.171 2.215 1.00 76.00 343 LYS A O 1
ATOM 2641 N N . GLN A 1 344 ? 20.037 10.863 2.069 1.00 69.38 344 GLN A N 1
ATOM 2642 C CA . GLN A 1 344 ? 20.463 10.586 0.693 1.00 69.38 344 GLN A CA 1
ATOM 2643 C C . GLN A 1 344 ? 21.012 9.159 0.496 1.00 69.38 344 GLN A C 1
ATOM 2645 O O . GLN A 1 344 ? 20.922 8.603 -0.594 1.00 69.38 344 GLN A O 1
ATOM 2650 N N . ARG A 1 345 ? 21.580 8.545 1.545 1.00 76.44 345 ARG A N 1
ATOM 2651 C CA . ARG A 1 345 ? 22.048 7.151 1.528 1.00 76.44 345 ARG A CA 1
ATOM 2652 C C . ARG A 1 345 ? 21.553 6.391 2.746 1.00 76.44 345 ARG A C 1
ATOM 2654 O O . ARG A 1 345 ? 21.902 6.719 3.876 1.00 76.44 345 ARG A O 1
ATOM 2661 N N . TYR A 1 346 ? 20.776 5.346 2.519 1.00 82.75 346 TYR A N 1
ATOM 2662 C CA . TYR A 1 346 ? 20.323 4.410 3.547 1.00 82.75 346 TYR A CA 1
ATOM 2663 C C . TYR A 1 346 ? 20.819 2.995 3.233 1.00 82.75 346 TYR A C 1
ATOM 2665 O O . TYR A 1 346 ? 21.145 2.700 2.083 1.00 82.75 346 TYR A O 1
ATOM 2673 N N . TYR A 1 347 ? 20.924 2.154 4.265 1.00 85.25 347 TYR A N 1
ATOM 2674 C CA . TYR A 1 347 ? 21.461 0.796 4.162 1.00 85.25 347 TYR A CA 1
ATOM 2675 C C . TYR A 1 347 ? 20.462 -0.156 3.507 1.00 85.25 347 TYR A C 1
ATOM 2677 O O . TYR A 1 347 ? 19.248 0.026 3.636 1.00 85.25 347 TYR A O 1
ATOM 2685 N N . SER A 1 348 ? 20.980 -1.190 2.838 1.00 85.50 348 SER A N 1
ATOM 2686 C CA . SER A 1 348 ? 20.134 -2.261 2.317 1.00 85.50 348 SER A CA 1
ATOM 2687 C C . SER A 1 348 ? 19.319 -2.866 3.457 1.00 85.50 348 SER A C 1
ATOM 2689 O O . SER A 1 348 ? 19.800 -3.031 4.579 1.00 85.50 348 SER A O 1
ATOM 2691 N N . ASN A 1 349 ? 18.056 -3.142 3.156 1.00 88.19 349 ASN A N 1
ATOM 2692 C CA . ASN A 1 349 ? 17.072 -3.706 4.071 1.00 88.19 349 ASN A CA 1
ATOM 2693 C C . ASN A 1 349 ? 16.767 -2.889 5.346 1.00 88.19 349 ASN A C 1
ATOM 2695 O O . ASN A 1 349 ? 16.070 -3.387 6.234 1.00 88.19 349 ASN A O 1
ATOM 2699 N N . SER A 1 350 ? 17.200 -1.624 5.427 1.00 90.44 350 SER A N 1
ATOM 2700 C CA . SER A 1 350 ? 16.719 -0.702 6.461 1.00 90.44 350 SER A CA 1
ATOM 2701 C C . SER A 1 350 ? 15.223 -0.402 6.292 1.00 90.44 350 SER A C 1
ATOM 2703 O O . SER A 1 350 ? 14.645 -0.636 5.229 1.00 90.44 350 SER A O 1
ATOM 2705 N N . LEU A 1 351 ? 14.587 0.182 7.314 1.00 90.44 351 LEU A N 1
ATOM 2706 C CA . LEU A 1 351 ? 13.180 0.593 7.223 1.00 90.44 351 LEU A CA 1
ATOM 2707 C C . LEU A 1 351 ? 12.932 1.525 6.026 1.00 90.44 351 LEU A C 1
ATOM 2709 O O . LEU A 1 351 ? 11.983 1.323 5.277 1.00 90.44 351 LEU A O 1
ATOM 2713 N N . GLN A 1 352 ? 13.821 2.497 5.790 1.00 92.81 352 GLN A N 1
ATOM 2714 C CA . GLN A 1 352 ? 13.724 3.396 4.635 1.00 92.81 352 GLN A CA 1
ATOM 2715 C C . GLN A 1 352 ? 13.749 2.624 3.311 1.00 92.81 352 GLN A C 1
ATOM 2717 O O . GLN A 1 352 ? 12.934 2.888 2.433 1.00 92.81 352 GLN A O 1
ATOM 2722 N N . HIS A 1 353 ? 14.645 1.641 3.181 1.00 93.00 353 HIS A N 1
ATOM 2723 C CA . HIS A 1 353 ? 14.736 0.801 1.989 1.00 93.00 353 HIS A CA 1
ATOM 2724 C C . HIS A 1 353 ? 13.460 0.003 1.731 1.00 93.00 353 HIS A C 1
ATOM 2726 O O . HIS A 1 353 ? 12.957 -0.022 0.606 1.00 93.00 353 HIS A O 1
ATOM 2732 N N . ARG A 1 354 ? 12.933 -0.636 2.778 1.00 94.88 354 ARG A N 1
ATOM 2733 C CA . ARG A 1 354 ? 11.713 -1.446 2.714 1.00 94.88 354 ARG A CA 1
ATOM 2734 C C . ARG A 1 354 ? 10.509 -0.584 2.343 1.00 94.88 354 ARG A C 1
ATOM 2736 O O . ARG A 1 354 ? 9.788 -0.923 1.413 1.00 94.88 354 ARG A O 1
ATOM 2743 N N . VAL A 1 355 ? 10.355 0.585 2.973 1.00 95.94 355 VAL A N 1
ATOM 2744 C CA . VAL A 1 355 ? 9.286 1.542 2.641 1.00 95.94 355 VAL A CA 1
ATOM 2745 C C . VAL A 1 355 ? 9.362 1.982 1.179 1.00 95.94 355 VAL A C 1
ATOM 2747 O O . VAL A 1 355 ? 8.337 1.959 0.503 1.00 95.94 355 VAL A O 1
ATOM 2750 N N . LYS A 1 356 ? 10.548 2.317 0.648 1.00 96.75 356 LYS A N 1
ATOM 2751 C CA . LYS A 1 356 ? 10.681 2.676 -0.776 1.00 96.75 356 LYS A CA 1
ATOM 2752 C C . LYS A 1 356 ? 10.318 1.506 -1.698 1.00 96.75 356 LYS A C 1
ATOM 2754 O O . LYS A 1 356 ? 9.582 1.719 -2.654 1.00 96.75 356 LYS A O 1
ATOM 2759 N N . ASN A 1 357 ? 10.737 0.274 -1.396 1.00 97.31 357 ASN A N 1
ATOM 2760 C CA . ASN A 1 357 ? 10.297 -0.900 -2.166 1.00 97.31 357 ASN A CA 1
ATOM 2761 C C . ASN A 1 357 ? 8.763 -1.017 -2.186 1.00 97.31 357 ASN A C 1
ATOM 2763 O O . ASN A 1 357 ? 8.175 -1.085 -3.261 1.00 97.31 357 ASN A O 1
ATOM 2767 N N . ARG A 1 358 ? 8.110 -0.935 -1.020 1.00 97.88 358 ARG A N 1
ATOM 2768 C CA . ARG A 1 358 ? 6.642 -1.014 -0.892 1.00 97.88 358 ARG A CA 1
ATOM 2769 C C . ARG A 1 358 ? 5.915 0.100 -1.657 1.00 97.88 358 ARG A C 1
ATOM 2771 O O . ARG A 1 358 ? 4.896 -0.158 -2.303 1.00 97.88 358 ARG A O 1
ATOM 2778 N N . VAL A 1 359 ? 6.464 1.322 -1.646 1.00 98.56 359 VAL A N 1
ATOM 2779 C CA . VAL A 1 359 ? 5.980 2.439 -2.478 1.00 98.56 359 VAL A CA 1
ATOM 2780 C C . VAL A 1 359 ? 5.995 2.037 -3.949 1.00 98.56 359 VAL A C 1
ATOM 2782 O O . VAL A 1 359 ? 4.950 2.051 -4.596 1.00 98.56 359 VAL A O 1
ATOM 2785 N N . TRP A 1 360 ? 7.153 1.641 -4.482 1.00 98.50 360 TRP A N 1
ATOM 2786 C CA . TRP A 1 360 ? 7.288 1.353 -5.911 1.00 98.50 360 TRP A CA 1
ATOM 2787 C C . TRP A 1 360 ? 6.513 0.108 -6.354 1.00 98.50 360 TRP A C 1
ATOM 2789 O O . TRP A 1 360 ? 5.985 0.103 -7.463 1.00 98.50 360 TRP A O 1
ATOM 2799 N N . GLN A 1 361 ? 6.343 -0.889 -5.482 1.00 98.50 361 GLN A N 1
ATOM 2800 C CA . GLN A 1 361 ? 5.450 -2.029 -5.716 1.00 98.50 361 GLN A CA 1
ATOM 2801 C C . GLN A 1 361 ? 3.991 -1.591 -5.897 1.00 98.50 361 GLN A C 1
ATOM 2803 O O . GLN A 1 361 ? 3.340 -1.971 -6.871 1.00 98.50 361 GLN A O 1
ATOM 2808 N N . THR A 1 362 ? 3.490 -0.740 -4.997 1.00 98.31 362 THR A N 1
ATOM 2809 C CA . THR A 1 362 ? 2.120 -0.212 -5.083 1.00 98.31 362 THR A CA 1
ATOM 2810 C C . THR A 1 362 ? 1.947 0.675 -6.317 1.00 98.31 362 THR A C 1
ATOM 2812 O O . THR A 1 362 ? 0.960 0.560 -7.045 1.00 98.31 362 THR A O 1
ATOM 2815 N N . LEU A 1 363 ? 2.935 1.529 -6.609 1.00 98.50 363 LEU A N 1
ATOM 2816 C CA . LEU A 1 363 ? 2.920 2.376 -7.801 1.00 98.50 363 LEU A CA 1
ATOM 2817 C C . LEU A 1 363 ? 2.915 1.551 -9.087 1.00 98.50 363 LEU A C 1
ATOM 2819 O O . LEU A 1 363 ? 2.220 1.935 -10.028 1.00 98.50 363 LEU A O 1
ATOM 2823 N N . LEU A 1 364 ? 3.681 0.458 -9.159 1.00 98.19 364 LEU A N 1
ATOM 2824 C CA . LEU A 1 364 ? 3.626 -0.480 -10.279 1.00 98.19 364 LEU A CA 1
ATOM 2825 C C . LEU A 1 364 ? 2.203 -1.009 -10.419 1.00 98.19 364 LEU A C 1
ATOM 2827 O O . LEU A 1 364 ? 1.575 -0.683 -11.415 1.00 98.19 364 LEU A O 1
ATOM 2831 N N . MET A 1 365 ? 1.663 -1.662 -9.387 1.00 96.81 365 MET A N 1
ATOM 2832 C CA . MET A 1 365 ? 0.318 -2.258 -9.380 1.00 96.81 365 MET A CA 1
ATOM 2833 C C . MET A 1 365 ? -0.788 -1.312 -9.888 1.00 96.81 365 MET A C 1
ATOM 2835 O O . MET A 1 365 ? -1.650 -1.736 -10.658 1.00 96.81 365 MET A O 1
ATOM 2839 N N . LEU A 1 366 ? -0.732 -0.025 -9.530 1.00 96.94 366 LEU A N 1
ATOM 2840 C CA . LEU A 1 366 ? -1.720 0.969 -9.961 1.00 96.94 366 LEU A CA 1
ATOM 2841 C C . LEU A 1 366 ? -1.568 1.437 -11.416 1.00 96.94 366 LEU A C 1
ATOM 2843 O O . LEU A 1 366 ? -2.550 1.900 -11.987 1.00 96.94 366 LEU A O 1
ATOM 2847 N N . LEU A 1 367 ? -0.385 1.315 -12.038 1.00 96.38 367 LEU A N 1
ATOM 2848 C CA . LEU A 1 367 ? -0.097 1.857 -13.377 1.00 96.38 367 LEU A CA 1
ATOM 2849 C C . LEU A 1 367 ? -1.205 1.633 -14.426 1.00 96.38 367 LEU A C 1
ATOM 2851 O O . LEU A 1 367 ? -1.629 2.625 -15.019 1.00 96.38 367 LEU A O 1
ATOM 2855 N N . PRO A 1 368 ? -1.686 0.395 -14.673 1.00 94.56 368 PRO A N 1
ATOM 2856 C CA . PRO A 1 368 ? -2.642 0.122 -15.745 1.00 94.56 368 PRO A CA 1
ATOM 2857 C C . PRO A 1 368 ? -4.002 0.794 -15.528 1.00 94.56 368 PRO A C 1
ATOM 2859 O O . PRO A 1 368 ? -4.777 0.897 -16.473 1.00 94.56 368 PRO A O 1
ATOM 2862 N N . LYS A 1 369 ? -4.298 1.237 -14.299 1.00 94.62 369 LYS A N 1
ATOM 2863 C CA . LYS A 1 369 ? -5.560 1.879 -13.920 1.00 94.62 369 LYS A CA 1
ATOM 2864 C C . LYS A 1 369 ? -5.494 3.412 -13.948 1.00 94.62 369 LYS A C 1
ATOM 2866 O O . LYS A 1 369 ? -6.525 4.048 -13.762 1.00 94.62 369 LYS A O 1
ATOM 2871 N N . LEU A 1 370 ? -4.316 4.009 -14.153 1.00 95.56 370 LEU A N 1
ATOM 2872 C CA . LEU A 1 370 ? -4.132 5.465 -14.154 1.00 95.56 370 LEU A CA 1
ATOM 2873 C C . LEU A 1 370 ? -4.363 6.062 -15.544 1.00 95.56 370 LEU A C 1
ATOM 2875 O O . LEU A 1 370 ? -3.955 5.482 -16.550 1.00 95.56 370 LEU A O 1
ATOM 2879 N N . ARG A 1 371 ? -4.926 7.273 -15.588 1.00 94.31 371 ARG A N 1
ATOM 2880 C CA . ARG A 1 371 ? -5.060 8.056 -16.822 1.00 94.31 371 ARG A CA 1
ATOM 2881 C C . ARG A 1 371 ? -3.706 8.507 -17.363 1.00 94.31 371 ARG A C 1
ATOM 2883 O O . ARG A 1 371 ? -2.837 8.930 -16.599 1.00 94.31 371 ARG A O 1
ATOM 2890 N N . GLY A 1 372 ? -3.573 8.533 -18.689 1.00 93.25 372 GLY A N 1
ATOM 2891 C CA . GLY A 1 372 ? -2.356 9.003 -19.358 1.00 93.25 372 GLY A CA 1
ATOM 2892 C C . GLY A 1 372 ? -1.976 10.439 -19.011 1.00 93.25 372 GLY A C 1
ATOM 2893 O O . GLY A 1 372 ? -0.817 10.706 -18.701 1.00 93.25 372 GLY A O 1
ATOM 2894 N N . GLU A 1 373 ? -2.955 11.349 -18.951 1.00 94.94 373 GLU A N 1
ATOM 2895 C CA . GLU A 1 373 ? -2.718 12.747 -18.563 1.00 94.94 373 GLU A CA 1
ATOM 2896 C C . GLU A 1 373 ? -2.077 12.847 -17.173 1.00 94.94 373 GLU A C 1
ATOM 2898 O O . GLU A 1 373 ? -1.047 13.505 -17.008 1.00 94.94 373 GLU A O 1
ATOM 2903 N N . PHE A 1 374 ? -2.630 12.128 -16.190 1.00 97.25 374 PHE A N 1
ATOM 2904 C CA . PHE A 1 374 ? -2.099 12.089 -14.831 1.00 97.25 374 PHE A CA 1
ATOM 2905 C C . PHE A 1 374 ? -0.700 11.466 -14.776 1.00 97.25 374 PHE A C 1
ATOM 2907 O O . PHE A 1 374 ? 0.195 12.039 -14.148 1.00 97.25 374 PHE A O 1
ATOM 2914 N N . VAL A 1 375 ? -0.466 10.351 -15.478 1.00 97.00 375 VAL A N 1
ATOM 2915 C CA . VAL A 1 375 ? 0.871 9.736 -15.591 1.00 97.00 375 VAL A CA 1
ATOM 2916 C C . VAL A 1 375 ? 1.891 10.747 -16.130 1.00 97.00 375 VAL A C 1
ATOM 2918 O O . VAL A 1 375 ? 2.993 10.870 -15.584 1.00 97.00 375 VAL A O 1
ATOM 2921 N N . GLY A 1 376 ? 1.501 11.550 -17.121 1.00 95.38 376 GLY A N 1
ATOM 2922 C CA . GLY A 1 376 ? 2.312 12.642 -17.652 1.00 95.38 376 GLY A CA 1
ATOM 2923 C C . GLY A 1 376 ? 2.682 13.707 -16.611 1.00 95.38 376 GLY A C 1
ATOM 2924 O O . GLY A 1 376 ? 3.784 14.262 -16.686 1.00 95.38 376 GLY A O 1
ATOM 2925 N N . THR A 1 377 ? 1.827 13.975 -15.616 1.00 96.44 377 THR A N 1
ATOM 2926 C CA . THR A 1 377 ? 2.115 14.936 -14.529 1.00 96.44 377 THR A CA 1
ATOM 2927 C C . THR A 1 377 ? 3.132 14.415 -13.512 1.00 96.44 377 THR A C 1
ATOM 2929 O O . THR A 1 377 ? 3.969 15.180 -13.029 1.00 96.44 377 THR A O 1
ATOM 2932 N N . ILE A 1 378 ? 3.114 13.113 -13.209 1.00 96.75 378 ILE A N 1
ATOM 2933 C CA . ILE A 1 378 ? 4.000 12.509 -12.201 1.00 96.75 378 ILE A CA 1
ATOM 2934 C C . ILE A 1 378 ? 5.332 12.029 -12.779 1.00 96.75 378 ILE A C 1
ATOM 2936 O O . ILE A 1 378 ? 6.269 11.780 -12.022 1.00 96.75 378 ILE A O 1
ATOM 2940 N N . LEU A 1 379 ? 5.448 11.911 -14.104 1.00 95.25 379 LEU A N 1
ATOM 2941 C CA . LEU A 1 379 ? 6.620 11.338 -14.768 1.00 95.25 379 LEU A CA 1
ATOM 2942 C C . LEU A 1 379 ? 7.940 12.028 -14.383 1.00 95.25 379 LEU A C 1
ATOM 2944 O O . LEU A 1 379 ? 8.951 11.357 -14.194 1.00 95.25 379 LEU A O 1
ATOM 2948 N N . GLY A 1 380 ? 7.928 13.351 -14.192 1.00 93.94 380 GLY A N 1
ATOM 2949 C CA . GLY A 1 380 ? 9.108 14.078 -13.711 1.00 93.94 380 GLY A CA 1
ATOM 2950 C C . GLY A 1 380 ? 9.592 13.584 -12.343 1.00 93.94 380 GLY A C 1
ATOM 2951 O O . GLY A 1 380 ? 10.791 13.424 -12.140 1.00 93.94 380 GLY A O 1
ATOM 2952 N N . ARG A 1 381 ? 8.666 13.248 -11.432 1.00 95.75 381 ARG A N 1
ATOM 2953 C CA . ARG A 1 381 ? 8.994 12.675 -10.115 1.00 95.75 381 ARG A CA 1
ATOM 2954 C C . ARG A 1 381 ? 9.539 11.253 -10.227 1.00 95.75 381 ARG A C 1
ATOM 2956 O O . ARG A 1 381 ? 10.408 10.880 -9.448 1.00 95.75 381 ARG A O 1
ATOM 2963 N N . VAL A 1 382 ? 9.063 10.473 -11.202 1.00 96.62 382 VAL A N 1
ATOM 2964 C CA . VAL A 1 382 ? 9.582 9.121 -11.469 1.00 96.62 382 VAL A CA 1
ATOM 2965 C C . VAL A 1 382 ? 11.033 9.178 -11.941 1.00 96.62 382 VAL A C 1
ATOM 2967 O O . VAL A 1 382 ? 11.874 8.438 -11.434 1.00 96.62 382 VAL A O 1
ATOM 2970 N N . PHE A 1 383 ? 11.352 10.084 -12.867 1.00 93.88 383 PHE A N 1
ATOM 2971 C CA . PHE A 1 383 ? 12.730 10.268 -13.320 1.00 93.88 383 PHE A CA 1
ATOM 2972 C C . PHE A 1 383 ? 13.637 10.834 -12.228 1.00 93.88 383 PHE A C 1
ATOM 2974 O O . PHE A 1 383 ? 14.744 10.331 -12.055 1.00 93.88 383 PHE A O 1
ATOM 2981 N N . GLU A 1 384 ? 13.158 11.793 -11.434 1.00 92.19 384 GLU A N 1
ATOM 2982 C CA . GLU A 1 384 ? 13.908 12.301 -10.279 1.00 92.19 384 GLU A CA 1
ATOM 2983 C C . GLU A 1 384 ? 14.238 11.183 -9.277 1.00 92.19 384 GLU A C 1
ATOM 2985 O O . GLU A 1 384 ? 15.381 11.050 -8.839 1.00 92.19 384 GLU A O 1
ATOM 2990 N N . ALA A 1 385 ? 13.283 10.297 -8.980 1.00 93.44 385 ALA A N 1
ATOM 2991 C CA . ALA A 1 385 ? 13.539 9.139 -8.126 1.00 93.44 385 ALA A CA 1
ATOM 2992 C C . ALA A 1 385 ? 14.621 8.209 -8.703 1.00 93.44 385 ALA A C 1
ATOM 2994 O O . ALA A 1 385 ? 15.434 7.670 -7.948 1.00 93.44 385 ALA A O 1
ATOM 2995 N N . GLY A 1 386 ? 14.682 8.062 -10.031 1.00 91.62 386 GLY A N 1
ATOM 2996 C CA . GLY A 1 386 ? 15.735 7.311 -10.721 1.00 91.62 386 GLY A CA 1
ATOM 2997 C C . GLY A 1 386 ? 17.135 7.919 -10.576 1.00 91.62 386 GLY A C 1
ATOM 2998 O O . GLY A 1 386 ? 18.117 7.175 -10.520 1.00 91.62 386 GLY A O 1
ATOM 2999 N N . PHE A 1 387 ? 17.230 9.248 -10.459 1.00 88.50 387 PHE A N 1
ATOM 3000 C CA . PHE A 1 387 ? 18.492 9.947 -10.202 1.00 88.50 387 PHE A CA 1
ATOM 3001 C C . PHE A 1 387 ? 18.958 9.836 -8.747 1.00 88.50 387 PHE A C 1
ATOM 3003 O O . PHE A 1 387 ? 20.162 9.765 -8.497 1.00 88.50 387 PHE A O 1
ATOM 3010 N N . VAL A 1 388 ? 18.022 9.858 -7.793 1.00 87.94 388 VAL A N 1
ATOM 3011 C CA . VAL A 1 388 ? 18.332 9.980 -6.358 1.00 87.94 388 VAL A CA 1
ATOM 3012 C C . VAL A 1 388 ? 18.388 8.627 -5.639 1.00 87.94 388 VAL A C 1
ATOM 3014 O O . VAL A 1 388 ? 19.047 8.508 -4.605 1.00 87.94 388 VAL A O 1
ATOM 3017 N N . SER A 1 389 ? 17.710 7.595 -6.150 1.00 85.44 389 SER A N 1
ATOM 3018 C CA . SER A 1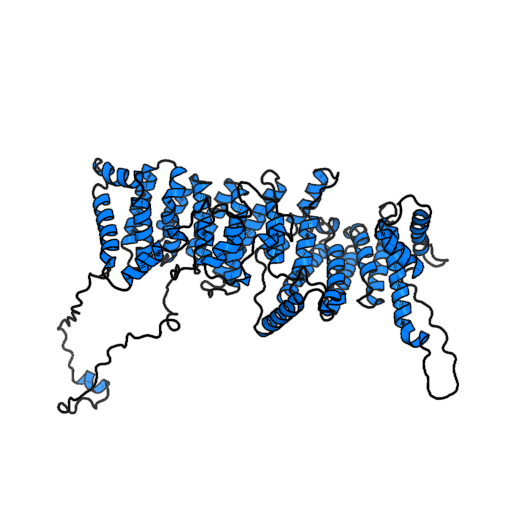 389 ? 17.720 6.266 -5.530 1.00 85.44 389 SER A CA 1
ATOM 3019 C C . SER A 1 389 ? 19.126 5.668 -5.509 1.00 85.44 389 SER A C 1
ATOM 3021 O O . SER A 1 389 ? 19.835 5.728 -6.503 1.00 85.44 389 SER A O 1
ATOM 3023 N N . ASN A 1 390 ? 19.504 5.049 -4.390 1.00 82.81 390 ASN A N 1
ATOM 3024 C CA . ASN A 1 390 ? 20.832 4.478 -4.162 1.00 82.81 390 ASN A CA 1
ATOM 3025 C C . ASN A 1 390 ? 20.834 2.947 -3.984 1.00 82.81 390 ASN A C 1
ATOM 3027 O O . ASN A 1 390 ? 21.907 2.358 -3.871 1.00 82.81 390 ASN A O 1
ATOM 3031 N N . GLN A 1 391 ? 19.661 2.308 -3.903 1.00 88.75 391 GLN A N 1
ATOM 3032 C CA . GLN A 1 391 ? 19.520 0.865 -3.678 1.00 88.75 391 GLN A CA 1
ATOM 3033 C C . GLN A 1 391 ? 19.046 0.158 -4.945 1.00 88.75 391 GLN A C 1
ATOM 3035 O O . GLN A 1 391 ? 18.087 0.602 -5.575 1.00 88.75 391 GLN A O 1
ATOM 3040 N N . ALA A 1 392 ? 19.701 -0.951 -5.291 1.00 90.00 392 ALA A N 1
ATOM 3041 C CA . ALA A 1 392 ? 19.471 -1.663 -6.546 1.00 90.00 392 ALA A CA 1
ATOM 3042 C C . ALA A 1 392 ? 18.026 -2.161 -6.701 1.00 90.00 392 ALA A C 1
ATOM 3044 O O . ALA A 1 392 ? 17.411 -1.892 -7.723 1.00 90.00 392 ALA A O 1
ATOM 3045 N N . SER A 1 393 ? 17.439 -2.803 -5.683 1.00 93.88 393 SER A N 1
ATOM 3046 C CA . SER A 1 393 ? 16.058 -3.310 -5.773 1.00 93.88 393 SER A CA 1
ATOM 3047 C C . SER A 1 393 ? 15.037 -2.196 -6.029 1.00 93.88 393 SER A C 1
ATOM 3049 O O . SER A 1 393 ? 14.172 -2.334 -6.891 1.00 93.88 393 SER A O 1
ATOM 3051 N N . VAL A 1 394 ? 15.196 -1.042 -5.369 1.00 95.69 394 VAL A N 1
ATOM 3052 C CA . VAL A 1 394 ? 14.362 0.146 -5.607 1.00 95.69 394 VAL A CA 1
ATOM 3053 C C . VAL A 1 394 ? 14.569 0.677 -7.025 1.00 95.69 394 VAL A C 1
ATOM 3055 O O . VAL A 1 394 ? 13.594 1.006 -7.697 1.00 95.69 394 VAL A O 1
ATOM 3058 N N . LYS A 1 395 ? 15.820 0.751 -7.502 1.00 94.69 395 LYS A N 1
ATOM 3059 C CA . LYS A 1 395 ? 16.117 1.171 -8.879 1.00 94.69 395 LYS A CA 1
ATOM 3060 C C . LYS A 1 395 ? 15.456 0.261 -9.897 1.00 94.69 395 LYS A C 1
ATOM 3062 O O . LYS A 1 395 ? 14.770 0.775 -10.765 1.00 94.69 395 LYS A O 1
ATOM 3067 N N . TYR A 1 396 ? 15.562 -1.054 -9.743 1.00 95.94 396 TYR A N 1
ATOM 3068 C CA . TYR A 1 396 ? 14.944 -2.003 -10.660 1.00 95.94 396 TYR A CA 1
ATOM 3069 C C . TYR A 1 396 ? 13.412 -1.824 -10.735 1.00 95.94 396 TYR A C 1
ATOM 3071 O O . TYR A 1 396 ? 12.843 -1.886 -11.823 1.00 95.94 396 TYR A O 1
ATOM 3079 N N . LEU A 1 397 ? 12.728 -1.522 -9.619 1.00 97.94 397 LEU A N 1
ATOM 3080 C CA . LEU A 1 397 ? 11.287 -1.210 -9.631 1.00 97.94 397 LEU A CA 1
ATOM 3081 C C . LEU A 1 397 ? 10.977 0.124 -10.336 1.00 97.94 397 LEU A C 1
ATOM 3083 O O . LEU A 1 397 ? 10.001 0.217 -11.084 1.00 97.94 397 LEU A O 1
ATOM 3087 N N . ILE A 1 398 ? 11.805 1.153 -10.122 1.00 97.88 398 ILE A N 1
ATOM 3088 C CA . ILE A 1 398 ? 11.688 2.445 -10.816 1.00 97.88 398 ILE A CA 1
ATOM 3089 C C . ILE A 1 398 ? 11.911 2.256 -12.321 1.00 97.88 398 ILE A C 1
ATOM 3091 O O . ILE A 1 398 ? 11.105 2.718 -13.123 1.00 97.88 398 ILE A O 1
ATOM 3095 N N . GLU A 1 399 ? 12.979 1.564 -12.711 1.00 97.75 399 GLU A N 1
ATOM 3096 C CA . GLU A 1 399 ? 13.334 1.249 -14.096 1.00 97.75 399 GLU A CA 1
ATOM 3097 C C . GLU A 1 399 ? 12.211 0.466 -14.775 1.00 97.75 399 GLU A C 1
ATOM 3099 O O . GLU A 1 399 ? 11.789 0.823 -15.875 1.00 97.75 399 GLU A O 1
ATOM 3104 N N . TRP A 1 400 ? 11.647 -0.535 -14.094 1.00 98.19 400 TRP A N 1
ATOM 3105 C CA . TRP A 1 400 ? 10.485 -1.269 -14.585 1.00 98.19 400 TRP A CA 1
ATOM 3106 C C . TRP A 1 400 ? 9.285 -0.346 -14.816 1.00 98.19 400 TRP A C 1
ATOM 3108 O O . TRP A 1 400 ? 8.677 -0.376 -15.888 1.00 98.19 400 TRP A O 1
ATOM 3118 N N . LYS A 1 401 ? 8.982 0.539 -13.858 1.00 98.00 401 LYS A N 1
ATOM 3119 C CA . LYS A 1 401 ? 7.912 1.536 -13.994 1.00 98.00 401 LYS A CA 1
ATOM 3120 C C . LYS A 1 401 ? 8.170 2.473 -15.179 1.00 98.00 401 LYS A C 1
ATOM 3122 O O . LYS A 1 401 ? 7.234 2.751 -15.923 1.00 98.00 401 LYS A O 1
ATOM 3127 N N . MET A 1 402 ? 9.409 2.932 -15.384 1.00 98.19 402 MET A N 1
ATOM 3128 C CA . MET A 1 402 ? 9.788 3.761 -16.536 1.00 98.19 402 MET A CA 1
ATOM 3129 C C . MET A 1 402 ? 9.553 3.020 -17.856 1.00 98.19 402 MET A C 1
ATOM 3131 O O . MET A 1 402 ? 8.925 3.578 -18.754 1.00 98.19 402 MET A O 1
ATOM 3135 N N . VAL A 1 403 ? 10.000 1.762 -17.965 1.00 98.00 403 VAL A N 1
ATOM 3136 C CA . VAL A 1 403 ? 9.788 0.937 -19.165 1.00 98.00 403 VAL A CA 1
ATOM 3137 C C . VAL A 1 403 ? 8.294 0.779 -19.449 1.00 98.00 403 VAL A C 1
ATOM 3139 O O . VAL A 1 403 ? 7.865 1.023 -20.573 1.00 98.00 403 VAL A O 1
ATOM 3142 N N . LEU A 1 404 ? 7.485 0.433 -18.443 1.00 97.62 404 LEU A N 1
ATOM 3143 C CA . LEU A 1 404 ? 6.039 0.268 -18.617 1.00 97.62 404 LEU A CA 1
ATOM 3144 C C . LEU A 1 404 ? 5.338 1.572 -19.020 1.00 97.62 404 LEU A C 1
ATOM 3146 O O . LEU A 1 404 ? 4.486 1.545 -19.905 1.00 97.62 404 LEU A O 1
ATOM 3150 N N . ILE A 1 405 ? 5.714 2.713 -18.425 1.00 97.50 405 ILE A N 1
ATOM 3151 C CA . ILE A 1 405 ? 5.181 4.022 -18.831 1.00 97.50 405 ILE A CA 1
ATOM 3152 C C . ILE A 1 405 ? 5.511 4.295 -20.298 1.00 97.50 405 ILE A C 1
ATOM 3154 O O . ILE A 1 405 ? 4.632 4.721 -21.030 1.00 97.50 405 ILE A O 1
ATOM 3158 N N . LEU A 1 406 ? 6.740 4.034 -20.748 1.00 96.75 406 LEU A N 1
ATOM 3159 C CA . LEU A 1 406 ? 7.143 4.290 -22.136 1.00 96.75 406 LEU A CA 1
ATOM 3160 C C . LEU A 1 406 ? 6.501 3.322 -23.140 1.00 96.75 406 LEU A C 1
ATOM 3162 O O . LEU A 1 406 ? 6.348 3.672 -24.307 1.00 96.75 406 LEU A O 1
ATOM 3166 N N . VAL A 1 407 ? 6.113 2.123 -22.699 1.00 95.88 407 VAL A N 1
ATOM 3167 C CA . VAL A 1 407 ? 5.318 1.183 -23.504 1.00 95.88 407 VAL A CA 1
ATOM 3168 C C . VAL A 1 407 ? 3.864 1.651 -23.615 1.00 95.88 407 VAL A C 1
ATOM 3170 O O . VAL A 1 407 ? 3.294 1.597 -24.700 1.00 95.88 407 VAL A O 1
ATOM 3173 N N . GLN A 1 408 ? 3.257 2.101 -22.513 1.00 94.56 408 GLN A N 1
ATOM 3174 C CA . GLN A 1 408 ? 1.843 2.495 -22.476 1.00 94.56 408 GLN A CA 1
ATOM 3175 C C . GLN A 1 408 ? 1.594 3.917 -23.016 1.00 94.56 408 GLN A C 1
ATOM 3177 O O . GLN A 1 408 ? 0.555 4.164 -23.621 1.00 94.56 408 GLN A O 1
ATOM 3182 N N . TYR A 1 409 ? 2.554 4.822 -22.816 1.00 94.50 409 TYR A N 1
ATOM 3183 C CA . TYR A 1 409 ? 2.512 6.254 -23.140 1.00 94.50 409 TYR A CA 1
ATOM 3184 C C . TYR A 1 409 ? 3.785 6.669 -23.913 1.00 94.50 409 TYR A C 1
ATOM 3186 O O . TYR A 1 409 ? 4.644 7.398 -23.392 1.00 94.50 409 TYR A O 1
ATOM 3194 N N . PRO A 1 410 ? 3.967 6.166 -25.152 1.00 93.56 410 PRO A N 1
ATOM 3195 C CA . PRO A 1 410 ? 5.185 6.356 -25.947 1.00 93.56 410 PRO A CA 1
ATOM 3196 C C . PRO A 1 410 ? 5.499 7.822 -26.290 1.00 93.56 410 PRO A C 1
ATOM 3198 O O . PRO A 1 410 ? 6.650 8.160 -26.573 1.00 93.56 410 PRO A O 1
ATOM 3201 N N . GLU A 1 411 ? 4.514 8.720 -26.226 1.00 92.62 411 GLU A N 1
ATOM 3202 C CA . GLU A 1 411 ? 4.667 10.167 -26.415 1.00 92.62 411 GLU A CA 1
ATOM 3203 C C . GLU A 1 411 ? 5.638 10.821 -25.419 1.00 92.62 411 GLU A C 1
ATOM 3205 O O . GLU A 1 411 ? 6.103 11.940 -25.634 1.00 92.62 411 GLU A O 1
ATOM 3210 N N . HIS A 1 412 ? 5.970 10.137 -24.324 1.00 93.88 412 HIS A N 1
ATOM 3211 C CA . HIS A 1 412 ? 6.871 10.647 -23.299 1.00 93.88 412 HIS A CA 1
ATOM 3212 C C . HIS A 1 412 ? 8.355 10.318 -23.524 1.00 93.88 412 HIS A C 1
ATOM 3214 O O . HIS A 1 412 ? 9.188 10.733 -22.713 1.00 93.88 412 HIS A O 1
ATOM 3220 N N . ILE A 1 413 ? 8.719 9.637 -24.617 1.00 94.25 413 ILE A N 1
ATOM 3221 C CA . ILE A 1 413 ? 10.102 9.203 -24.880 1.00 94.25 413 ILE A CA 1
ATOM 3222 C C . ILE A 1 413 ? 11.125 10.352 -24.887 1.00 94.25 413 ILE A C 1
ATOM 3224 O O . ILE A 1 413 ? 12.228 10.198 -24.370 1.00 94.25 413 ILE A O 1
ATOM 3228 N N . ASP A 1 414 ? 10.766 11.545 -25.367 1.00 92.88 414 ASP A N 1
ATOM 3229 C CA . ASP A 1 414 ? 11.698 12.684 -25.382 1.00 92.88 414 ASP A CA 1
ATOM 3230 C C . ASP A 1 414 ? 12.086 13.177 -23.981 1.00 92.88 414 ASP A C 1
ATOM 3232 O O . ASP A 1 414 ? 13.170 13.741 -23.778 1.00 92.88 414 ASP A O 1
ATOM 3236 N N . ARG A 1 415 ? 11.248 12.906 -22.973 1.00 92.94 415 ARG A N 1
ATOM 3237 C CA . ARG A 1 415 ? 11.596 13.198 -21.581 1.00 92.94 415 ARG A CA 1
ATOM 3238 C C . ARG A 1 415 ? 12.679 12.248 -21.065 1.00 92.94 415 ARG A C 1
ATOM 3240 O O . ARG A 1 415 ? 13.553 12.717 -20.344 1.00 92.94 415 ARG A O 1
ATOM 3247 N N . LEU A 1 416 ? 12.689 10.979 -21.496 1.00 94.19 416 LEU A N 1
ATOM 3248 C CA . LEU A 1 416 ? 13.790 10.049 -21.206 1.00 94.19 416 LEU A CA 1
ATOM 3249 C C . LEU A 1 416 ? 15.106 10.571 -21.800 1.00 94.19 416 LEU A C 1
ATOM 3251 O O . LEU A 1 416 ? 16.120 10.615 -21.108 1.00 94.19 416 LEU A O 1
ATOM 3255 N N . TRP A 1 417 ? 15.098 11.025 -23.057 1.00 93.44 417 TRP A N 1
ATOM 3256 C CA . TRP A 1 417 ? 16.306 11.568 -23.693 1.00 93.44 417 TRP A CA 1
ATOM 3257 C C . TRP A 1 417 ? 16.853 12.798 -22.968 1.00 93.44 417 TRP A C 1
ATOM 3259 O O . TRP A 1 417 ? 18.066 12.984 -22.868 1.00 93.44 417 TRP A O 1
ATOM 3269 N N . THR A 1 418 ? 15.967 13.616 -22.399 1.00 91.31 418 THR A N 1
ATOM 3270 C CA . THR A 1 418 ? 16.358 14.786 -21.606 1.00 91.31 418 THR A CA 1
ATOM 3271 C C . THR A 1 418 ? 17.139 14.398 -20.344 1.00 91.31 418 THR A C 1
ATOM 3273 O O . THR A 1 418 ? 18.048 15.132 -19.957 1.00 91.31 418 THR A O 1
ATOM 3276 N N . CYS A 1 419 ? 16.884 13.224 -19.754 1.00 90.00 419 CYS A N 1
ATOM 3277 C CA . CYS A 1 419 ? 17.624 12.727 -18.588 1.00 90.00 419 CYS A CA 1
ATOM 3278 C C . CYS A 1 419 ? 19.121 12.504 -18.875 1.00 90.00 419 CYS A C 1
ATOM 3280 O O . CYS A 1 419 ? 19.945 12.682 -17.982 1.00 90.00 419 CYS A O 1
ATOM 3282 N N . PHE A 1 420 ? 19.503 12.197 -20.119 1.00 88.94 420 PHE A N 1
ATOM 3283 C CA . PHE A 1 420 ? 20.910 12.012 -20.504 1.00 88.94 420 PHE A CA 1
ATOM 3284 C C . PHE A 1 420 ? 21.658 13.321 -20.784 1.00 88.94 420 PHE A C 1
ATOM 3286 O O . PHE A 1 420 ? 22.880 13.310 -20.918 1.00 88.94 420 PHE A O 1
ATOM 3293 N N . ARG A 1 421 ? 20.944 14.452 -20.864 1.00 82.06 421 ARG A N 1
ATOM 3294 C CA . ARG A 1 421 ? 21.532 15.787 -21.073 1.00 82.06 421 ARG A CA 1
ATOM 3295 C C . ARG A 1 421 ? 21.945 16.473 -19.770 1.00 82.06 421 ARG A C 1
ATOM 3297 O O . ARG A 1 421 ? 22.495 17.571 -19.813 1.00 82.06 421 ARG A O 1
ATOM 3304 N N . VAL A 1 422 ? 21.639 15.870 -18.623 1.00 69.44 422 VAL A N 1
ATOM 3305 C CA . VAL A 1 422 ? 22.009 16.402 -17.311 1.00 69.44 422 VAL A CA 1
ATOM 3306 C C . VAL A 1 422 ? 23.522 16.264 -17.123 1.00 69.44 422 VAL A C 1
ATOM 3308 O O . VAL A 1 422 ? 24.112 15.251 -17.485 1.00 69.44 422 VAL A O 1
ATOM 3311 N N . ASP A 1 423 ? 24.139 17.307 -16.570 1.00 63.75 423 ASP A N 1
ATOM 3312 C CA . ASP A 1 423 ? 25.583 17.440 -16.355 1.00 63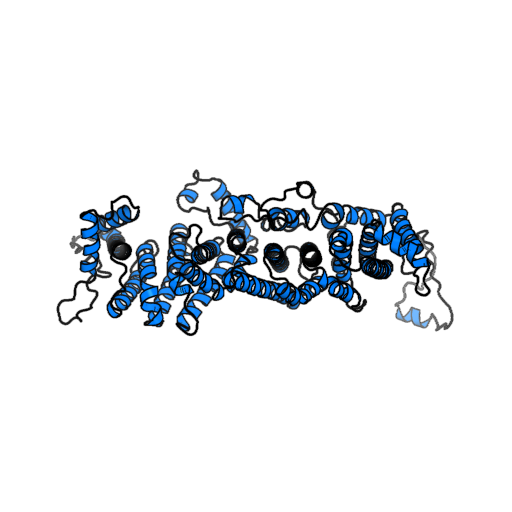.75 423 ASP A CA 1
ATOM 3313 C C . ASP A 1 423 ? 26.237 16.147 -15.815 1.00 63.75 423 ASP A C 1
ATOM 3315 O O . ASP A 1 423 ? 25.822 15.606 -14.780 1.00 63.75 423 ASP A O 1
ATOM 3319 N N . GLN A 1 424 ? 27.255 15.645 -16.530 1.00 61.44 424 GLN A N 1
ATOM 3320 C CA . GLN A 1 424 ? 27.948 14.387 -16.221 1.00 61.44 424 GLN A CA 1
ATOM 3321 C C . GLN A 1 424 ? 28.616 14.423 -14.839 1.00 61.44 424 GLN A C 1
ATOM 3323 O O . GLN A 1 424 ? 28.692 13.398 -14.160 1.00 61.44 424 GLN A O 1
ATOM 3328 N N . GLU A 1 425 ? 29.042 15.604 -14.377 1.00 56.12 425 GLU A N 1
ATOM 3329 C CA . GLU A 1 425 ? 29.648 15.760 -13.051 1.00 56.12 425 GLU A CA 1
ATOM 3330 C C . GLU A 1 425 ? 28.617 15.630 -11.918 1.00 56.12 425 GLU A C 1
ATOM 3332 O O . GLU A 1 425 ? 28.942 15.179 -10.815 1.00 56.12 425 GLU A O 1
ATOM 3337 N N . LYS A 1 426 ? 27.346 15.958 -12.191 1.00 54.69 426 LYS A N 1
ATOM 3338 C CA . LYS A 1 426 ? 26.250 15.894 -11.210 1.00 54.69 426 LYS A CA 1
ATOM 3339 C C . LYS A 1 426 ? 25.585 14.519 -11.146 1.00 54.69 426 LYS A C 1
ATOM 3341 O O . LYS A 1 426 ? 25.062 14.153 -10.096 1.00 54.69 426 LYS A O 1
ATOM 3346 N N . THR A 1 427 ? 25.628 13.745 -12.232 1.00 61.91 427 THR A N 1
ATOM 3347 C CA . THR A 1 427 ? 24.881 12.481 -12.392 1.00 61.91 427 THR A CA 1
ATOM 3348 C C . THR A 1 427 ? 25.654 11.209 -12.021 1.00 61.91 427 THR A C 1
ATOM 3350 O O . THR A 1 427 ? 25.072 10.128 -12.052 1.00 61.91 427 THR A O 1
ATOM 3353 N N . LYS A 1 428 ? 26.926 11.307 -11.594 1.00 70.12 428 LYS A N 1
ATOM 3354 C CA . LYS A 1 428 ? 27.767 10.192 -11.084 1.00 70.12 428 LYS A CA 1
ATOM 3355 C C . LYS A 1 428 ? 27.424 8.824 -11.720 1.00 70.12 428 LYS A C 1
ATOM 3357 O O . LYS A 1 428 ? 27.634 8.630 -12.911 1.00 70.12 428 LYS A O 1
ATOM 3362 N N . THR A 1 429 ? 26.915 7.870 -10.934 1.00 77.62 429 THR A N 1
ATOM 3363 C CA . THR A 1 429 ? 26.465 6.537 -11.375 1.00 77.62 429 THR A CA 1
ATOM 3364 C C . THR A 1 429 ? 24.954 6.434 -11.569 1.00 77.62 429 THR A C 1
ATOM 3366 O O . THR A 1 429 ? 24.472 5.385 -11.990 1.00 77.62 429 THR A O 1
ATOM 3369 N N . SER A 1 430 ? 24.180 7.487 -11.295 1.00 83.38 430 SER A N 1
ATOM 3370 C CA . SER A 1 430 ? 22.720 7.426 -11.409 1.00 83.38 430 SER A CA 1
ATOM 3371 C C . SER A 1 430 ? 22.244 7.353 -12.860 1.00 83.38 430 SER A C 1
ATOM 3373 O O . SER A 1 430 ? 21.167 6.827 -13.125 1.00 83.38 430 SER A O 1
ATOM 3375 N N . VAL A 1 431 ? 23.088 7.741 -13.824 1.00 89.75 431 VAL A N 1
ATOM 3376 C CA . VAL A 1 431 ? 22.840 7.484 -15.251 1.00 89.75 431 VAL A CA 1
ATOM 3377 C C . VAL A 1 431 ? 22.696 5.992 -15.577 1.00 89.75 431 VAL A C 1
ATOM 3379 O O . VAL A 1 431 ? 21.987 5.646 -16.522 1.00 89.75 431 VAL A O 1
ATOM 3382 N N . CYS A 1 432 ? 23.290 5.092 -14.776 1.00 91.62 432 CYS A N 1
ATOM 3383 C CA . CYS A 1 432 ? 23.096 3.649 -14.931 1.00 91.62 432 CYS A CA 1
ATOM 3384 C C . CYS A 1 432 ? 21.613 3.277 -14.882 1.00 91.62 432 CYS A C 1
ATOM 3386 O O . CYS A 1 432 ? 21.222 2.367 -15.599 1.00 91.62 432 CYS A O 1
ATOM 3388 N N . THR A 1 433 ? 20.793 3.994 -14.105 1.00 93.31 433 THR A N 1
ATOM 3389 C CA . THR A 1 433 ? 19.346 3.761 -14.029 1.00 93.31 433 THR A CA 1
ATOM 3390 C C . THR A 1 433 ? 18.683 3.931 -15.398 1.00 93.31 433 THR A C 1
ATOM 3392 O O . THR A 1 433 ? 17.910 3.096 -15.855 1.00 93.31 433 THR A O 1
ATOM 3395 N N . PHE A 1 434 ? 19.036 4.993 -16.119 1.00 94.44 434 PHE A N 1
ATOM 3396 C CA . PHE A 1 434 ? 18.468 5.270 -17.438 1.00 94.44 434 PHE A CA 1
ATOM 3397 C C . PHE A 1 434 ? 19.086 4.385 -18.526 1.00 94.44 434 PHE A C 1
ATOM 3399 O O . PHE A 1 434 ? 18.389 3.977 -19.452 1.00 94.44 434 PHE A O 1
ATOM 3406 N N . LEU A 1 435 ? 20.370 4.028 -18.404 1.00 94.94 435 LEU A N 1
ATOM 3407 C CA . LEU A 1 435 ? 20.996 3.034 -19.282 1.00 94.94 435 LEU A CA 1
ATOM 3408 C C . LEU A 1 435 ? 20.334 1.656 -19.129 1.00 94.94 435 LEU A C 1
ATOM 3410 O O . LEU A 1 435 ? 20.107 1.000 -20.141 1.00 94.94 435 LEU A O 1
ATOM 3414 N N . SER A 1 436 ? 19.954 1.249 -17.911 1.00 95.31 436 SER A N 1
ATOM 3415 C CA . SER A 1 436 ? 19.164 0.033 -17.667 1.00 95.31 436 SER A CA 1
ATOM 3416 C C . SER A 1 436 ? 17.832 0.052 -18.421 1.00 95.31 436 SER A C 1
ATOM 3418 O O . SER A 1 436 ? 17.467 -0.944 -19.037 1.00 95.31 436 SER A O 1
ATOM 3420 N N . VAL A 1 437 ? 17.130 1.193 -18.461 1.00 96.81 437 VAL A N 1
ATOM 3421 C CA . VAL A 1 437 ? 15.899 1.340 -19.265 1.00 96.81 437 VAL A CA 1
ATOM 3422 C C . VAL A 1 437 ? 16.180 1.100 -20.755 1.00 96.81 437 VAL A C 1
ATOM 3424 O O . VAL A 1 437 ? 15.392 0.433 -21.427 1.00 96.81 437 VAL A O 1
ATOM 3427 N N . LEU A 1 438 ? 17.327 1.560 -21.273 1.00 95.81 438 LEU A N 1
ATOM 3428 C CA . LEU A 1 438 ? 17.730 1.325 -22.668 1.00 95.81 438 LEU A CA 1
ATOM 3429 C C . LEU A 1 438 ? 18.094 -0.138 -22.970 1.00 95.81 438 LEU A C 1
ATOM 3431 O O . LEU A 1 438 ? 17.988 -0.555 -24.123 1.00 95.81 438 LEU A O 1
ATOM 3435 N N . VAL A 1 439 ? 18.453 -0.952 -21.970 1.00 95.50 439 VAL A N 1
ATOM 3436 C CA . VAL A 1 439 ? 18.623 -2.412 -22.149 1.00 95.50 439 VAL A CA 1
ATOM 3437 C C . VAL A 1 439 ? 17.310 -3.054 -22.626 1.00 95.50 439 VAL A C 1
ATOM 3439 O O . VAL A 1 439 ? 17.341 -3.987 -23.427 1.00 95.50 439 VAL A O 1
ATOM 3442 N N . HIS A 1 440 ? 16.165 -2.505 -22.209 1.00 95.56 440 HIS A N 1
ATOM 3443 C CA . HIS A 1 440 ? 14.819 -2.946 -22.592 1.00 95.56 440 HIS A CA 1
ATOM 3444 C C . HIS A 1 440 ? 14.224 -2.162 -23.774 1.00 95.56 440 HIS A C 1
ATOM 3446 O O . HIS A 1 440 ? 13.019 -2.233 -24.032 1.00 95.56 440 HIS A O 1
ATOM 3452 N N . LEU A 1 441 ? 15.042 -1.412 -24.523 1.00 93.06 441 LEU A N 1
ATOM 3453 C CA . LEU A 1 441 ? 14.564 -0.577 -25.629 1.00 93.06 441 LEU A CA 1
ATOM 3454 C C . LEU A 1 441 ? 13.855 -1.400 -26.718 1.00 93.06 441 LEU A C 1
ATOM 3456 O O . LEU A 1 441 ? 12.912 -0.916 -27.335 1.00 93.06 441 LEU A O 1
ATOM 3460 N N . ASN A 1 442 ? 14.228 -2.667 -26.906 1.00 92.62 442 ASN A N 1
ATOM 3461 C CA . ASN A 1 442 ? 13.541 -3.592 -27.814 1.00 92.62 442 ASN A CA 1
ATOM 3462 C C . ASN A 1 442 ? 12.046 -3.784 -27.496 1.00 92.62 442 ASN A C 1
ATOM 3464 O O . ASN A 1 442 ? 11.271 -4.053 -28.409 1.00 92.62 442 ASN A O 1
ATOM 3468 N N . ILE A 1 443 ? 11.644 -3.634 -26.231 1.00 94.44 443 ILE A N 1
ATOM 3469 C CA . ILE A 1 443 ? 10.252 -3.749 -25.773 1.00 94.44 443 ILE A CA 1
ATOM 3470 C C . ILE A 1 443 ? 9.502 -2.425 -25.976 1.00 94.44 443 ILE A C 1
ATOM 3472 O O . ILE A 1 443 ? 8.313 -2.433 -26.287 1.00 94.44 443 ILE A O 1
ATOM 3476 N N . ILE A 1 444 ? 10.196 -1.291 -25.842 1.00 94.38 444 ILE A N 1
ATOM 3477 C CA . ILE A 1 444 ? 9.621 0.058 -25.972 1.00 94.38 444 ILE A CA 1
ATOM 3478 C C . ILE A 1 444 ? 9.435 0.440 -27.451 1.00 94.38 444 ILE A C 1
ATOM 3480 O O . ILE A 1 444 ? 8.388 0.940 -27.856 1.00 94.38 444 ILE A O 1
ATOM 3484 N N . MET A 1 445 ? 10.440 0.171 -28.286 1.00 90.88 445 MET A N 1
ATOM 3485 C CA . MET A 1 445 ? 10.517 0.620 -29.685 1.00 90.88 445 MET A CA 1
ATOM 3486 C C . MET A 1 445 ? 9.342 0.236 -30.590 1.00 90.88 445 MET A C 1
ATOM 3488 O O . MET A 1 445 ? 9.012 1.039 -31.466 1.00 90.88 445 MET A O 1
ATOM 3492 N N . PRO A 1 446 ? 8.684 -0.933 -30.440 1.00 91.25 446 PRO A N 1
ATOM 3493 C CA . PRO A 1 446 ? 7.489 -1.252 -31.212 1.00 91.25 446 PRO A CA 1
ATOM 3494 C C . PRO A 1 446 ? 6.389 -0.188 -31.108 1.00 91.25 446 PRO A C 1
ATOM 3496 O O . PRO A 1 446 ? 5.699 0.031 -32.103 1.00 91.25 446 PRO A O 1
ATOM 3499 N N . GLN A 1 447 ? 6.284 0.494 -29.961 1.00 90.88 447 GLN A N 1
ATOM 3500 C CA . GLN A 1 447 ? 5.265 1.509 -29.664 1.00 90.88 447 GLN A CA 1
ATOM 3501 C C . GLN A 1 447 ? 5.654 2.922 -30.126 1.00 90.88 447 GLN A C 1
ATOM 3503 O O . GLN A 1 447 ? 4.807 3.811 -30.199 1.00 90.88 447 GLN A O 1
ATOM 3508 N N . LEU A 1 448 ? 6.931 3.152 -30.446 1.00 89.56 448 LEU A N 1
ATOM 3509 C CA . LEU A 1 448 ? 7.429 4.479 -30.796 1.00 89.56 448 LEU A CA 1
ATOM 3510 C C . LEU A 1 448 ? 7.155 4.841 -32.262 1.00 89.56 448 LEU A C 1
ATOM 3512 O O . LEU A 1 448 ? 7.279 4.022 -33.180 1.00 89.56 448 LEU A O 1
ATOM 3516 N N . LYS A 1 449 ? 6.854 6.126 -32.477 1.00 87.50 449 LYS A N 1
ATOM 3517 C CA . LYS A 1 449 ? 6.865 6.772 -33.797 1.00 87.50 449 LYS A CA 1
ATOM 3518 C C . LYS A 1 449 ? 8.302 7.145 -34.178 1.00 87.50 449 LYS A C 1
ATOM 3520 O O . LYS A 1 449 ? 9.165 7.251 -33.312 1.00 87.50 449 LYS A O 1
ATOM 3525 N N . GLU A 1 450 ? 8.554 7.343 -35.474 1.00 87.44 450 GLU A N 1
ATOM 3526 C CA . GLU A 1 450 ? 9.865 7.780 -35.994 1.00 87.44 450 GLU A CA 1
ATOM 3527 C C . GLU A 1 450 ? 11.036 6.894 -35.530 1.00 87.44 450 GLU A C 1
ATOM 3529 O O . GLU A 1 450 ? 12.060 7.370 -35.041 1.00 87.44 450 GLU A O 1
ATOM 3534 N N . LYS A 1 451 ? 10.882 5.572 -35.684 1.00 87.62 451 LYS A N 1
ATOM 3535 C CA . LYS A 1 451 ? 11.822 4.562 -35.166 1.00 87.62 451 LYS A CA 1
ATOM 3536 C C . LYS A 1 451 ? 13.279 4.842 -35.552 1.00 87.62 451 LYS A C 1
ATOM 3538 O O . LYS A 1 451 ? 14.146 4.733 -34.696 1.00 87.62 451 LYS A O 1
ATOM 3543 N N . ALA A 1 452 ? 13.521 5.274 -36.789 1.00 85.88 452 ALA A N 1
ATOM 3544 C CA . ALA A 1 452 ? 14.832 5.677 -37.298 1.00 85.88 452 ALA A CA 1
ATOM 3545 C C . ALA A 1 452 ? 15.531 6.732 -36.417 1.00 85.88 452 ALA A C 1
ATOM 3547 O O . ALA A 1 452 ? 16.659 6.545 -35.957 1.00 85.88 452 ALA A O 1
ATOM 3548 N N . LEU A 1 453 ? 14.822 7.822 -36.104 1.00 88.38 453 LEU A N 1
ATOM 3549 C CA . LEU A 1 453 ? 15.331 8.901 -35.258 1.00 88.38 453 LEU A CA 1
ATOM 3550 C C . LEU A 1 453 ? 15.603 8.412 -33.831 1.00 88.38 453 LEU A C 1
ATOM 3552 O O . LEU A 1 453 ? 16.607 8.788 -33.226 1.00 88.38 453 LEU A O 1
ATOM 3556 N N . GLN A 1 454 ? 14.717 7.568 -33.297 1.00 90.62 454 GLN A N 1
ATOM 3557 C CA . GLN A 1 454 ? 14.861 7.021 -31.947 1.00 90.62 454 GLN A CA 1
ATOM 3558 C C . GLN A 1 454 ? 16.056 6.061 -31.849 1.00 90.62 454 GLN A C 1
ATOM 3560 O O . GLN A 1 454 ? 16.794 6.118 -30.868 1.00 90.62 454 GLN A O 1
ATOM 3565 N N . TRP A 1 455 ? 16.312 5.249 -32.883 1.00 89.19 455 TRP A N 1
ATOM 3566 C CA . TRP A 1 455 ? 17.518 4.421 -32.963 1.00 89.19 455 TRP A CA 1
ATOM 3567 C C . TRP A 1 455 ? 18.788 5.258 -32.961 1.00 89.19 455 TRP A C 1
ATOM 3569 O O . TRP A 1 455 ? 19.703 4.966 -32.192 1.00 89.19 455 TRP A O 1
ATOM 3579 N N . ARG A 1 456 ? 18.827 6.323 -33.769 1.00 86.94 456 ARG A N 1
ATOM 3580 C CA . ARG A 1 456 ? 19.973 7.236 -33.818 1.00 86.94 456 ARG A CA 1
ATOM 3581 C C . ARG A 1 456 ? 20.240 7.868 -32.452 1.00 86.94 456 ARG A C 1
ATOM 3583 O O . ARG A 1 456 ? 21.338 7.717 -31.928 1.00 86.94 456 ARG A O 1
ATOM 3590 N N . LYS A 1 457 ? 19.215 8.465 -31.827 1.00 90.62 457 LYS A N 1
ATOM 3591 C CA . LYS A 1 457 ? 19.316 9.040 -30.472 1.00 90.62 457 LYS A CA 1
ATOM 3592 C C . LYS A 1 457 ? 19.830 8.019 -29.451 1.00 90.62 457 LYS A C 1
ATOM 3594 O O . LYS A 1 457 ? 20.702 8.348 -28.651 1.00 90.62 457 LYS A O 1
ATOM 3599 N N . ALA A 1 458 ? 19.308 6.789 -29.482 1.00 92.25 458 ALA A N 1
ATOM 3600 C CA . ALA A 1 458 ? 19.728 5.730 -28.571 1.00 92.25 458 ALA A CA 1
ATOM 3601 C C . ALA A 1 458 ? 21.210 5.378 -28.749 1.00 92.25 458 ALA A C 1
ATOM 3603 O O . ALA A 1 458 ? 21.943 5.323 -27.763 1.00 92.25 458 ALA A O 1
ATOM 3604 N N . LEU A 1 459 ? 21.661 5.166 -29.990 1.00 91.19 459 LEU A N 1
ATOM 3605 C CA . LEU A 1 459 ? 23.053 4.823 -30.273 1.00 91.19 459 LEU A CA 1
ATOM 3606 C C . LEU A 1 459 ? 24.006 5.966 -29.904 1.00 91.19 459 LEU A C 1
ATOM 3608 O O . LEU A 1 459 ? 25.018 5.702 -29.257 1.00 91.19 459 LEU A O 1
ATOM 3612 N N . ASP A 1 460 ? 23.662 7.213 -30.234 1.00 89.00 460 ASP A N 1
ATOM 3613 C CA . ASP A 1 460 ? 24.467 8.395 -29.902 1.00 89.00 460 ASP A CA 1
ATOM 3614 C C . ASP A 1 460 ? 24.670 8.520 -28.382 1.00 89.00 460 ASP A C 1
ATOM 3616 O O . ASP A 1 460 ? 25.800 8.636 -27.898 1.00 89.00 460 ASP A O 1
ATOM 3620 N N . VAL A 1 461 ? 23.578 8.418 -27.614 1.00 91.56 461 VAL A N 1
ATOM 3621 C CA . VAL A 1 461 ? 23.612 8.476 -26.145 1.00 91.56 461 VAL A CA 1
ATOM 3622 C C . VAL A 1 461 ? 24.416 7.312 -25.571 1.00 91.56 461 VAL A C 1
ATOM 3624 O O . VAL A 1 461 ? 25.303 7.521 -24.745 1.00 91.56 461 VAL A O 1
ATOM 3627 N N . ILE A 1 462 ? 24.129 6.076 -25.984 1.00 92.69 462 ILE A N 1
ATOM 3628 C CA . ILE A 1 462 ? 24.794 4.892 -25.430 1.00 92.69 462 ILE A CA 1
ATOM 3629 C C . ILE A 1 462 ? 26.301 4.938 -25.706 1.00 92.69 462 ILE A C 1
ATOM 3631 O O . ILE A 1 462 ? 27.095 4.664 -24.802 1.00 92.69 462 ILE A O 1
ATOM 3635 N N . LEU A 1 463 ? 26.708 5.313 -26.922 1.00 90.44 463 LEU A N 1
ATOM 3636 C CA . LEU A 1 463 ? 28.118 5.419 -27.290 1.00 90.44 463 LEU A CA 1
ATOM 3637 C C . LEU A 1 463 ? 28.845 6.470 -26.455 1.00 90.44 463 LEU A C 1
ATOM 3639 O O . LEU A 1 463 ? 29.935 6.182 -25.966 1.00 90.44 463 LEU A O 1
ATOM 3643 N N . GLN A 1 464 ? 28.234 7.632 -26.205 1.00 89.31 464 GLN A N 1
ATOM 3644 C CA . GLN A 1 464 ? 28.805 8.644 -25.313 1.00 89.31 464 GLN A CA 1
ATOM 3645 C C . GLN A 1 464 ? 29.138 8.058 -23.928 1.00 89.31 464 GLN A C 1
ATOM 3647 O O . GLN A 1 464 ? 30.210 8.318 -23.380 1.00 89.31 464 GLN A O 1
ATOM 3652 N N . TRP A 1 465 ? 28.252 7.228 -23.371 1.00 89.94 465 TRP A N 1
ATOM 3653 C CA . TRP A 1 465 ? 28.446 6.624 -22.049 1.00 89.94 465 TRP A CA 1
ATOM 3654 C C . TRP A 1 465 ? 29.357 5.387 -22.046 1.00 89.94 465 TRP A C 1
ATOM 3656 O O . TRP A 1 465 ? 29.950 5.080 -21.007 1.00 89.94 465 TRP A O 1
ATOM 3666 N N . CYS A 1 466 ? 29.570 4.733 -23.193 1.00 89.38 466 CYS A N 1
ATOM 3667 C CA . CYS A 1 466 ? 30.571 3.666 -23.341 1.00 89.38 466 CYS A CA 1
ATOM 3668 C C . CYS A 1 466 ? 32.005 4.158 -23.077 1.00 89.38 466 CYS A C 1
ATOM 3670 O O . CYS A 1 466 ? 32.863 3.365 -22.686 1.00 89.38 466 CYS A O 1
ATOM 3672 N N . PHE A 1 467 ? 32.254 5.463 -23.223 1.00 85.44 467 PHE A N 1
ATOM 3673 C CA . PHE A 1 467 ? 33.548 6.099 -22.959 1.00 85.44 467 PHE A CA 1
ATOM 3674 C C . PHE A 1 467 ? 33.630 6.808 -21.596 1.00 85.44 467 PHE A C 1
ATOM 3676 O O . PHE A 1 467 ? 34.588 7.534 -21.338 1.00 85.44 467 PHE A O 1
ATOM 3683 N N . SER A 1 468 ? 32.662 6.595 -20.697 1.00 84.81 468 SER A N 1
ATOM 3684 C CA . SER A 1 468 ? 32.694 7.176 -19.347 1.00 84.81 468 SER A CA 1
ATOM 3685 C C . SER A 1 468 ? 33.936 6.743 -18.555 1.00 84.81 468 SER A C 1
ATOM 3687 O O . SER A 1 468 ? 34.357 5.589 -18.599 1.00 84.81 468 SER A O 1
ATOM 3689 N N . HIS A 1 469 ? 34.492 7.623 -17.723 1.00 81.00 469 HIS A N 1
ATOM 3690 C CA . HIS A 1 469 ? 35.580 7.242 -16.812 1.00 81.00 469 HIS A CA 1
ATOM 3691 C C . HIS A 1 469 ? 35.138 6.199 -15.766 1.00 81.00 469 HIS A C 1
ATOM 3693 O O . HIS A 1 469 ? 35.951 5.408 -15.282 1.00 81.00 469 HIS A O 1
ATOM 3699 N N . ASN A 1 470 ? 33.841 6.138 -15.439 1.00 83.38 470 ASN A N 1
ATOM 3700 C CA . ASN A 1 470 ? 33.308 5.203 -14.455 1.00 83.38 470 ASN A CA 1
ATOM 3701 C C . ASN A 1 470 ? 33.106 3.802 -15.062 1.00 83.38 470 ASN A C 1
ATOM 3703 O O . ASN A 1 470 ? 32.344 3.627 -16.011 1.00 83.38 470 ASN A O 1
ATOM 3707 N N . PHE A 1 471 ? 33.763 2.788 -14.486 1.00 83.50 471 PHE A N 1
ATOM 3708 C CA . PHE A 1 471 ? 33.679 1.401 -14.962 1.00 83.50 471 PHE A CA 1
ATOM 3709 C C . PHE A 1 471 ? 32.243 0.856 -14.987 1.00 83.50 471 PHE A C 1
ATOM 3711 O O . PHE A 1 471 ? 31.858 0.226 -15.968 1.00 83.50 471 PHE A O 1
ATOM 3718 N N . SER A 1 472 ? 31.447 1.108 -13.943 1.00 85.12 472 SER A N 1
ATOM 3719 C CA . SER A 1 472 ? 30.061 0.638 -13.889 1.00 85.12 472 SER A CA 1
ATOM 3720 C C . SER A 1 472 ? 29.241 1.282 -14.998 1.00 85.12 472 SER A C 1
ATOM 3722 O O . SER A 1 472 ? 28.620 0.563 -15.768 1.00 85.12 472 SER A O 1
ATOM 3724 N N . VAL A 1 473 ? 29.302 2.609 -15.149 1.00 88.31 473 VAL A N 1
ATOM 3725 C CA . VAL A 1 473 ? 28.568 3.329 -16.208 1.00 88.31 473 VAL A CA 1
ATOM 3726 C C . VAL A 1 473 ? 28.901 2.771 -17.591 1.00 88.31 473 VAL A C 1
ATOM 3728 O O . VAL A 1 473 ? 27.992 2.473 -18.364 1.00 88.31 473 VAL A O 1
ATOM 3731 N N . ARG A 1 474 ? 30.190 2.531 -17.869 1.00 89.00 474 ARG A N 1
ATOM 3732 C CA . ARG A 1 474 ? 30.614 1.881 -19.116 1.00 89.00 474 ARG A CA 1
ATOM 3733 C C . ARG A 1 474 ? 30.007 0.500 -19.292 1.00 89.00 474 ARG A C 1
ATOM 3735 O O . ARG A 1 474 ? 29.577 0.172 -20.389 1.00 89.00 474 ARG A O 1
ATOM 3742 N N . LEU A 1 475 ? 29.966 -0.308 -18.237 1.00 89.38 475 LEU A N 1
ATOM 3743 C CA . LEU A 1 475 ? 29.423 -1.660 -18.306 1.00 89.38 475 LEU A CA 1
ATOM 3744 C C . LEU A 1 475 ? 27.923 -1.665 -18.646 1.00 89.38 475 LEU A C 1
ATOM 3746 O O . LEU A 1 475 ? 27.505 -2.427 -19.516 1.00 89.38 475 LEU A O 1
ATOM 3750 N N . TYR A 1 476 ? 27.132 -0.786 -18.019 1.00 92.25 476 TYR A N 1
ATOM 3751 C CA . TYR A 1 476 ? 25.710 -0.607 -18.349 1.00 92.25 476 TYR A CA 1
ATOM 3752 C C . TYR A 1 476 ? 25.525 -0.095 -19.781 1.00 92.25 476 TYR A C 1
ATOM 3754 O O . TYR A 1 476 ? 24.668 -0.597 -20.506 1.00 92.25 476 TYR A O 1
ATOM 3762 N N . ALA A 1 477 ? 26.354 0.859 -20.214 1.00 93.38 477 ALA A N 1
ATOM 3763 C CA . ALA A 1 477 ? 26.311 1.379 -21.575 1.00 93.38 477 ALA A CA 1
ATOM 3764 C C . ALA A 1 477 ? 26.648 0.295 -22.610 1.00 93.38 477 ALA A C 1
ATOM 3766 O O . ALA A 1 477 ? 25.918 0.140 -23.581 1.00 93.38 477 ALA A O 1
ATOM 3767 N N . LEU A 1 478 ? 27.682 -0.520 -22.380 1.00 93.06 478 LEU A N 1
ATOM 3768 C CA . LEU A 1 478 ? 28.041 -1.637 -23.261 1.00 93.06 478 LEU A CA 1
ATOM 3769 C C . LEU A 1 478 ? 26.942 -2.703 -23.323 1.00 93.06 478 LEU A C 1
ATOM 3771 O O . LEU A 1 478 ? 26.676 -3.253 -24.393 1.00 93.06 478 LEU A O 1
ATOM 3775 N N . LEU A 1 479 ? 26.274 -2.983 -22.202 1.00 93.88 479 LEU A N 1
ATOM 3776 C CA . LEU A 1 479 ? 25.141 -3.906 -22.176 1.00 93.88 479 LEU A CA 1
ATOM 3777 C C . LEU A 1 479 ? 23.959 -3.365 -22.987 1.00 93.88 479 LEU A C 1
ATOM 3779 O O . LEU A 1 479 ? 23.412 -4.086 -23.824 1.00 93.88 479 LEU A O 1
ATOM 3783 N N . ALA A 1 480 ? 23.596 -2.097 -22.777 1.00 95.31 480 ALA A N 1
ATOM 3784 C CA . ALA A 1 480 ? 22.570 -1.423 -23.565 1.00 95.31 480 ALA A CA 1
ATOM 3785 C C . ALA A 1 480 ? 22.948 -1.412 -25.054 1.00 95.31 480 ALA A C 1
ATOM 3787 O O . ALA A 1 480 ? 22.123 -1.759 -25.895 1.00 95.31 480 ALA A O 1
ATOM 3788 N N . LEU A 1 481 ? 24.215 -1.128 -25.379 1.00 94.62 481 LEU A N 1
ATOM 3789 C CA . LEU A 1 481 ? 24.728 -1.142 -26.747 1.00 94.62 481 LEU A CA 1
ATOM 3790 C C . LEU A 1 481 ? 24.551 -2.514 -27.385 1.00 94.62 481 LEU A C 1
ATOM 3792 O O . LEU A 1 481 ? 24.042 -2.602 -28.496 1.00 94.62 481 LEU A O 1
ATOM 3796 N N . LYS A 1 482 ? 24.909 -3.590 -26.674 1.00 92.88 482 LYS A N 1
ATOM 3797 C CA . LYS A 1 482 ? 24.750 -4.965 -27.161 1.00 92.88 482 LYS A CA 1
ATOM 3798 C C . LYS A 1 482 ? 23.285 -5.296 -27.448 1.00 92.88 482 LYS A C 1
ATOM 3800 O O . LYS A 1 482 ? 22.994 -5.896 -28.482 1.00 92.88 482 LYS A O 1
ATOM 3805 N N . ARG A 1 483 ? 22.357 -4.904 -26.565 1.00 92.94 483 ARG A N 1
ATOM 3806 C CA . ARG A 1 483 ? 20.917 -5.146 -26.761 1.00 92.94 483 ARG A CA 1
ATOM 3807 C C . ARG A 1 483 ? 20.349 -4.338 -27.924 1.00 92.94 483 ARG A C 1
ATOM 3809 O O . ARG A 1 483 ? 19.669 -4.917 -28.764 1.00 92.94 483 ARG A O 1
ATOM 3816 N N . VAL A 1 484 ? 20.657 -3.043 -28.001 1.00 91.56 484 VAL A N 1
ATOM 3817 C CA . VAL A 1 484 ? 20.164 -2.153 -29.063 1.00 91.56 484 VAL A CA 1
ATOM 3818 C C . VAL A 1 484 ? 20.763 -2.528 -30.415 1.00 91.56 484 VAL A C 1
ATOM 3820 O O . VAL A 1 484 ? 20.027 -2.668 -31.385 1.00 91.56 484 VAL A O 1
ATOM 3823 N N . TRP A 1 485 ? 22.071 -2.789 -30.479 1.00 90.38 485 TRP A N 1
ATOM 3824 C CA . TRP A 1 485 ? 22.741 -3.253 -31.697 1.00 90.38 485 TRP A CA 1
ATOM 3825 C C . TRP A 1 485 ? 22.234 -4.620 -32.164 1.00 90.38 485 TRP A C 1
ATOM 3827 O O . TRP A 1 485 ? 22.231 -4.917 -33.355 1.00 90.38 485 TRP A O 1
ATOM 3837 N N . GLY A 1 486 ? 21.745 -5.459 -31.247 1.00 87.44 486 GLY A N 1
ATOM 3838 C CA . GLY A 1 486 ? 21.074 -6.713 -31.581 1.00 87.44 486 GLY A CA 1
ATOM 3839 C C . GLY A 1 486 ? 19.822 -6.540 -32.452 1.00 87.44 486 GLY A C 1
ATOM 3840 O O . GLY A 1 486 ? 19.415 -7.502 -33.099 1.00 87.44 486 GLY A O 1
ATOM 3841 N N . LEU A 1 487 ? 19.248 -5.339 -32.540 1.00 86.88 487 LEU A N 1
ATOM 3842 C CA . LEU A 1 487 ? 18.007 -5.058 -33.260 1.00 86.88 487 LEU A CA 1
ATOM 3843 C C . LEU A 1 487 ? 18.302 -4.672 -34.712 1.00 86.88 487 LEU A C 1
ATOM 3845 O O . LEU A 1 487 ? 19.077 -3.756 -34.973 1.00 86.88 487 LEU A O 1
ATOM 3849 N N . GLU A 1 488 ? 17.662 -5.356 -35.664 1.00 81.81 488 GLU A N 1
ATOM 3850 C CA . GLU A 1 488 ? 17.921 -5.177 -37.103 1.00 81.81 488 GLU A CA 1
ATOM 3851 C C . GLU A 1 488 ? 17.739 -3.726 -37.559 1.00 81.81 488 GLU A C 1
ATOM 3853 O O . GLU A 1 488 ? 18.598 -3.191 -38.254 1.00 81.81 488 GLU A O 1
ATOM 3858 N N . GLY A 1 489 ? 16.681 -3.056 -37.088 1.00 78.81 489 GLY A N 1
ATOM 3859 C CA . GLY A 1 489 ? 16.420 -1.654 -37.421 1.00 78.81 489 GLY A CA 1
ATOM 3860 C C . GLY A 1 489 ? 17.505 -0.689 -36.931 1.00 78.81 489 GLY A C 1
ATOM 3861 O O . GLY A 1 489 ? 17.821 0.267 -37.627 1.00 78.81 489 GLY A O 1
ATOM 3862 N N . ALA A 1 490 ? 18.126 -0.953 -35.777 1.00 79.62 490 ALA A N 1
ATOM 3863 C CA . ALA A 1 490 ? 19.219 -0.120 -35.277 1.00 79.62 490 ALA A CA 1
ATOM 3864 C C . ALA A 1 490 ? 20.501 -0.298 -36.108 1.00 79.62 490 ALA A C 1
ATOM 3866 O O . ALA A 1 490 ? 21.229 0.669 -36.330 1.00 79.62 490 ALA A O 1
ATOM 3867 N N . ARG A 1 491 ? 20.766 -1.523 -36.591 1.00 80.44 491 ARG A N 1
ATOM 3868 C CA . ARG A 1 491 ? 21.908 -1.801 -37.479 1.00 80.44 491 ARG A CA 1
ATOM 3869 C C . ARG A 1 491 ? 21.719 -1.154 -38.844 1.00 80.44 491 ARG A C 1
ATOM 3871 O O . ARG A 1 491 ? 22.638 -0.492 -39.310 1.00 80.44 491 ARG A O 1
ATOM 3878 N N . ALA A 1 492 ? 20.532 -1.308 -39.432 1.00 79.62 492 ALA A N 1
ATOM 3879 C CA . ALA A 1 492 ? 20.197 -0.717 -40.722 1.00 79.62 492 ALA A CA 1
ATOM 3880 C C . ALA A 1 492 ? 20.379 0.806 -40.695 1.00 79.62 492 ALA A C 1
ATOM 3882 O O . ALA A 1 492 ? 21.103 1.336 -41.523 1.00 79.62 492 ALA A O 1
ATOM 3883 N N . GLU A 1 493 ? 19.860 1.506 -39.683 1.00 76.75 493 GLU A N 1
ATOM 3884 C CA . GLU A 1 493 ? 20.036 2.963 -39.558 1.00 76.75 493 GLU A CA 1
ATOM 3885 C C . GLU A 1 493 ? 21.500 3.400 -39.401 1.00 76.75 493 GLU A C 1
ATOM 3887 O O . GLU A 1 493 ? 21.918 4.420 -39.955 1.00 76.75 493 GLU A O 1
ATOM 3892 N N . ALA A 1 494 ? 22.297 2.635 -38.651 1.00 71.31 494 ALA A N 1
ATOM 3893 C CA . ALA A 1 494 ? 23.713 2.932 -38.456 1.00 71.31 494 ALA A CA 1
ATOM 3894 C C . ALA A 1 494 ? 24.569 2.655 -39.706 1.00 71.31 494 ALA A C 1
ATOM 3896 O O . ALA A 1 494 ? 25.644 3.241 -39.842 1.00 71.31 494 ALA A O 1
ATOM 3897 N N . GLU A 1 495 ? 24.118 1.764 -40.593 1.00 73.50 495 GLU A N 1
ATOM 3898 C CA . GLU A 1 495 ? 24.795 1.396 -41.844 1.00 73.50 495 GLU A CA 1
ATOM 3899 C C . GLU A 1 495 ? 24.290 2.233 -43.046 1.00 73.50 495 GLU A C 1
ATOM 3901 O O . GLU A 1 495 ? 25.101 2.683 -43.855 1.00 73.50 495 GLU A O 1
ATOM 3906 N N . GLU A 1 496 ? 22.986 2.533 -43.135 1.00 63.62 496 GLU A N 1
ATOM 3907 C CA . GLU A 1 496 ? 22.340 3.336 -44.195 1.00 63.62 496 GLU A CA 1
ATOM 3908 C C . GLU A 1 496 ? 22.522 4.850 -44.012 1.00 63.62 496 GLU A C 1
ATOM 3910 O O . GLU A 1 496 ? 22.584 5.597 -44.993 1.00 63.62 496 GLU A O 1
ATOM 3915 N N . GLY A 1 497 ? 22.706 5.321 -42.772 1.00 55.38 497 GLY A N 1
ATOM 3916 C CA . GLY A 1 497 ? 23.054 6.712 -42.470 1.00 55.38 497 GLY A CA 1
ATOM 3917 C C . GLY A 1 497 ? 24.369 7.187 -43.107 1.00 55.38 497 GLY A C 1
ATOM 3918 O O . GLY A 1 497 ? 24.684 8.368 -43.024 1.00 55.38 497 GLY A O 1
ATOM 3919 N N . ALA A 1 498 ? 25.123 6.306 -43.770 1.00 48.94 498 ALA A N 1
ATOM 3920 C CA . ALA A 1 498 ? 26.371 6.594 -44.469 1.00 48.94 498 ALA A CA 1
ATOM 3921 C C . ALA A 1 498 ? 26.235 7.452 -45.752 1.00 48.94 498 ALA A C 1
ATOM 3923 O O . ALA A 1 498 ? 27.255 7.854 -46.307 1.00 48.94 498 ALA A O 1
ATOM 3924 N N . GLY A 1 499 ? 25.017 7.737 -46.240 1.00 44.78 499 GLY A N 1
ATOM 3925 C CA . GLY A 1 499 ? 24.795 8.412 -47.534 1.00 44.78 499 GLY A CA 1
ATOM 3926 C C . GLY A 1 499 ? 24.455 9.914 -47.517 1.00 44.78 499 GLY A C 1
ATOM 3927 O O . GLY A 1 499 ? 24.386 10.518 -48.586 1.00 44.78 499 GLY A O 1
ATOM 3928 N N . GLY A 1 500 ? 24.210 10.530 -46.354 1.00 46.50 500 GLY A N 1
ATOM 3929 C CA . GLY A 1 500 ? 23.837 11.954 -46.240 1.00 46.50 500 GLY A CA 1
ATOM 3930 C C . GLY A 1 500 ? 24.982 12.853 -45.740 1.00 46.50 500 GLY A C 1
ATOM 3931 O O . GLY A 1 500 ? 25.880 12.354 -45.068 1.00 46.50 500 GLY A O 1
ATOM 3932 N N . PRO A 1 501 ? 24.963 14.177 -45.998 1.00 43.72 501 PRO A N 1
ATOM 3933 C CA . PRO A 1 501 ? 26.021 15.103 -45.561 1.00 43.72 501 PRO A CA 1
ATOM 3934 C C . PRO A 1 501 ? 26.169 15.241 -44.028 1.00 43.72 501 PRO A C 1
ATOM 3936 O O . PRO A 1 501 ? 27.244 15.611 -43.573 1.00 43.72 501 PRO A O 1
ATOM 3939 N N . ASP A 1 502 ? 25.146 14.862 -43.249 1.00 49.75 502 ASP A N 1
ATOM 3940 C CA . ASP A 1 502 ? 25.177 14.723 -41.774 1.00 49.75 502 ASP A CA 1
ATOM 3941 C C . ASP A 1 502 ? 25.289 13.246 -41.316 1.00 49.75 502 ASP A C 1
ATOM 3943 O O . ASP A 1 502 ? 24.929 12.872 -40.197 1.00 49.75 502 ASP A O 1
ATOM 3947 N N . GLY A 1 503 ? 25.712 12.361 -42.219 1.00 49.41 503 GLY A N 1
ATOM 3948 C CA . GLY A 1 503 ? 25.674 10.916 -42.058 1.00 49.41 503 GLY A CA 1
ATOM 3949 C C . GLY A 1 503 ? 26.762 10.360 -41.146 1.00 49.41 503 GLY A C 1
ATOM 3950 O O . GLY A 1 503 ? 27.950 10.435 -41.454 1.00 49.41 503 GLY A O 1
ATOM 3951 N N . LEU A 1 504 ? 26.358 9.721 -40.047 1.00 49.66 504 LEU A N 1
ATOM 3952 C CA . LEU A 1 504 ? 27.211 8.992 -39.099 1.00 49.66 504 LEU A CA 1
ATOM 3953 C C . LEU A 1 504 ? 27.770 7.677 -39.701 1.00 49.66 504 LEU A C 1
ATOM 3955 O O . LEU A 1 504 ? 27.742 6.630 -39.061 1.00 49.66 504 LEU A O 1
ATOM 3959 N N . GLY A 1 505 ? 28.318 7.708 -40.921 1.00 52.91 505 GLY A N 1
ATOM 3960 C CA . GLY A 1 505 ? 28.820 6.536 -41.663 1.00 52.91 505 GLY A CA 1
ATOM 3961 C C . GLY A 1 505 ? 29.996 5.785 -41.014 1.00 52.91 505 GLY A C 1
ATOM 3962 O O . GLY A 1 505 ? 30.425 4.754 -41.521 1.00 52.91 505 GLY A O 1
ATOM 3963 N N . GLY A 1 506 ? 30.514 6.269 -39.880 1.00 66.12 506 GLY A N 1
ATOM 3964 C CA . GLY A 1 506 ? 31.504 5.576 -39.048 1.00 66.12 506 GLY A CA 1
ATOM 3965 C C . GLY A 1 506 ? 30.926 4.878 -37.810 1.00 66.12 506 GLY A C 1
ATOM 3966 O O . GLY A 1 506 ? 31.650 4.133 -37.147 1.00 66.12 506 GLY A O 1
ATOM 3967 N N . LEU A 1 507 ? 29.647 5.092 -37.479 1.00 75.25 507 LEU A N 1
ATOM 3968 C CA . LEU A 1 507 ? 29.064 4.650 -36.209 1.00 75.25 507 LEU A CA 1
ATOM 3969 C C . LEU A 1 507 ? 29.032 3.127 -36.094 1.00 75.25 507 LEU A C 1
ATOM 3971 O O . LEU A 1 507 ? 29.437 2.586 -35.072 1.00 75.25 507 LEU A O 1
ATOM 3975 N N . ALA A 1 508 ? 28.642 2.427 -37.162 1.00 80.12 508 ALA A N 1
ATOM 3976 C CA . ALA A 1 508 ? 28.627 0.965 -37.192 1.00 80.12 508 ALA A CA 1
ATOM 3977 C C . ALA A 1 508 ? 30.010 0.359 -36.887 1.00 80.12 508 ALA A C 1
ATOM 3979 O O . ALA A 1 508 ? 30.112 -0.632 -36.164 1.00 80.12 508 ALA A O 1
ATOM 3980 N N . THR A 1 509 ? 31.086 0.974 -37.390 1.00 82.75 509 THR A N 1
ATOM 3981 C CA . THR A 1 509 ? 32.468 0.554 -37.111 1.00 82.75 509 THR A CA 1
ATOM 3982 C C . THR A 1 509 ? 32.832 0.783 -35.647 1.00 82.75 509 THR A C 1
ATOM 3984 O O . THR A 1 509 ? 33.403 -0.107 -35.017 1.00 82.75 509 THR A O 1
ATOM 3987 N N . VAL A 1 510 ? 32.460 1.937 -35.082 1.00 84.44 510 VAL A N 1
ATOM 3988 C CA . VAL A 1 510 ? 32.688 2.253 -33.662 1.00 84.44 510 VAL A CA 1
ATOM 3989 C C . VAL A 1 510 ? 31.923 1.284 -32.759 1.00 84.44 510 VAL A C 1
ATOM 3991 O O . VAL A 1 510 ? 32.512 0.724 -31.840 1.00 84.44 510 VAL A O 1
ATOM 3994 N N . VAL A 1 511 ? 30.647 1.011 -33.051 1.00 85.06 511 VAL A N 1
ATOM 3995 C CA . VAL A 1 511 ? 29.833 0.058 -32.283 1.00 85.06 511 VAL A CA 1
ATOM 3996 C C . VAL A 1 511 ? 30.448 -1.341 -32.322 1.00 85.06 511 VAL A C 1
ATOM 3998 O O . VAL A 1 511 ? 30.646 -1.950 -31.269 1.00 85.06 511 VAL A O 1
ATOM 4001 N N . LYS A 1 512 ? 30.808 -1.838 -33.516 1.00 85.00 512 LYS A N 1
ATOM 4002 C CA . LYS A 1 512 ? 31.471 -3.144 -33.680 1.00 85.00 512 LYS A CA 1
ATOM 4003 C C . LYS A 1 512 ? 32.787 -3.196 -32.895 1.00 85.00 512 LYS A C 1
ATOM 4005 O O . LYS A 1 512 ? 33.043 -4.198 -32.235 1.00 85.00 512 LYS A O 1
ATOM 4010 N N . ALA A 1 513 ? 33.579 -2.122 -32.896 1.00 85.19 513 ALA A N 1
ATOM 4011 C CA . ALA A 1 513 ? 34.815 -2.039 -32.120 1.00 85.19 513 ALA A CA 1
ATOM 4012 C C . ALA A 1 513 ? 34.567 -2.057 -30.600 1.00 85.19 513 ALA A C 1
ATOM 4014 O O . ALA A 1 513 ? 35.229 -2.817 -29.896 1.00 85.19 513 ALA A O 1
ATOM 4015 N N . CYS A 1 514 ? 33.594 -1.291 -30.091 1.00 85.88 514 CYS A N 1
ATOM 4016 C CA . CYS A 1 514 ? 33.230 -1.280 -28.669 1.00 85.88 514 CYS A CA 1
ATOM 4017 C C . CYS A 1 514 ? 32.744 -2.655 -28.185 1.00 85.88 514 CYS A C 1
ATOM 4019 O O . CYS A 1 514 ? 33.153 -3.113 -27.118 1.00 85.88 514 CYS A O 1
ATOM 4021 N N . LEU A 1 515 ? 31.903 -3.332 -28.975 1.00 84.94 515 LEU A N 1
ATOM 4022 C CA . LEU A 1 515 ? 31.397 -4.666 -28.644 1.00 84.94 515 LEU A CA 1
ATOM 4023 C C . LEU A 1 515 ? 32.490 -5.730 -28.741 1.00 84.94 515 LEU A C 1
ATOM 4025 O O . LEU A 1 515 ? 32.646 -6.512 -27.808 1.00 84.94 515 LEU A O 1
ATOM 4029 N N . HIS A 1 516 ? 33.301 -5.711 -29.802 1.00 84.25 516 HIS A N 1
ATOM 4030 C CA . HIS A 1 516 ? 34.446 -6.611 -29.923 1.00 84.25 516 HIS A CA 1
ATOM 4031 C C . HIS A 1 516 ? 35.436 -6.398 -28.778 1.00 84.25 516 HIS A C 1
ATOM 4033 O O . HIS A 1 516 ? 35.990 -7.358 -28.260 1.00 84.25 516 HIS A O 1
ATOM 4039 N N . GLN A 1 517 ? 35.647 -5.158 -28.334 1.00 79.19 517 GLN A N 1
ATOM 4040 C CA . GLN A 1 517 ? 36.467 -4.884 -27.161 1.00 79.19 517 GLN A CA 1
ATOM 4041 C C . GLN A 1 517 ? 35.844 -5.480 -25.891 1.00 79.19 517 GLN A C 1
ATOM 4043 O O . GLN A 1 517 ? 36.548 -6.157 -25.147 1.00 79.19 517 GLN A O 1
ATOM 4048 N N . ALA A 1 518 ? 34.543 -5.289 -25.660 1.00 78.19 518 ALA A N 1
ATOM 4049 C CA . ALA A 1 518 ? 33.835 -5.880 -24.522 1.00 78.19 518 ALA A CA 1
ATOM 4050 C C . ALA A 1 518 ? 33.858 -7.422 -24.539 1.00 78.19 518 ALA A C 1
ATOM 4052 O O . ALA A 1 518 ? 33.947 -8.060 -23.492 1.00 78.19 518 ALA A O 1
ATOM 4053 N N . GLU A 1 519 ? 33.821 -8.035 -25.722 1.00 76.38 519 GLU A N 1
ATOM 4054 C CA . GLU A 1 519 ? 33.927 -9.485 -25.903 1.00 76.38 519 GLU A CA 1
ATOM 4055 C C . GLU A 1 519 ? 35.376 -9.976 -25.780 1.00 76.38 519 GLU A C 1
ATOM 4057 O O . GLU A 1 519 ? 35.625 -10.977 -25.120 1.00 76.38 519 GLU A O 1
ATOM 4062 N N . ALA A 1 520 ? 36.363 -9.243 -26.292 1.00 68.62 520 ALA A N 1
ATOM 4063 C CA . ALA A 1 520 ? 37.784 -9.561 -26.133 1.00 68.62 520 ALA A CA 1
ATOM 4064 C C . ALA A 1 520 ? 38.258 -9.428 -24.672 1.00 68.62 520 ALA A C 1
ATOM 4066 O O . ALA A 1 520 ? 39.190 -10.125 -24.250 1.00 68.62 520 ALA A O 1
ATOM 4067 N N . MET A 1 521 ? 37.571 -8.608 -23.861 1.00 60.41 521 MET A N 1
ATOM 4068 C CA . MET A 1 521 ? 37.758 -8.554 -22.405 1.00 60.41 521 MET A CA 1
ATOM 4069 C C . MET A 1 521 ? 37.491 -9.903 -21.715 1.00 60.41 521 MET A C 1
ATOM 4071 O O . MET A 1 521 ? 37.940 -10.064 -20.577 1.00 60.41 521 MET A O 1
ATOM 4075 N N . GLN A 1 522 ? 36.873 -10.893 -22.384 1.00 51.94 522 GLN A N 1
ATOM 4076 C CA . GLN A 1 522 ? 36.694 -12.268 -21.885 1.00 51.94 522 GLN A CA 1
ATOM 4077 C C . GLN A 1 522 ? 38.001 -12.913 -21.387 1.00 51.94 522 GLN A C 1
ATOM 4079 O O . GLN A 1 522 ? 37.963 -13.738 -20.475 1.00 51.94 522 GLN A O 1
ATOM 4084 N N . SER A 1 523 ? 39.155 -12.487 -21.910 1.00 49.50 523 SER A N 1
ATOM 4085 C CA . SER A 1 523 ? 40.485 -12.987 -21.535 1.00 49.50 523 SER A CA 1
ATOM 4086 C C . SER A 1 523 ? 41.126 -12.297 -20.313 1.00 49.50 523 SER A C 1
ATOM 4088 O O . SER A 1 523 ? 42.195 -12.713 -19.866 1.00 49.50 523 SER A O 1
ATOM 4090 N N . THR A 1 524 ? 40.493 -11.266 -19.726 1.00 53.91 524 THR A N 1
ATOM 4091 C CA . THR A 1 524 ? 41.112 -10.398 -18.697 1.00 53.91 524 THR A CA 1
ATOM 4092 C C . THR A 1 524 ? 40.345 -10.350 -17.362 1.00 53.91 524 THR A C 1
ATOM 4094 O O . THR A 1 524 ? 39.492 -9.497 -17.113 1.00 53.91 524 THR A O 1
ATOM 4097 N N . GLY A 1 525 ? 40.707 -11.247 -16.436 1.00 64.75 525 GLY A N 1
ATOM 4098 C CA . GLY A 1 525 ? 40.454 -11.126 -14.987 1.00 64.75 525 GLY A CA 1
ATOM 4099 C C . GLY A 1 525 ? 39.029 -10.728 -14.548 1.00 64.75 525 GLY A C 1
ATOM 4100 O O . GLY A 1 525 ? 38.037 -11.324 -14.962 1.00 64.75 525 GLY A O 1
ATOM 4101 N N . ASN A 1 526 ? 38.925 -9.734 -13.651 1.00 70.50 526 ASN A N 1
ATOM 4102 C CA . ASN A 1 526 ? 37.663 -9.309 -13.017 1.00 70.50 526 ASN A CA 1
ATOM 4103 C C . ASN A 1 526 ? 36.656 -8.645 -13.972 1.00 70.50 526 ASN A C 1
ATOM 4105 O O . ASN A 1 526 ? 35.458 -8.671 -13.695 1.00 70.50 526 ASN A O 1
ATOM 4109 N N . ALA A 1 527 ? 37.108 -8.054 -15.081 1.00 71.00 527 ALA A N 1
ATOM 4110 C CA . ALA A 1 527 ? 36.209 -7.393 -16.024 1.00 71.00 527 ALA A CA 1
ATOM 4111 C C . ALA A 1 527 ? 35.371 -8.409 -16.815 1.00 71.00 527 ALA A C 1
ATOM 4113 O O . ALA A 1 527 ? 34.166 -8.212 -16.951 1.00 71.00 527 ALA A O 1
ATOM 4114 N N . SER A 1 528 ? 35.984 -9.530 -17.219 1.00 73.94 528 SER A N 1
ATOM 4115 C CA . SER A 1 528 ? 35.297 -10.679 -17.830 1.00 73.94 528 SER A CA 1
ATOM 4116 C C . SER A 1 528 ? 34.159 -11.195 -16.940 1.00 73.94 528 SER A C 1
ATOM 4118 O O . SER A 1 528 ? 33.008 -11.265 -17.365 1.00 73.94 528 SER A O 1
ATOM 4120 N N . LYS A 1 529 ? 34.444 -11.428 -15.649 1.00 80.69 529 LYS A N 1
ATOM 4121 C CA . LYS A 1 529 ? 33.436 -11.889 -14.677 1.00 80.69 529 LYS A CA 1
ATOM 4122 C C . LYS A 1 529 ? 32.271 -10.910 -14.529 1.00 80.69 529 LYS A C 1
ATOM 4124 O O . LYS A 1 529 ? 31.124 -11.336 -14.498 1.00 80.69 529 LYS A O 1
ATOM 4129 N N . ASN A 1 530 ? 32.551 -9.609 -14.433 1.00 83.00 530 ASN A N 1
ATOM 4130 C CA . ASN A 1 530 ? 31.508 -8.587 -14.305 1.00 83.00 530 ASN A CA 1
ATOM 4131 C C . ASN A 1 530 ? 30.645 -8.472 -15.572 1.00 83.00 530 ASN A C 1
ATOM 4133 O O . ASN A 1 530 ? 29.434 -8.302 -15.461 1.00 83.00 530 ASN A O 1
ATOM 4137 N N . TRP A 1 531 ? 31.245 -8.611 -16.757 1.00 85.69 531 TRP A N 1
ATOM 4138 C CA . TRP A 1 531 ? 30.527 -8.610 -18.034 1.00 85.69 531 TRP A CA 1
ATOM 4139 C C . TRP A 1 531 ? 29.573 -9.797 -18.180 1.00 85.69 531 TRP A C 1
ATOM 4141 O O . TRP A 1 531 ? 28.441 -9.611 -18.619 1.00 85.69 531 TRP A O 1
ATOM 4151 N N . THR A 1 532 ? 29.988 -10.999 -17.777 1.00 85.19 532 THR A N 1
ATOM 4152 C CA . THR A 1 532 ? 29.097 -12.170 -17.746 1.00 85.19 532 THR A CA 1
ATOM 4153 C C . THR A 1 532 ? 27.994 -11.990 -16.701 1.00 85.19 532 THR A C 1
ATOM 4155 O O . THR A 1 532 ? 26.816 -12.109 -17.015 1.00 85.19 532 THR A O 1
ATOM 4158 N N . ARG A 1 533 ? 28.354 -11.578 -15.478 1.00 87.69 533 ARG A N 1
ATOM 4159 C CA . ARG A 1 533 ? 27.406 -11.395 -14.365 1.00 87.69 533 ARG A CA 1
ATOM 4160 C C . ARG A 1 533 ? 26.272 -10.418 -14.665 1.00 87.69 533 ARG A C 1
ATOM 4162 O O . ARG A 1 533 ? 25.138 -10.705 -14.306 1.00 87.69 533 ARG A O 1
ATOM 4169 N N . ILE A 1 534 ? 26.554 -9.275 -15.295 1.00 88.44 534 ILE A N 1
ATOM 4170 C CA . ILE A 1 534 ? 25.499 -8.306 -15.628 1.00 88.44 534 ILE A CA 1
ATOM 4171 C C . ILE A 1 534 ? 24.569 -8.827 -16.735 1.00 88.44 534 ILE A C 1
ATOM 4173 O O . ILE A 1 534 ? 23.383 -8.521 -16.720 1.00 88.44 534 ILE A O 1
ATOM 4177 N N . GLN A 1 535 ? 25.078 -9.628 -17.677 1.00 89.00 535 GLN A N 1
ATOM 4178 C CA . GLN A 1 535 ? 24.260 -10.229 -18.736 1.00 89.00 535 GLN A CA 1
ATOM 4179 C C . GLN A 1 535 ? 23.343 -11.332 -18.202 1.00 89.00 535 GLN A C 1
ATOM 4181 O O . GLN A 1 535 ? 22.192 -11.411 -18.629 1.00 89.00 535 GLN A O 1
ATOM 4186 N N . ASP A 1 536 ? 23.842 -12.129 -17.257 1.00 88.88 536 ASP A N 1
ATOM 4187 C CA . ASP A 1 536 ? 23.108 -13.242 -16.643 1.00 88.88 536 ASP A CA 1
ATOM 4188 C C . ASP A 1 536 ? 22.199 -12.789 -15.484 1.00 88.88 536 ASP A C 1
ATOM 4190 O O . ASP A 1 536 ? 21.394 -13.567 -14.974 1.00 88.88 536 ASP A O 1
ATOM 4194 N N . HIS A 1 537 ? 22.307 -11.529 -15.053 1.00 91.62 537 HIS A N 1
ATOM 4195 C CA . HIS A 1 537 ? 21.479 -10.966 -13.990 1.00 91.62 537 HIS A CA 1
ATOM 4196 C C . HIS A 1 537 ? 19.991 -11.011 -14.362 1.00 91.62 537 HIS A C 1
ATOM 4198 O O . HIS A 1 537 ? 19.622 -10.644 -15.480 1.00 91.62 537 HIS A O 1
ATOM 4204 N N . PHE A 1 538 ? 19.122 -11.378 -13.409 1.00 92.44 538 PHE A N 1
ATOM 4205 C CA . PHE A 1 538 ? 17.699 -11.642 -13.669 1.00 92.44 538 PHE A CA 1
ATOM 4206 C C . PHE A 1 538 ? 17.013 -10.508 -14.447 1.00 92.44 538 PHE A C 1
ATOM 4208 O O . PHE A 1 538 ? 16.318 -10.777 -15.424 1.00 92.44 538 PHE A O 1
ATOM 4215 N N . PHE A 1 539 ? 17.274 -9.251 -14.062 1.00 93.75 539 PHE A N 1
ATOM 4216 C CA . PHE A 1 539 ? 16.639 -8.068 -14.643 1.00 93.75 539 PHE A CA 1
ATOM 4217 C C . PHE A 1 539 ? 17.060 -7.813 -16.098 1.00 93.75 539 PHE A C 1
ATOM 4219 O O . PHE A 1 539 ? 16.252 -7.362 -16.897 1.00 93.75 539 PHE A O 1
ATOM 4226 N N . PHE A 1 540 ? 18.304 -8.133 -16.470 1.00 92.88 540 PHE A N 1
ATOM 4227 C CA . PHE A 1 540 ? 18.829 -7.850 -17.812 1.00 92.88 540 PHE A CA 1
ATOM 4228 C C . PHE A 1 540 ? 18.840 -9.068 -18.733 1.00 92.88 540 PHE A C 1
ATOM 4230 O O . PHE A 1 540 ? 18.891 -8.907 -19.954 1.00 92.88 540 PHE A O 1
ATOM 4237 N N . GLY A 1 541 ? 18.862 -10.272 -18.162 1.00 89.69 541 GLY A N 1
ATOM 4238 C CA . GLY A 1 541 ? 19.000 -11.538 -18.869 1.00 89.69 541 GLY A CA 1
ATOM 4239 C C . GLY A 1 541 ? 17.662 -12.141 -19.278 1.00 89.69 541 GLY A C 1
ATOM 4240 O O . GLY A 1 541 ? 17.451 -12.389 -20.466 1.00 89.69 541 GLY A O 1
ATOM 4241 N N . VAL A 1 542 ? 16.775 -12.368 -18.300 1.00 91.25 542 VAL A N 1
ATOM 4242 C CA . VAL A 1 542 ? 15.546 -13.171 -18.470 1.00 91.25 542 VAL A CA 1
ATOM 4243 C C . VAL A 1 542 ? 14.265 -12.355 -18.291 1.00 91.25 542 VAL A C 1
ATOM 4245 O O . VAL A 1 542 ? 13.264 -12.636 -18.948 1.00 91.25 542 VAL A O 1
ATOM 4248 N N . PHE A 1 543 ? 14.285 -11.347 -17.419 1.00 94.62 543 PHE A N 1
ATOM 4249 C CA . PHE A 1 543 ? 13.124 -10.522 -17.104 1.00 94.62 543 PHE A CA 1
ATOM 4250 C C . PHE A 1 543 ? 12.566 -9.797 -18.335 1.00 94.62 543 PHE A C 1
ATOM 4252 O O . PHE A 1 543 ? 13.279 -9.081 -19.044 1.00 94.62 543 PHE A O 1
ATOM 4259 N N . HIS A 1 544 ? 11.259 -9.936 -18.553 1.00 94.81 544 HIS A N 1
ATOM 4260 C CA . HIS A 1 544 ? 10.526 -9.241 -19.594 1.00 94.81 544 HIS A CA 1
ATOM 4261 C C . HIS A 1 544 ? 9.454 -8.315 -18.977 1.00 94.81 544 HIS A C 1
ATOM 4263 O O . HIS A 1 544 ? 8.358 -8.779 -18.653 1.00 94.81 544 HIS A O 1
ATOM 4269 N N . PRO A 1 545 ? 9.684 -6.986 -18.940 1.00 95.31 545 PRO A N 1
ATOM 4270 C CA . PRO A 1 545 ? 8.818 -5.984 -18.312 1.00 95.31 545 PRO A CA 1
ATOM 4271 C C . PRO A 1 545 ? 7.300 -6.110 -18.515 1.00 95.31 545 PRO A C 1
ATOM 4273 O O . PRO A 1 545 ? 6.563 -5.851 -17.573 1.00 95.31 545 PRO A O 1
ATOM 4276 N N . VAL A 1 546 ? 6.823 -6.474 -19.714 1.00 94.94 546 VAL A N 1
ATOM 4277 C CA . VAL A 1 546 ? 5.377 -6.619 -20.006 1.00 94.94 546 VAL A CA 1
ATOM 4278 C C . VAL A 1 546 ? 4.843 -8.023 -19.694 1.00 94.94 546 VAL A C 1
ATOM 4280 O O . VAL A 1 546 ? 3.822 -8.160 -19.035 1.00 94.94 546 VAL A O 1
ATOM 4283 N N . ARG A 1 547 ? 5.522 -9.074 -20.166 1.00 93.75 547 ARG A N 1
ATOM 4284 C CA . ARG A 1 547 ? 5.128 -10.480 -19.983 1.00 93.75 547 ARG A CA 1
ATOM 4285 C C . ARG A 1 547 ? 5.105 -10.899 -18.514 1.00 93.75 547 ARG A C 1
ATOM 4287 O O . ARG A 1 547 ? 4.204 -11.617 -18.107 1.00 93.75 547 ARG A O 1
ATOM 4294 N N . ASP A 1 548 ? 6.079 -10.430 -17.741 1.00 95.06 548 ASP A N 1
ATOM 4295 C CA . ASP A 1 548 ? 6.239 -10.779 -16.329 1.00 95.06 548 ASP A CA 1
ATOM 4296 C C . ASP A 1 548 ? 5.466 -9.833 -15.390 1.00 95.06 548 ASP A C 1
ATOM 4298 O O . ASP A 1 548 ? 5.640 -9.845 -14.172 1.00 95.06 548 ASP A O 1
ATOM 4302 N N . TYR A 1 549 ? 4.595 -8.988 -15.944 1.00 95.88 549 TYR A N 1
ATOM 4303 C CA . TYR A 1 549 ? 3.812 -8.024 -15.185 1.00 95.88 549 TYR A CA 1
ATOM 4304 C C . TYR A 1 549 ? 2.620 -8.686 -14.485 1.00 95.88 549 TYR A C 1
ATOM 4306 O O . TYR A 1 549 ? 1.555 -8.877 -15.064 1.00 95.88 549 TYR A O 1
ATOM 4314 N N . SER A 1 550 ? 2.816 -9.053 -13.217 1.00 95.88 550 SER A N 1
ATOM 4315 C CA . SER A 1 550 ? 1.827 -9.729 -12.368 1.00 95.88 550 SER A CA 1
ATOM 4316 C C . SER A 1 550 ? 1.975 -9.323 -10.899 1.00 95.88 550 SER A C 1
ATOM 4318 O O . SER A 1 550 ? 3.038 -8.854 -10.482 1.00 95.88 550 SER A O 1
ATOM 4320 N N . VAL A 1 551 ? 0.931 -9.539 -10.093 1.00 96.38 551 VAL A N 1
ATOM 4321 C CA . VAL A 1 551 ? 0.974 -9.303 -8.635 1.00 96.38 551 VAL A CA 1
ATOM 4322 C C . VAL A 1 551 ? 2.047 -10.175 -7.982 1.00 96.38 551 VAL A C 1
ATOM 4324 O O . VAL A 1 551 ? 2.856 -9.670 -7.208 1.00 96.38 551 VAL A O 1
ATOM 4327 N N . GLU A 1 552 ? 2.106 -11.459 -8.338 1.00 95.62 552 GLU A N 1
ATOM 4328 C CA . GLU A 1 552 ? 3.150 -12.384 -7.892 1.00 95.62 552 GLU A CA 1
ATOM 4329 C C . GLU A 1 552 ? 4.552 -11.840 -8.173 1.00 95.62 552 GLU A C 1
ATOM 4331 O O . GLU A 1 552 ? 5.393 -11.799 -7.276 1.00 95.62 552 GLU A O 1
ATOM 4336 N N . THR A 1 553 ? 4.814 -11.370 -9.394 1.00 96.50 553 THR A N 1
ATOM 4337 C CA . THR A 1 553 ? 6.143 -10.846 -9.714 1.00 96.50 553 THR A CA 1
ATOM 4338 C C . THR A 1 553 ? 6.450 -9.581 -8.915 1.00 96.50 553 THR A C 1
ATOM 4340 O O . THR A 1 553 ? 7.522 -9.507 -8.322 1.00 96.50 553 THR A O 1
ATOM 4343 N N . ILE A 1 554 ? 5.516 -8.630 -8.812 1.00 97.44 554 ILE A N 1
ATOM 4344 C CA . ILE A 1 554 ? 5.720 -7.362 -8.087 1.00 97.44 554 ILE A CA 1
ATOM 4345 C C . ILE A 1 554 ? 5.985 -7.587 -6.589 1.00 97.44 554 ILE A C 1
ATOM 4347 O O . ILE A 1 554 ? 6.892 -6.971 -6.020 1.00 97.44 554 ILE A O 1
ATOM 4351 N N . PHE A 1 555 ? 5.198 -8.448 -5.937 1.00 97.06 555 PHE A N 1
ATOM 4352 C CA . PHE A 1 555 ? 5.191 -8.568 -4.476 1.00 97.06 555 PHE A CA 1
ATOM 4353 C C . PHE A 1 555 ? 5.952 -9.782 -3.925 1.00 97.06 555 PHE A C 1
ATOM 4355 O O . PHE A 1 555 ? 6.274 -9.784 -2.736 1.00 97.06 555 PHE A O 1
ATOM 4362 N N . TYR A 1 556 ? 6.275 -10.784 -4.748 1.00 95.12 556 TYR A N 1
ATOM 4363 C CA . TYR A 1 556 ? 6.969 -12.003 -4.317 1.00 95.12 556 TYR A CA 1
ATOM 4364 C C . TYR A 1 556 ? 8.278 -12.243 -5.079 1.00 95.12 556 TYR A C 1
ATOM 4366 O O . TYR A 1 556 ? 9.353 -12.208 -4.480 1.00 95.12 556 TYR A O 1
ATOM 4374 N N . THR A 1 557 ? 8.219 -12.440 -6.401 1.00 94.62 557 THR A N 1
ATOM 4375 C CA . THR A 1 557 ? 9.394 -12.855 -7.190 1.00 94.62 557 THR A CA 1
ATOM 4376 C C . THR A 1 557 ? 10.478 -11.779 -7.218 1.00 94.62 557 THR A C 1
ATOM 4378 O O . THR A 1 557 ? 11.649 -12.069 -7.000 1.00 94.62 557 THR A O 1
ATOM 4381 N N . PHE A 1 558 ? 10.108 -10.523 -7.463 1.00 94.12 558 PHE A N 1
ATOM 4382 C CA . PHE A 1 558 ? 11.071 -9.437 -7.622 1.00 94.12 558 PHE A CA 1
ATOM 4383 C C . PHE A 1 558 ? 11.775 -9.062 -6.304 1.00 94.12 558 PHE A C 1
ATOM 4385 O O . PHE A 1 558 ? 13.002 -8.937 -6.316 1.00 94.12 558 PHE A O 1
ATOM 4392 N N . PRO A 1 559 ? 11.079 -8.953 -5.150 1.00 94.00 559 PRO A N 1
ATOM 4393 C CA . PRO A 1 559 ? 11.741 -8.823 -3.848 1.00 94.00 559 PRO A CA 1
ATOM 4394 C C . PRO A 1 559 ? 12.710 -9.968 -3.545 1.00 94.00 559 PRO A C 1
ATOM 4396 O O . PRO A 1 559 ? 13.804 -9.716 -3.044 1.00 94.00 559 PRO A O 1
ATOM 4399 N N . SER A 1 560 ? 12.337 -11.202 -3.902 1.00 93.19 560 SER A N 1
ATOM 4400 C CA . SER A 1 560 ? 13.180 -12.383 -3.708 1.00 93.19 560 SER A CA 1
ATOM 4401 C C . SER A 1 560 ? 14.462 -12.328 -4.540 1.00 93.19 560 SER A C 1
ATOM 4403 O O . SER A 1 560 ? 15.561 -12.432 -3.995 1.00 93.19 560 SER A O 1
ATOM 4405 N N . LEU A 1 561 ? 14.342 -12.061 -5.843 1.00 92.75 561 LEU A N 1
ATOM 4406 C CA . LEU A 1 561 ? 15.483 -11.978 -6.762 1.00 92.75 561 LEU A CA 1
ATOM 4407 C C . LEU A 1 561 ? 16.404 -10.779 -6.502 1.00 92.75 561 LEU A C 1
ATOM 4409 O O . LEU A 1 561 ? 17.551 -10.784 -6.941 1.00 92.75 561 LEU A O 1
ATOM 4413 N N . SER A 1 562 ? 15.912 -9.757 -5.800 1.00 90.88 562 SER A N 1
ATOM 4414 C CA . SER A 1 562 ? 16.663 -8.540 -5.473 1.00 90.88 562 SER A CA 1
ATOM 4415 C C . SER A 1 562 ? 17.163 -8.485 -4.023 1.00 90.88 562 SER A C 1
ATOM 4417 O O . SER A 1 562 ? 17.541 -7.415 -3.543 1.00 90.88 562 SER A O 1
ATOM 4419 N N . GLU A 1 563 ? 17.188 -9.637 -3.339 1.00 88.06 563 GLU A N 1
ATOM 4420 C CA . GLU A 1 563 ? 17.732 -9.824 -1.983 1.00 88.06 563 GLU A CA 1
ATOM 4421 C C . GLU A 1 563 ? 17.096 -8.910 -0.912 1.00 88.06 563 GLU A C 1
ATOM 4423 O O . GLU A 1 563 ? 17.725 -8.511 0.080 1.00 88.06 563 GLU A O 1
ATOM 4428 N N . VAL A 1 564 ? 15.818 -8.568 -1.088 1.00 90.50 564 VAL A N 1
ATOM 4429 C CA . VAL A 1 564 ? 15.005 -7.985 -0.015 1.00 90.50 564 VAL A CA 1
ATOM 4430 C C . VAL A 1 564 ? 14.664 -9.100 0.980 1.00 90.50 564 VAL A C 1
ATOM 4432 O O . VAL A 1 564 ? 14.446 -10.236 0.565 1.00 90.50 564 VAL A O 1
ATOM 4435 N N . PHE A 1 565 ? 14.623 -8.812 2.285 1.00 88.94 565 PHE A N 1
ATOM 4436 C CA . PHE A 1 565 ? 14.304 -9.838 3.288 1.00 88.94 565 PHE A CA 1
ATOM 4437 C C . PHE A 1 565 ? 12.955 -10.534 3.038 1.00 88.94 565 PHE A C 1
ATOM 4439 O O . PHE A 1 565 ? 12.004 -9.935 2.538 1.00 88.94 565 PHE A O 1
ATOM 4446 N N . GLU A 1 566 ? 12.887 -11.806 3.440 1.00 86.69 566 GLU A N 1
ATOM 4447 C CA . GLU A 1 566 ? 11.746 -12.707 3.222 1.00 86.69 566 GLU A CA 1
ATOM 4448 C C . GLU A 1 566 ? 10.427 -12.197 3.821 1.00 86.69 566 GLU A C 1
ATOM 4450 O O . GLU A 1 566 ? 9.351 -12.466 3.292 1.00 86.69 566 GLU A O 1
ATOM 4455 N N . ASP A 1 567 ? 10.497 -11.409 4.897 1.00 86.88 567 ASP A N 1
ATOM 4456 C CA . ASP A 1 567 ? 9.344 -10.766 5.536 1.00 86.88 567 ASP A CA 1
ATOM 4457 C C . ASP A 1 567 ? 8.694 -9.674 4.663 1.00 86.88 567 ASP A C 1
ATOM 4459 O O . ASP A 1 567 ? 7.570 -9.242 4.930 1.00 86.88 567 ASP A O 1
ATOM 4463 N N . GLU A 1 568 ? 9.337 -9.265 3.569 1.00 92.94 568 GLU A N 1
ATOM 4464 C CA . GLU A 1 568 ? 8.750 -8.376 2.567 1.00 92.94 568 GLU A CA 1
ATOM 4465 C C . GLU A 1 568 ? 8.002 -9.114 1.451 1.00 92.94 568 GLU A C 1
ATOM 4467 O O . GLU A 1 568 ? 7.216 -8.472 0.749 1.00 92.94 568 GLU A O 1
ATOM 4472 N N . TRP A 1 569 ? 8.218 -10.424 1.284 1.00 93.38 569 TRP A N 1
ATOM 4473 C CA . TRP A 1 569 ? 7.684 -11.203 0.165 1.00 93.38 569 TRP A CA 1
ATOM 4474 C C . TRP A 1 569 ? 6.232 -11.595 0.446 1.00 93.38 569 TRP A C 1
ATOM 4476 O O . TRP A 1 569 ? 5.972 -12.358 1.378 1.00 93.38 569 TRP A O 1
ATOM 4486 N N . ILE A 1 570 ? 5.281 -11.111 -0.358 1.00 94.81 570 ILE A N 1
ATOM 4487 C CA . ILE A 1 570 ? 3.855 -11.434 -0.198 1.00 94.81 570 ILE A CA 1
ATOM 4488 C C . ILE A 1 570 ? 3.465 -12.524 -1.203 1.00 94.81 570 ILE A C 1
ATOM 4490 O O . ILE A 1 570 ? 3.302 -12.230 -2.388 1.00 94.81 570 ILE A O 1
ATOM 4494 N N . PRO A 1 571 ? 3.299 -13.784 -0.770 1.00 93.06 571 PRO A N 1
ATOM 4495 C CA . PRO A 1 571 ? 2.990 -14.879 -1.679 1.00 93.06 571 PRO A CA 1
ATOM 4496 C C . PRO A 1 571 ? 1.537 -14.820 -2.196 1.00 93.06 571 PRO A C 1
ATOM 4498 O O . PRO A 1 571 ? 0.639 -14.421 -1.446 1.00 93.06 571 PRO A O 1
ATOM 4501 N N . PRO A 1 572 ? 1.258 -15.310 -3.424 1.00 92.88 572 PRO A N 1
ATOM 4502 C CA . PRO A 1 572 ? -0.077 -15.251 -4.034 1.00 92.88 572 PRO A CA 1
ATOM 4503 C C . PRO A 1 572 ? -1.201 -15.864 -3.193 1.00 92.88 572 PRO A C 1
ATOM 4505 O O . PRO A 1 572 ? -2.317 -15.353 -3.198 1.00 92.88 572 PRO A O 1
ATOM 4508 N N . TRP A 1 573 ? -0.911 -16.915 -2.415 1.00 92.56 573 TRP A N 1
ATOM 4509 C CA . TRP A 1 573 ? -1.922 -17.595 -1.600 1.00 92.56 573 TRP A CA 1
ATOM 4510 C C . TRP A 1 573 ? -2.580 -16.682 -0.558 1.00 92.56 573 TRP A C 1
ATOM 4512 O O . TRP A 1 573 ? -3.712 -16.950 -0.158 1.00 92.56 573 TRP A O 1
ATOM 4522 N N . LYS A 1 574 ? -1.909 -15.603 -0.123 1.00 92.38 574 LYS A N 1
ATOM 4523 C CA . LYS A 1 574 ? -2.501 -14.627 0.805 1.00 92.38 574 LYS A CA 1
ATOM 4524 C C . LYS A 1 574 ? -3.664 -13.887 0.153 1.00 92.38 574 LYS A C 1
ATOM 4526 O O . LYS A 1 574 ? -4.706 -13.732 0.778 1.00 92.38 574 LYS A O 1
ATOM 4531 N N . PHE A 1 575 ? -3.518 -13.520 -1.117 1.00 93.06 575 PHE A N 1
ATOM 4532 C CA . PHE A 1 575 ? -4.589 -12.909 -1.904 1.00 93.06 575 PHE A CA 1
ATOM 4533 C C . PHE A 1 575 ? -5.698 -13.901 -2.269 1.00 93.06 575 PHE A C 1
ATOM 4535 O O . PHE A 1 575 ? -6.832 -13.490 -2.445 1.00 93.06 575 PHE A O 1
ATOM 4542 N N . GLU A 1 576 ? -5.385 -15.195 -2.380 1.00 91.69 576 GLU A N 1
ATOM 4543 C CA . GLU A 1 576 ? -6.377 -16.235 -2.701 1.00 91.69 576 GLU A CA 1
ATOM 4544 C C . GLU A 1 576 ? -7.239 -16.634 -1.496 1.00 91.69 576 GLU A C 1
ATOM 4546 O O . GLU A 1 576 ? -8.375 -17.063 -1.680 1.00 91.69 576 GLU A O 1
ATOM 4551 N N . LYS A 1 577 ? -6.692 -16.562 -0.274 1.00 88.50 577 LYS A N 1
ATOM 4552 C CA . LYS A 1 577 ? -7.334 -17.122 0.928 1.00 88.50 577 LYS A CA 1
ATOM 4553 C C . LYS A 1 577 ? -7.812 -16.094 1.942 1.00 88.50 577 LYS A C 1
ATOM 4555 O O . LYS A 1 577 ? -8.744 -16.395 2.677 1.00 88.50 577 LYS A O 1
ATOM 4560 N N . LEU A 1 578 ? -7.136 -14.949 2.052 1.00 86.81 578 LEU A N 1
ATOM 4561 C CA . LEU A 1 578 ? -7.345 -14.031 3.177 1.00 86.81 578 LEU A CA 1
ATOM 4562 C C . LEU A 1 578 ? -8.204 -12.815 2.820 1.00 86.81 578 LEU A C 1
ATOM 4564 O O . LEU A 1 578 ? -8.713 -12.148 3.715 1.00 86.81 578 LEU A O 1
ATOM 4568 N N . VAL A 1 579 ? -8.334 -12.499 1.531 1.00 88.62 579 VAL A N 1
ATOM 4569 C CA . VAL A 1 579 ? -9.008 -11.295 1.035 1.00 88.62 579 VAL A CA 1
ATOM 4570 C C . VAL A 1 579 ? -9.707 -11.578 -0.290 1.00 88.62 579 VAL A C 1
ATOM 4572 O O . VAL A 1 579 ? -9.350 -12.507 -1.007 1.00 88.62 579 VAL A O 1
ATOM 4575 N N . ASP A 1 580 ? -10.678 -10.739 -0.633 1.00 84.88 580 ASP A N 1
ATOM 4576 C CA . ASP A 1 580 ? -11.353 -10.768 -1.929 1.00 84.88 580 ASP A CA 1
ATOM 4577 C C . ASP A 1 580 ? -10.548 -9.966 -2.968 1.00 84.88 580 ASP A C 1
ATOM 4579 O O . ASP A 1 580 ? -10.640 -8.737 -3.056 1.00 84.88 580 ASP A O 1
ATOM 4583 N N . PHE A 1 581 ? -9.674 -10.659 -3.705 1.00 88.00 581 PHE A N 1
ATOM 4584 C CA . PHE A 1 581 ? -8.816 -10.057 -4.726 1.00 88.00 581 PHE A CA 1
ATOM 4585 C C . PHE A 1 581 ? -9.446 -10.143 -6.126 1.00 88.00 581 PHE A C 1
ATOM 4587 O O . PHE A 1 581 ? -9.661 -11.231 -6.664 1.00 88.00 581 PHE A O 1
ATOM 4594 N N . SER A 1 582 ? -9.642 -8.992 -6.777 1.00 86.62 582 SER A N 1
ATOM 4595 C CA . SER A 1 582 ? -10.181 -8.921 -8.139 1.00 86.62 582 SER A CA 1
ATOM 4596 C C . SER A 1 582 ? -9.068 -9.035 -9.178 1.00 86.62 582 SER A C 1
ATOM 4598 O O . SER A 1 582 ? -8.314 -8.089 -9.419 1.00 86.62 582 SER A O 1
ATOM 4600 N N . GLN A 1 583 ? -9.001 -10.177 -9.861 1.00 81.88 583 GLN A N 1
ATOM 4601 C CA . GLN A 1 583 ? -8.056 -10.377 -10.961 1.00 81.88 583 GLN A CA 1
ATOM 4602 C C . GLN A 1 583 ? -8.448 -9.556 -12.197 1.00 81.88 583 GLN A C 1
ATOM 4604 O O . GLN A 1 583 ? -9.625 -9.398 -12.514 1.00 81.88 583 GLN A O 1
ATOM 4609 N N . SER A 1 584 ? -7.451 -9.046 -12.923 1.00 80.25 584 SER A N 1
ATOM 4610 C CA . SER A 1 584 ? -7.655 -8.315 -14.178 1.00 80.25 584 SER A CA 1
ATOM 4611 C C . SER A 1 584 ? -6.735 -8.859 -15.265 1.00 80.25 584 SER A C 1
ATOM 4613 O O . SER A 1 584 ? -5.621 -9.284 -14.972 1.00 80.25 584 SER A O 1
ATOM 4615 N N . ALA A 1 585 ? -7.161 -8.797 -16.529 1.00 79.44 585 ALA A N 1
ATOM 4616 C CA . ALA A 1 585 ? -6.310 -9.203 -17.650 1.00 79.44 585 ALA A CA 1
ATOM 4617 C C . ALA A 1 585 ? -5.026 -8.354 -17.750 1.00 79.44 585 ALA A C 1
ATOM 4619 O O . ALA A 1 585 ? -3.989 -8.848 -18.180 1.00 79.44 585 ALA A O 1
ATOM 4620 N N . SER A 1 586 ? -5.087 -7.089 -17.321 1.00 82.19 586 SER A N 1
ATOM 4621 C CA . SER A 1 586 ? -3.949 -6.162 -17.291 1.00 82.19 586 SER A CA 1
ATOM 4622 C C . SER A 1 586 ? -2.954 -6.420 -16.157 1.00 82.19 586 SER A C 1
ATOM 4624 O O . SER A 1 586 ? -1.829 -5.934 -16.222 1.00 82.19 586 SER A O 1
ATOM 4626 N N . LEU A 1 587 ? -3.379 -7.114 -15.099 1.00 89.62 587 LEU A N 1
ATOM 4627 C CA . LEU A 1 587 ? -2.544 -7.449 -13.950 1.00 89.62 587 LEU A CA 1
ATOM 4628 C C . LEU A 1 587 ? -3.058 -8.756 -13.318 1.00 89.62 587 LEU A C 1
ATOM 4630 O O . LEU A 1 587 ? -3.912 -8.709 -12.420 1.00 89.62 587 LEU A O 1
ATOM 4634 N N . PRO A 1 588 ? -2.592 -9.920 -13.804 1.00 93.50 588 PRO A N 1
ATOM 4635 C CA . PRO A 1 588 ? -2.963 -11.209 -13.243 1.00 93.50 588 PRO A CA 1
ATOM 4636 C C . PRO A 1 588 ? -2.351 -11.397 -11.851 1.00 93.50 588 PRO A C 1
ATOM 4638 O O . PRO A 1 588 ? -1.301 -10.834 -11.525 1.00 93.50 588 PRO A O 1
ATOM 4641 N N . LEU A 1 589 ? -3.006 -12.220 -11.026 1.00 94.31 589 LEU A N 1
ATOM 4642 C CA . LEU A 1 589 ? -2.509 -12.533 -9.686 1.00 94.31 589 LEU A CA 1
ATOM 4643 C C . LEU A 1 589 ? -1.200 -13.333 -9.742 1.00 94.31 589 LEU A C 1
ATOM 4645 O O . LEU A 1 589 ? -0.251 -13.011 -9.033 1.00 94.31 589 LEU A O 1
ATOM 4649 N N . ARG A 1 590 ? -1.146 -14.353 -10.603 1.00 93.44 590 ARG A N 1
ATOM 4650 C CA . ARG A 1 590 ? 0.032 -15.204 -10.816 1.00 93.44 590 ARG A CA 1
ATOM 4651 C C . ARG A 1 590 ? 0.727 -14.853 -12.124 1.00 93.44 590 ARG A C 1
ATOM 4653 O O . ARG A 1 590 ? 0.059 -14.448 -13.078 1.00 93.44 590 ARG A O 1
ATOM 4660 N N . ASN A 1 591 ? 2.047 -15.015 -12.177 1.00 91.88 591 ASN A N 1
ATOM 4661 C CA . ASN A 1 591 ? 2.782 -14.847 -13.426 1.00 91.88 591 ASN A CA 1
ATOM 4662 C C . ASN A 1 591 ? 2.444 -16.029 -14.360 1.00 91.88 591 ASN A C 1
ATOM 4664 O O . ASN A 1 591 ? 2.611 -17.183 -13.958 1.00 91.88 591 ASN A O 1
ATOM 4668 N N . PRO A 1 592 ? 1.965 -15.785 -15.594 1.00 85.50 592 PRO A N 1
ATOM 4669 C CA . PRO A 1 592 ? 1.681 -16.860 -16.543 1.00 85.50 592 PRO A CA 1
ATOM 4670 C C . PRO A 1 592 ? 2.934 -17.627 -17.001 1.00 85.50 592 PRO A C 1
ATOM 4672 O O . PRO A 1 592 ? 2.802 -18.717 -17.556 1.00 85.50 592 PRO A O 1
ATOM 4675 N N . VAL A 1 593 ? 4.135 -17.074 -16.802 1.00 85.88 593 VAL A N 1
ATOM 4676 C CA . VAL A 1 593 ? 5.404 -17.644 -17.265 1.00 85.88 593 VAL A CA 1
ATOM 4677 C C . VAL A 1 593 ? 6.322 -17.946 -16.072 1.00 85.88 593 VAL A C 1
ATOM 4679 O O . VAL A 1 593 ? 6.613 -17.052 -15.278 1.00 85.88 593 VAL A O 1
ATOM 4682 N N . PRO A 1 594 ? 6.826 -19.187 -15.928 1.00 77.56 594 PRO A N 1
ATOM 4683 C CA . PRO A 1 594 ? 7.600 -19.581 -14.755 1.00 77.56 594 PRO A CA 1
ATOM 4684 C C . PRO A 1 594 ? 9.088 -19.202 -14.834 1.00 77.56 594 PRO A C 1
ATOM 4686 O O . PRO A 1 594 ? 9.780 -19.365 -13.831 1.00 77.56 594 PRO A O 1
ATOM 4689 N N . ASP A 1 595 ? 9.586 -18.705 -15.973 1.00 85.50 595 ASP A N 1
ATOM 4690 C CA . ASP A 1 595 ? 11.018 -18.472 -16.240 1.00 85.50 595 ASP A CA 1
ATOM 4691 C C . ASP A 1 595 ? 11.725 -17.734 -15.090 1.00 85.50 595 ASP A C 1
ATOM 4693 O O . ASP A 1 595 ? 12.764 -18.176 -14.608 1.00 85.50 595 ASP A O 1
ATOM 4697 N N . LEU A 1 596 ? 11.133 -16.639 -14.596 1.00 85.69 596 LEU A N 1
ATOM 4698 C CA . LEU A 1 596 ? 11.699 -15.840 -13.503 1.00 85.69 596 LEU A CA 1
ATOM 4699 C C . LEU A 1 596 ? 11.706 -16.558 -12.156 1.00 85.69 596 LEU A C 1
ATOM 4701 O O . LEU A 1 596 ? 12.635 -16.382 -11.376 1.00 85.69 596 LEU A O 1
ATOM 4705 N N . SER A 1 597 ? 10.675 -17.356 -11.873 1.00 79.56 597 SER A N 1
ATOM 4706 C CA . SER A 1 597 ? 10.537 -18.067 -10.594 1.00 79.56 597 SER A CA 1
ATOM 4707 C C . SER A 1 597 ? 11.594 -19.158 -10.395 1.00 79.56 597 SER A C 1
ATOM 4709 O O . SER A 1 597 ? 11.823 -19.602 -9.274 1.00 79.56 597 SER A O 1
ATOM 4711 N N . GLN A 1 598 ? 12.244 -19.585 -11.481 1.00 83.25 598 GLN A N 1
ATOM 4712 C CA . GLN A 1 598 ? 13.276 -20.623 -11.479 1.00 83.25 598 GLN A CA 1
ATOM 4713 C C . GLN A 1 598 ? 14.692 -20.057 -11.298 1.00 83.25 598 GLN A C 1
ATOM 4715 O O . GLN A 1 598 ? 15.643 -20.818 -11.111 1.00 83.25 598 GLN A O 1
ATOM 4720 N N . ILE A 1 599 ? 14.846 -18.734 -11.361 1.00 83.62 599 ILE A N 1
ATOM 4721 C CA . ILE A 1 599 ? 16.138 -18.059 -11.250 1.00 83.62 599 ILE A CA 1
ATOM 4722 C C . ILE A 1 599 ? 16.519 -17.923 -9.776 1.00 83.62 599 ILE A C 1
ATOM 4724 O O . ILE A 1 599 ? 15.686 -17.628 -8.924 1.00 83.62 599 ILE A O 1
ATOM 4728 N N . GLN A 1 600 ? 17.801 -18.121 -9.481 1.00 75.69 600 GLN A N 1
ATOM 4729 C CA . GLN A 1 600 ? 18.370 -17.799 -8.176 1.00 75.69 600 GLN A CA 1
ATOM 4730 C C . GLN A 1 600 ? 18.854 -16.343 -8.160 1.00 75.69 600 GLN A C 1
ATOM 4732 O O . GLN A 1 600 ? 19.321 -15.860 -9.198 1.00 75.69 600 GLN A O 1
ATOM 4737 N N . PRO A 1 601 ? 18.795 -15.644 -7.012 1.00 76.25 601 PRO A N 1
ATOM 4738 C CA . PRO A 1 601 ? 19.393 -14.320 -6.874 1.00 76.25 601 PRO A CA 1
ATOM 4739 C C . PRO A 1 601 ? 20.852 -14.337 -7.354 1.00 76.25 601 PRO A C 1
ATOM 4741 O O . PRO A 1 601 ? 21.634 -15.209 -6.974 1.00 76.25 601 PRO A O 1
ATOM 4744 N N . GLY A 1 602 ? 21.196 -13.418 -8.256 1.00 65.00 602 GLY A N 1
ATOM 4745 C CA . GLY A 1 602 ? 22.526 -13.353 -8.861 1.00 65.00 602 GLY A CA 1
ATOM 4746 C C . GLY A 1 602 ? 23.480 -12.446 -8.083 1.00 65.00 602 GLY A C 1
ATOM 4747 O O . GLY A 1 602 ? 23.059 -11.472 -7.474 1.00 65.00 602 GLY A O 1
ATOM 4748 N N . ASP A 1 603 ? 24.789 -12.688 -8.203 1.00 65.19 603 ASP A N 1
ATOM 4749 C CA . ASP A 1 603 ? 25.850 -11.901 -7.538 1.00 65.19 603 ASP A CA 1
ATOM 4750 C C . ASP A 1 603 ? 25.967 -10.429 -8.008 1.00 65.19 603 ASP A C 1
ATOM 4752 O O . ASP A 1 603 ? 26.806 -9.671 -7.507 1.00 65.19 603 ASP A O 1
ATOM 4756 N N . TRP A 1 604 ? 25.228 -10.028 -9.048 1.00 73.50 604 TRP A N 1
ATOM 4757 C CA . TRP A 1 604 ? 25.333 -8.692 -9.634 1.00 73.50 604 TRP A CA 1
ATOM 4758 C C . TRP A 1 604 ? 24.373 -7.709 -8.969 1.00 73.50 604 TRP A C 1
ATOM 4760 O O . TRP A 1 604 ? 23.168 -7.924 -8.946 1.00 73.50 604 TRP A O 1
ATOM 4770 N N . ILE A 1 605 ? 24.901 -6.573 -8.510 1.00 71.88 605 ILE A N 1
ATOM 4771 C CA . ILE A 1 605 ? 24.111 -5.509 -7.887 1.00 71.88 605 ILE A CA 1
ATOM 4772 C C . ILE A 1 605 ? 24.441 -4.183 -8.571 1.00 71.88 605 ILE A C 1
ATOM 4774 O O . ILE A 1 605 ? 25.611 -3.806 -8.697 1.00 71.88 605 ILE A O 1
ATOM 4778 N N . GLN A 1 606 ? 23.413 -3.435 -8.971 1.00 70.12 606 GLN A N 1
ATOM 4779 C CA . GLN A 1 606 ? 23.559 -2.051 -9.413 1.00 70.12 606 GLN A CA 1
ATOM 4780 C C . GLN A 1 606 ? 23.991 -1.157 -8.241 1.00 70.12 606 GLN A C 1
ATOM 4782 O O . GLN A 1 606 ? 23.178 -0.692 -7.447 1.00 70.12 606 GLN A O 1
ATOM 4787 N N . GLN A 1 607 ? 25.300 -0.936 -8.109 1.00 60.31 607 GLN A N 1
ATOM 4788 C CA . GLN A 1 607 ? 25.875 -0.139 -7.025 1.00 60.31 607 GLN A CA 1
ATOM 4789 C C . GLN A 1 607 ? 26.085 1.323 -7.426 1.00 60.31 607 GLN A C 1
ATOM 4791 O O . GLN A 1 607 ? 26.794 1.611 -8.392 1.00 60.31 607 GLN A O 1
ATOM 4796 N N . ASP A 1 608 ? 25.592 2.245 -6.596 1.00 52.50 608 ASP A N 1
ATOM 4797 C CA . ASP A 1 608 ? 26.022 3.644 -6.610 1.00 52.50 608 ASP A CA 1
ATOM 4798 C C . ASP A 1 608 ? 27.268 3.831 -5.747 1.00 52.50 608 ASP A C 1
ATOM 4800 O O . ASP A 1 608 ? 27.220 4.338 -4.623 1.00 52.50 608 ASP A O 1
ATOM 4804 N N . LYS A 1 609 ? 28.422 3.392 -6.254 1.00 44.72 609 LYS A N 1
ATOM 4805 C CA . LYS A 1 609 ? 29.689 3.652 -5.568 1.00 44.72 609 LYS A CA 1
ATOM 4806 C C . LYS A 1 609 ? 30.016 5.146 -5.620 1.00 44.72 609 LYS A C 1
ATOM 4808 O O . LYS A 1 609 ? 30.418 5.677 -6.649 1.00 44.72 609 LYS A O 1
ATOM 4813 N N . GLY A 1 610 ? 29.900 5.806 -4.471 1.00 36.84 610 GLY A N 1
ATOM 4814 C CA . GLY A 1 610 ? 30.844 6.852 -4.080 1.00 36.84 610 GLY A CA 1
ATOM 4815 C C . GLY A 1 610 ? 31.530 6.356 -2.817 1.00 36.84 610 GLY A C 1
ATOM 4816 O O . GLY A 1 610 ? 30.809 5.965 -1.902 1.00 36.84 610 GLY A O 1
ATOM 4817 N N . ASP A 1 611 ? 32.858 6.308 -2.849 1.00 39.62 611 ASP A N 1
ATOM 4818 C CA . ASP A 1 611 ? 33.775 5.691 -1.887 1.00 39.62 611 ASP A CA 1
ATOM 4819 C C . ASP A 1 611 ? 33.348 5.714 -0.409 1.00 39.62 611 ASP A C 1
ATOM 4821 O O . ASP A 1 611 ? 32.761 6.687 0.060 1.00 39.62 611 ASP A O 1
ATOM 4825 N N . GLN A 1 612 ? 33.780 4.658 0.298 1.00 35.34 612 GLN A N 1
ATOM 4826 C CA . GLN A 1 612 ? 33.581 4.300 1.717 1.00 35.34 612 GLN A CA 1
ATOM 4827 C C . GLN A 1 612 ? 32.418 3.328 1.977 1.00 35.34 612 GLN A C 1
ATOM 4829 O O . GLN A 1 612 ? 31.345 3.726 2.405 1.00 35.34 612 GLN A O 1
ATOM 4834 N N . ASP A 1 613 ? 32.642 2.053 1.643 1.00 35.62 613 ASP A N 1
ATOM 4835 C CA . ASP A 1 613 ? 32.257 0.879 2.459 1.00 35.62 613 ASP A CA 1
ATOM 4836 C C . ASP A 1 613 ? 32.658 -0.397 1.707 1.00 35.62 613 ASP A C 1
ATOM 4838 O O . ASP A 1 613 ? 31.855 -1.168 1.183 1.00 35.62 613 ASP A O 1
ATOM 4842 N N . GLY A 1 614 ? 33.969 -0.580 1.581 1.00 35.25 614 GLY A N 1
ATOM 4843 C CA . GLY A 1 614 ? 34.563 -1.788 1.034 1.00 35.25 614 GLY A CA 1
ATOM 4844 C C . GLY A 1 614 ? 35.532 -2.377 2.036 1.00 35.25 614 GLY A C 1
ATOM 4845 O O . GLY A 1 614 ? 36.721 -2.386 1.748 1.00 35.25 614 GLY A O 1
ATOM 4846 N N . GLU A 1 615 ? 35.051 -2.837 3.194 1.00 34.78 615 GLU A N 1
ATOM 4847 C CA . GLU A 1 615 ? 35.931 -3.549 4.133 1.00 34.78 615 GLU A CA 1
ATOM 4848 C C . GLU A 1 615 ? 35.398 -4.855 4.741 1.00 34.78 615 GLU A C 1
ATOM 4850 O O . GLU A 1 615 ? 36.157 -5.509 5.441 1.00 34.78 615 GLU A O 1
ATOM 4855 N N . GLU A 1 616 ? 34.198 -5.356 4.409 1.00 35.69 616 GLU A N 1
ATOM 4856 C CA . GLU A 1 616 ? 33.697 -6.568 5.104 1.00 35.69 616 GLU A CA 1
ATOM 4857 C C . GLU A 1 616 ? 33.326 -7.796 4.260 1.00 35.69 616 GLU A C 1
ATOM 4859 O O . GLU A 1 616 ? 32.865 -8.785 4.824 1.00 35.69 616 GLU A O 1
ATOM 4864 N N . ARG A 1 617 ? 33.574 -7.844 2.942 1.00 35.25 617 ARG A N 1
ATOM 4865 C CA . ARG A 1 617 ? 33.259 -9.076 2.171 1.00 35.25 617 ARG A CA 1
ATOM 4866 C C . ARG A 1 617 ? 34.336 -9.692 1.287 1.00 35.25 617 ARG A C 1
ATOM 4868 O O . ARG A 1 617 ? 34.053 -10.683 0.628 1.00 35.25 617 ARG A O 1
ATOM 4875 N N . TRP A 1 618 ? 35.571 -9.198 1.320 1.00 34.00 618 TRP A N 1
ATOM 4876 C CA . TRP A 1 618 ? 36.680 -9.832 0.593 1.00 34.00 618 TRP A CA 1
ATOM 4877 C C . TRP A 1 618 ? 37.966 -9.801 1.417 1.00 34.00 618 TRP A C 1
ATOM 4879 O O . TRP A 1 618 ? 38.958 -9.173 1.050 1.00 34.00 618 TRP A O 1
ATOM 4889 N N . ALA A 1 619 ? 37.957 -10.505 2.548 1.00 35.50 619 ALA A N 1
ATOM 4890 C CA . ALA A 1 619 ? 39.193 -11.008 3.122 1.00 35.50 619 ALA A CA 1
ATOM 4891 C C . ALA A 1 619 ? 39.705 -12.132 2.211 1.00 35.50 619 ALA A C 1
ATOM 4893 O O . ALA A 1 619 ? 39.372 -13.285 2.430 1.00 35.50 619 ALA A O 1
ATOM 4894 N N . GLU A 1 620 ? 40.455 -11.778 1.163 1.00 33.50 620 GLU A N 1
ATOM 4895 C CA . GLU A 1 620 ? 41.564 -12.590 0.652 1.00 33.50 620 GLU A CA 1
ATOM 4896 C C . GLU A 1 620 ? 42.404 -11.808 -0.378 1.00 33.50 620 GLU A C 1
ATOM 4898 O O . GLU A 1 620 ? 42.102 -11.694 -1.560 1.00 33.50 620 GLU A O 1
ATOM 4903 N N . VAL A 1 621 ? 43.509 -11.271 0.147 1.00 37.44 621 VAL A N 1
ATOM 4904 C CA . VAL A 1 621 ? 44.825 -11.167 -0.497 1.00 37.44 621 VAL A CA 1
ATOM 4905 C C . VAL A 1 621 ? 44.899 -10.379 -1.813 1.00 37.44 621 VAL A C 1
ATOM 4907 O O . VAL A 1 621 ? 45.118 -10.915 -2.893 1.00 37.44 621 VAL A O 1
ATOM 4910 N N . GLN A 1 622 ? 45.016 -9.059 -1.676 1.00 34.38 622 GLN A N 1
ATOM 4911 C CA . GLN A 1 622 ? 46.117 -8.375 -2.352 1.00 34.38 622 GLN A CA 1
ATOM 4912 C C . GLN A 1 622 ? 46.981 -7.713 -1.280 1.00 34.38 622 GLN A C 1
ATOM 4914 O O . GLN A 1 622 ? 46.776 -6.561 -0.900 1.00 34.38 622 GLN A O 1
ATOM 4919 N N . LYS A 1 623 ? 47.951 -8.470 -0.744 1.00 35.84 623 LYS A N 1
ATOM 4920 C CA . LYS A 1 623 ? 49.024 -7.864 0.048 1.00 35.84 623 LYS A CA 1
ATOM 4921 C C . LYS A 1 623 ? 49.688 -6.829 -0.854 1.00 35.84 623 LYS A C 1
ATOM 4923 O O . LYS A 1 623 ? 50.342 -7.189 -1.831 1.00 35.84 623 LYS A O 1
ATOM 4928 N N . LYS A 1 624 ? 49.522 -5.546 -0.516 1.00 35.09 624 LYS A N 1
ATOM 4929 C CA . LYS A 1 624 ? 50.490 -4.501 -0.857 1.00 35.09 624 LYS A CA 1
ATOM 4930 C C . LYS A 1 624 ? 51.869 -5.137 -0.685 1.00 35.09 624 LYS A C 1
ATOM 4932 O O . LYS A 1 624 ? 52.169 -5.630 0.402 1.00 35.09 624 LYS A O 1
ATOM 4937 N N . MET A 1 625 ? 52.663 -5.197 -1.751 1.00 34.28 625 MET A N 1
ATOM 4938 C CA . MET A 1 625 ? 54.066 -5.572 -1.631 1.00 34.28 625 MET A CA 1
ATOM 4939 C C . MET A 1 625 ? 54.740 -4.498 -0.782 1.00 34.28 625 MET A C 1
ATOM 4941 O O . MET A 1 625 ? 55.193 -3.473 -1.282 1.00 34.28 625 MET A O 1
ATOM 4945 N N . THR A 1 626 ? 54.762 -4.709 0.528 1.00 37.78 626 THR A N 1
ATOM 4946 C CA . THR A 1 626 ? 55.714 -4.050 1.406 1.00 37.78 626 THR A CA 1
ATOM 4947 C C . THR A 1 626 ? 57.086 -4.512 0.923 1.00 37.78 626 THR A C 1
ATOM 4949 O O . THR A 1 626 ? 57.283 -5.727 0.808 1.00 37.78 626 THR A O 1
ATOM 4952 N N . PRO A 1 627 ? 58.028 -3.612 0.593 1.00 33.34 627 PRO A N 1
ATOM 4953 C CA . PRO A 1 627 ? 59.361 -4.040 0.210 1.00 33.34 627 PRO A CA 1
ATOM 4954 C C . PRO A 1 627 ? 59.925 -4.838 1.381 1.00 33.34 627 PRO A C 1
ATOM 4956 O O . PRO A 1 627 ? 60.019 -4.333 2.504 1.00 33.34 627 PRO A O 1
ATOM 4959 N N . TRP A 1 628 ? 60.220 -6.109 1.134 1.00 35.81 628 TRP A N 1
ATOM 4960 C CA . TRP A 1 628 ? 60.830 -6.982 2.118 1.00 35.81 628 TRP A CA 1
ATOM 4961 C C . TRP A 1 628 ? 62.196 -6.399 2.473 1.00 35.81 628 TRP A C 1
ATOM 4963 O O . TRP A 1 628 ? 63.099 -6.360 1.641 1.00 35.81 628 TRP A O 1
ATOM 4973 N N . ARG A 1 629 ? 62.355 -5.926 3.714 1.00 40.59 629 ARG A N 1
ATOM 4974 C CA . ARG A 1 629 ? 63.676 -5.643 4.279 1.00 40.59 629 ARG A CA 1
ATOM 4975 C C . ARG A 1 629 ? 64.330 -6.975 4.627 1.00 40.59 629 ARG A C 1
ATOM 4977 O O . ARG A 1 629 ? 64.246 -7.428 5.763 1.00 40.59 629 ARG A O 1
ATOM 4984 N N . LEU A 1 630 ? 64.967 -7.603 3.649 1.00 36.44 630 LEU A N 1
ATOM 4985 C CA . LEU A 1 630 ? 65.954 -8.645 3.896 1.00 36.44 630 LEU A CA 1
ATOM 4986 C C . LEU A 1 630 ? 67.293 -8.165 3.344 1.00 36.44 630 LEU A C 1
ATOM 4988 O O . LEU A 1 630 ? 67.440 -7.972 2.145 1.00 36.44 630 LEU A O 1
ATOM 4992 N N . GLY A 1 631 ? 68.235 -7.957 4.264 1.00 43.19 631 GLY A N 1
ATOM 4993 C CA . GLY A 1 631 ? 69.669 -8.012 3.998 1.00 43.19 631 GLY A CA 1
ATOM 4994 C C . GLY A 1 631 ? 70.242 -6.950 3.066 1.00 43.19 631 GLY A C 1
ATOM 4995 O O . GLY A 1 631 ? 70.709 -7.285 1.988 1.00 43.19 631 GLY A O 1
ATOM 4996 N N . ILE A 1 632 ? 70.319 -5.699 3.524 1.00 36.69 632 ILE A N 1
ATOM 4997 C CA . ILE A 1 632 ? 71.425 -4.815 3.125 1.00 36.69 632 ILE A CA 1
ATOM 4998 C C . ILE A 1 632 ? 72.038 -4.269 4.413 1.00 36.69 632 ILE A C 1
ATOM 5000 O O . ILE A 1 632 ? 71.733 -3.180 4.896 1.00 36.69 632 ILE A O 1
ATOM 5004 N N . GLN A 1 633 ? 72.840 -5.128 5.035 1.00 40.62 633 GLN A N 1
ATOM 5005 C CA . GLN A 1 633 ? 73.990 -4.682 5.803 1.00 40.62 633 GLN A CA 1
ATOM 5006 C C . GLN A 1 633 ? 74.918 -4.018 4.772 1.00 40.62 633 GLN A C 1
ATOM 5008 O O . GLN A 1 633 ? 75.094 -4.579 3.698 1.00 40.62 633 GLN A O 1
ATOM 5013 N N . GLU A 1 634 ? 75.447 -2.835 5.090 1.00 48.38 634 GLU A N 1
ATOM 5014 C CA . GLU A 1 634 ? 76.234 -1.948 4.210 1.00 48.38 634 GLU A CA 1
ATOM 5015 C C . GLU A 1 634 ? 75.417 -0.961 3.356 1.00 48.38 634 GLU A C 1
ATOM 5017 O O . GLU A 1 634 ? 75.096 -1.215 2.203 1.00 48.38 634 GLU A O 1
ATOM 5022 N N . GLN A 1 635 ? 75.124 0.220 3.922 1.00 36.78 635 GLN A N 1
ATOM 5023 C CA . GLN A 1 635 ? 75.614 1.520 3.418 1.00 36.78 635 GLN A CA 1
ATOM 5024 C C . GLN A 1 635 ? 74.939 2.703 4.148 1.00 36.78 635 GLN A C 1
ATOM 5026 O O . GLN A 1 635 ? 73.723 2.870 4.113 1.00 36.78 635 GLN A O 1
ATOM 5031 N N . GLY A 1 636 ? 75.767 3.556 4.769 1.00 43.88 636 GLY A N 1
ATOM 5032 C CA . GLY A 1 636 ? 75.455 4.956 5.092 1.00 43.88 636 GLY A CA 1
ATOM 5033 C C . GLY A 1 636 ? 74.894 5.263 6.498 1.00 43.88 636 GLY A C 1
ATOM 5034 O O . GLY A 1 636 ? 73.762 4.885 6.792 1.00 43.88 636 GLY A O 1
ATOM 5035 N N . PRO A 1 637 ? 75.584 6.067 7.340 1.00 44.59 637 PRO A N 1
ATOM 5036 C CA . PRO A 1 637 ? 75.076 6.535 8.640 1.00 44.59 637 PRO A CA 1
ATOM 5037 C C . PRO A 1 637 ? 73.901 7.541 8.563 1.00 44.59 637 PRO A C 1
ATOM 5039 O O . PRO A 1 637 ? 73.520 8.129 9.571 1.00 44.59 637 PRO A O 1
ATOM 5042 N N . GLU A 1 638 ? 73.305 7.777 7.390 1.00 50.50 638 GLU A N 1
ATOM 5043 C CA . GLU A 1 638 ? 72.364 8.890 7.163 1.00 50.50 638 GLU A CA 1
ATOM 5044 C C . GLU A 1 638 ? 70.878 8.534 7.363 1.00 50.50 638 GLU A C 1
ATOM 5046 O O . GLU A 1 638 ? 70.000 9.406 7.379 1.00 50.50 638 GLU A O 1
ATOM 5051 N N . LEU A 1 639 ? 70.557 7.255 7.578 1.00 46.72 639 LEU A N 1
ATOM 5052 C CA . LEU A 1 639 ? 69.174 6.816 7.795 1.00 46.72 639 LEU A CA 1
ATOM 5053 C C . LEU A 1 639 ? 68.672 7.011 9.237 1.00 46.72 639 LEU A C 1
ATOM 5055 O O . LEU A 1 639 ? 67.470 6.885 9.469 1.00 46.72 639 LEU A O 1
ATOM 5059 N N . GLY A 1 640 ? 69.547 7.397 10.172 1.00 47.19 640 GLY A N 1
ATOM 5060 C CA . GLY A 1 640 ? 69.200 7.674 11.572 1.00 47.19 640 GLY A CA 1
ATOM 5061 C C . GLY A 1 640 ? 68.748 9.108 11.882 1.00 47.19 640 GLY A C 1
ATOM 5062 O O . GLY A 1 640 ? 68.414 9.390 13.028 1.00 47.19 640 GLY A O 1
ATOM 5063 N N . LEU A 1 641 ? 68.741 10.026 10.909 1.00 45.94 641 LEU A N 1
ATOM 5064 C CA . LEU A 1 641 ? 68.446 11.445 11.158 1.00 45.94 641 LEU A CA 1
ATOM 5065 C C . LEU A 1 641 ? 66.984 11.832 10.869 1.00 45.94 641 LEU A C 1
ATOM 5067 O O . LEU A 1 641 ? 66.355 11.330 9.934 1.00 45.94 641 LEU A O 1
ATOM 5071 N N . VAL A 1 642 ? 66.469 12.761 11.684 1.00 54.06 642 VAL A N 1
ATOM 5072 C CA . VAL A 1 642 ? 65.089 13.284 11.688 1.00 54.06 642 VAL A CA 1
ATOM 5073 C C . VAL A 1 642 ? 64.765 14.006 10.358 1.00 54.06 642 VAL A C 1
ATOM 5075 O O . VAL A 1 642 ? 65.640 14.689 9.816 1.00 54.06 642 VAL A O 1
ATOM 5078 N N . PRO A 1 643 ? 63.525 13.916 9.820 1.00 51.25 643 PRO A N 1
ATOM 5079 C CA . PRO A 1 643 ? 63.184 14.334 8.449 1.00 51.25 643 PRO A CA 1
ATOM 5080 C C . PRO A 1 643 ? 63.590 15.759 8.037 1.00 51.25 643 PRO A C 1
ATOM 5082 O O . PRO A 1 643 ? 63.942 15.985 6.880 1.00 51.25 643 PRO A O 1
ATOM 5085 N N . GLN A 1 644 ? 63.605 16.717 8.967 1.00 48.31 644 GLN A N 1
ATOM 5086 C CA . GLN A 1 644 ? 63.964 18.112 8.677 1.00 48.31 644 GLN A CA 1
ATOM 5087 C C . GLN A 1 644 ? 65.454 18.302 8.332 1.00 48.31 644 GLN A C 1
ATOM 5089 O O . GLN A 1 644 ? 65.789 19.203 7.567 1.00 48.31 644 GLN A O 1
ATOM 5094 N N . GLN A 1 645 ? 66.350 17.428 8.808 1.00 48.75 645 GLN A N 1
ATOM 5095 C CA . GLN A 1 645 ? 67.780 17.497 8.478 1.00 48.75 645 GLN A CA 1
ATOM 5096 C C . GLN A 1 645 ? 68.104 16.909 7.093 1.00 48.75 645 GLN A C 1
ATOM 5098 O O . GLN A 1 645 ? 69.073 17.337 6.466 1.00 48.75 645 GLN A O 1
ATOM 5103 N N . ARG A 1 646 ? 67.269 15.998 6.559 1.00 50.06 646 ARG A N 1
ATOM 5104 C CA . ARG A 1 646 ? 67.408 15.497 5.173 1.00 50.06 646 ARG A CA 1
ATOM 5105 C C . ARG A 1 646 ? 67.053 16.558 4.136 1.00 50.06 646 ARG A C 1
ATOM 5107 O O . ARG A 1 646 ? 67.753 16.691 3.136 1.00 50.06 646 ARG A O 1
ATOM 5114 N N . ALA A 1 647 ? 66.009 17.343 4.398 1.00 50.53 647 ALA A N 1
ATOM 5115 C CA . ALA A 1 647 ? 65.573 18.414 3.503 1.00 50.53 647 ALA A CA 1
ATOM 5116 C C . ALA A 1 647 ? 66.599 19.559 3.385 1.00 50.53 647 ALA A C 1
ATOM 5118 O O . ALA A 1 647 ? 66.654 20.223 2.356 1.00 50.53 647 ALA A O 1
ATOM 5119 N N . ALA A 1 648 ? 67.437 19.773 4.406 1.00 49.38 648 ALA A N 1
ATOM 5120 C CA . ALA A 1 648 ? 68.469 20.811 4.389 1.00 49.38 648 ALA A CA 1
ATOM 5121 C C . ALA A 1 648 ? 69.733 20.423 3.591 1.00 49.38 648 ALA A C 1
ATOM 5123 O O . ALA A 1 648 ? 70.438 21.310 3.115 1.00 49.38 648 ALA A O 1
ATOM 5124 N N . ARG A 1 649 ? 70.029 19.121 3.430 1.00 48.00 649 ARG A N 1
ATOM 5125 C CA . ARG A 1 649 ? 71.200 18.633 2.668 1.00 48.00 649 ARG A CA 1
ATOM 5126 C C . ARG A 1 649 ? 70.906 18.324 1.200 1.00 48.00 649 ARG A C 1
ATOM 5128 O O . ARG A 1 649 ? 71.802 18.456 0.372 1.00 48.00 649 ARG A O 1
ATOM 5135 N N . LEU A 1 650 ? 69.668 17.968 0.858 1.00 50.12 650 LEU A N 1
ATOM 5136 C CA . LEU A 1 650 ? 69.214 17.878 -0.532 1.00 50.12 650 LEU A CA 1
ATOM 5137 C C . LEU A 1 650 ? 68.887 19.289 -1.030 1.00 50.12 650 LEU A C 1
ATOM 5139 O O . LEU A 1 650 ? 67.731 19.707 -1.068 1.00 50.12 650 LEU A O 1
ATOM 5143 N N . GLY A 1 651 ? 69.936 20.055 -1.339 1.00 42.84 651 GLY A N 1
ATOM 5144 C CA . GLY A 1 651 ? 69.818 21.393 -1.907 1.00 42.84 651 GLY A CA 1
ATOM 5145 C C . GLY A 1 651 ? 68.827 21.420 -3.075 1.00 42.84 651 GLY A C 1
ATOM 5146 O O . GLY A 1 651 ? 68.754 20.477 -3.859 1.00 42.84 651 GLY A O 1
ATOM 5147 N N . LYS A 1 652 ? 68.050 22.506 -3.162 1.00 52.59 652 LYS A N 1
ATOM 5148 C CA . LYS A 1 652 ? 67.044 22.783 -4.200 1.00 52.59 652 LYS A CA 1
ATOM 5149 C C . LYS A 1 652 ? 67.617 22.622 -5.621 1.00 52.59 652 LYS A C 1
ATOM 5151 O O . LYS A 1 652 ? 67.974 23.611 -6.254 1.00 52.59 652 LYS A O 1
ATOM 5156 N N . LEU A 1 653 ? 67.631 21.407 -6.160 1.00 42.84 653 LEU A N 1
ATOM 5157 C CA . LEU A 1 653 ? 67.833 21.159 -7.585 1.00 42.84 653 LEU A CA 1
ATOM 5158 C C . LEU A 1 653 ? 66.483 21.317 -8.286 1.00 42.84 653 LEU A C 1
ATOM 5160 O O . LEU A 1 653 ? 65.706 20.377 -8.431 1.00 42.84 653 LEU A O 1
ATOM 5164 N N . HIS A 1 654 ? 66.189 22.554 -8.683 1.00 48.75 654 HIS A N 1
ATOM 5165 C CA . HIS A 1 654 ? 65.176 22.818 -9.698 1.00 48.75 654 HIS A CA 1
ATOM 5166 C C . HIS A 1 654 ? 65.706 22.251 -11.023 1.00 48.75 654 HIS A C 1
ATOM 5168 O O . HIS A 1 654 ? 66.833 22.575 -11.388 1.00 48.75 654 HIS A O 1
ATOM 5174 N N . SER A 1 655 ? 64.889 21.453 -11.724 1.00 47.66 655 SER A N 1
ATOM 5175 C CA . SER A 1 655 ? 65.106 20.831 -13.053 1.00 47.66 655 SER A CA 1
ATOM 5176 C C . SER A 1 655 ? 65.593 19.369 -13.106 1.00 47.66 655 SER A C 1
ATOM 5178 O O . SER A 1 655 ? 66.613 19.046 -13.702 1.00 47.66 655 SER A O 1
ATOM 5180 N N . SER A 1 656 ? 64.800 18.426 -12.593 1.00 44.06 656 SER A N 1
ATOM 5181 C CA . SER A 1 656 ? 64.806 17.069 -13.169 1.00 44.06 656 SER A CA 1
ATOM 5182 C C . SER A 1 656 ? 63.406 16.455 -13.164 1.00 44.06 656 SER A C 1
ATOM 5184 O O . SER A 1 656 ? 62.726 16.407 -12.141 1.00 44.06 656 SER A O 1
ATOM 5186 N N . LEU A 1 657 ? 62.957 16.046 -14.353 1.00 45.62 657 LEU A N 1
ATOM 5187 C CA . LEU A 1 657 ? 61.707 15.327 -14.574 1.00 45.62 657 LEU A CA 1
ATOM 5188 C C . LEU A 1 657 ? 61.885 13.894 -14.054 1.00 45.62 657 LEU A C 1
ATOM 5190 O O . LEU A 1 657 ? 62.753 13.166 -14.533 1.00 45.62 657 LEU A O 1
ATOM 5194 N N . LEU A 1 658 ? 61.074 13.489 -13.081 1.00 49.31 658 LEU A N 1
ATOM 5195 C CA . LEU A 1 658 ? 61.061 12.121 -12.565 1.00 49.31 658 LEU A CA 1
ATOM 5196 C C . LEU A 1 658 ? 59.967 11.344 -13.303 1.00 49.31 658 LEU A C 1
ATOM 5198 O O . LEU A 1 658 ? 58.783 11.496 -13.014 1.00 49.31 658 LEU A O 1
ATOM 5202 N N . VAL A 1 659 ? 60.365 10.545 -14.295 1.00 39.31 659 VAL A N 1
ATOM 5203 C CA . VAL A 1 659 ? 59.455 9.651 -15.024 1.00 39.31 659 VAL A CA 1
ATOM 5204 C C . VAL A 1 659 ? 59.392 8.321 -14.286 1.00 39.31 659 VAL A C 1
ATOM 5206 O O . VAL A 1 659 ? 60.385 7.603 -14.197 1.00 39.31 659 VAL A O 1
ATOM 5209 N N . VAL A 1 660 ? 58.212 7.982 -13.775 1.00 44.34 660 VAL A N 1
ATOM 5210 C CA . VAL A 1 660 ? 57.916 6.660 -13.218 1.00 44.34 660 VAL A CA 1
ATOM 5211 C C . VAL A 1 660 ? 57.013 5.940 -14.214 1.00 44.34 660 VAL A C 1
ATOM 5213 O O . VAL A 1 660 ? 55.818 6.209 -14.276 1.00 44.34 660 VAL A O 1
ATOM 5216 N N . ALA A 1 661 ? 57.590 5.048 -15.018 1.00 39.00 661 ALA A N 1
ATOM 5217 C CA . ALA A 1 661 ? 56.835 4.174 -15.911 1.00 39.00 661 ALA A CA 1
ATOM 5218 C C . ALA A 1 661 ? 56.608 2.817 -15.232 1.00 39.00 661 ALA A C 1
ATOM 5220 O O . ALA A 1 661 ? 57.556 2.165 -14.794 1.00 39.00 661 ALA A O 1
ATOM 5221 N N . SER A 1 662 ? 55.350 2.386 -15.151 1.00 39.09 662 SER A N 1
ATOM 5222 C CA . SER A 1 662 ? 54.993 1.021 -14.768 1.00 39.09 662 SER A CA 1
ATOM 5223 C C . SER A 1 662 ? 54.792 0.209 -16.044 1.00 39.09 662 SER A C 1
ATOM 5225 O O . SER A 1 662 ? 53.848 0.453 -16.790 1.00 39.09 662 SER A O 1
ATOM 5227 N N . LEU A 1 663 ? 55.696 -0.731 -16.324 1.00 43.34 663 LEU A N 1
ATOM 5228 C CA . LEU A 1 663 ? 55.512 -1.710 -17.394 1.00 43.34 663 LEU A CA 1
ATOM 5229 C C . LEU A 1 663 ? 54.528 -2.772 -16.900 1.00 43.34 663 LEU A C 1
ATOM 5231 O O . LEU A 1 663 ? 54.919 -3.757 -16.277 1.00 43.34 663 LEU A O 1
ATOM 5235 N N . ILE A 1 664 ? 53.239 -2.537 -17.137 1.00 44.62 664 ILE A N 1
ATOM 5236 C CA . ILE A 1 664 ? 52.200 -3.549 -16.976 1.00 44.62 664 ILE A CA 1
ATOM 5237 C C . ILE A 1 664 ? 51.743 -3.932 -18.379 1.00 44.62 664 ILE A C 1
ATOM 5239 O O . ILE A 1 664 ? 51.195 -3.098 -19.093 1.00 44.62 664 ILE A O 1
ATOM 5243 N N . ASP A 1 665 ? 51.941 -5.193 -18.754 1.00 42.25 665 ASP A N 1
ATOM 5244 C CA . ASP A 1 665 ? 51.355 -5.777 -19.963 1.00 42.25 665 ASP A CA 1
ATOM 5245 C C . ASP A 1 665 ? 49.863 -6.058 -19.707 1.00 42.25 665 ASP A C 1
ATOM 5247 O O . ASP A 1 665 ? 49.428 -7.175 -19.423 1.00 42.25 665 ASP A O 1
ATOM 5251 N N . LYS A 1 666 ? 49.078 -4.980 -19.634 1.00 47.72 666 LYS A N 1
ATOM 5252 C CA . LYS A 1 666 ? 47.617 -5.003 -19.571 1.00 47.72 666 LYS A CA 1
ATOM 5253 C C . LYS A 1 666 ? 47.098 -4.027 -20.622 1.00 47.72 666 LYS A C 1
ATOM 5255 O O . LYS A 1 666 ? 47.646 -2.928 -20.721 1.00 47.72 666 LYS A O 1
ATOM 5260 N N . PRO A 1 667 ? 46.037 -4.376 -21.372 1.00 46.06 667 PRO A N 1
ATOM 5261 C CA . PRO A 1 667 ? 45.363 -3.399 -22.213 1.00 46.06 667 PRO A CA 1
ATOM 5262 C C . PRO A 1 667 ? 44.969 -2.202 -21.344 1.00 46.06 667 PRO A C 1
ATOM 5264 O O . PRO A 1 667 ? 44.528 -2.382 -20.204 1.00 46.06 667 PRO A O 1
ATOM 5267 N N . THR A 1 668 ? 45.194 -0.994 -21.860 1.00 44.41 668 THR A N 1
ATOM 5268 C CA . THR A 1 668 ? 44.936 0.265 -21.158 1.00 44.41 668 THR A CA 1
ATOM 5269 C C . THR A 1 668 ? 43.552 0.227 -20.519 1.00 44.41 668 THR A C 1
ATOM 5271 O O . THR A 1 668 ? 42.538 -0.021 -21.179 1.00 44.41 668 THR A O 1
ATOM 5274 N N . ASN A 1 669 ? 43.502 0.456 -19.205 1.00 43.16 669 ASN A N 1
ATOM 5275 C CA . ASN A 1 669 ? 42.241 0.670 -18.514 1.00 43.16 669 ASN A CA 1
ATOM 5276 C C . ASN A 1 669 ? 41.692 2.002 -19.037 1.00 43.16 669 ASN A C 1
ATOM 5278 O O . ASN A 1 669 ? 42.101 3.062 -18.582 1.00 43.16 669 ASN A O 1
ATOM 5282 N N . LEU A 1 670 ? 40.818 1.922 -20.044 1.00 47.94 670 LEU A N 1
ATOM 5283 C CA . LEU A 1 670 ? 40.266 3.051 -20.797 1.00 47.94 670 LEU A CA 1
ATOM 5284 C C . LEU A 1 670 ? 39.924 4.239 -19.883 1.00 47.94 670 LEU A C 1
ATOM 5286 O O . LEU A 1 670 ? 39.008 4.161 -19.059 1.00 47.94 670 LEU A O 1
ATOM 5290 N N . GLY A 1 671 ? 40.712 5.300 -20.048 1.00 38.03 671 GLY A N 1
ATOM 5291 C CA . GLY A 1 671 ? 40.779 6.491 -19.204 1.00 38.03 671 GLY A CA 1
ATOM 5292 C C . GLY A 1 671 ? 42.198 7.074 -19.106 1.00 38.03 671 GLY A C 1
ATOM 5293 O O . GLY A 1 671 ? 42.335 8.233 -18.722 1.00 38.03 671 GLY A O 1
ATOM 5294 N N . GLY A 1 672 ? 43.218 6.293 -19.483 1.00 31.42 672 GLY A N 1
ATOM 5295 C CA . GLY A 1 672 ? 44.634 6.671 -19.523 1.00 31.42 672 GLY A CA 1
ATOM 5296 C C . GLY A 1 672 ? 45.518 5.443 -19.417 1.00 31.42 672 GLY A C 1
ATOM 5297 O O . GLY A 1 672 ? 45.420 4.769 -18.367 1.00 31.42 672 GLY A O 1
#

Sequence (672 aa):
MASLAMTCEVAALGVFNLQSESMILLVHLSSYFYSPAPPPAPPLALVHFNQSLLKPPTVHQSTGVSEQGPLLQDWGRMAAHFIRDQWTCLGYGRRIGLPGPLELPRASGSLEAAIEALSLLPSGLVLPVLDFMASMLPQVALSEEALCVEAVTVSWKLVLGLSSNPHDFWPTLQGFVTMAFHHSLLELTVDQAPGFTATLQQIAVELMELSQAKTGVFNVLIQHCCHTWLPSDPGSEGQSQSDAMFSSALLHPDILAEACVYGPVFRRDQRLIQEVQVFVERLGEKCAANTAVPSDNRDDQFPRVCVVAFLSRLQPSNQLHERLMEELVLRLLKKDEAISKSKQRYYSNSLQHRVKNRVWQTLLMLLPKLRGEFVGTILGRVFEAGFVSNQASVKYLIEWKMVLILVQYPEHIDRLWTCFRVDQEKTKTSVCTFLSVLVHLNIIMPQLKEKALQWRKALDVILQWCFSHNFSVRLYALLALKRVWGLEGARAEAEEGAGGPDGLGGLATVVKACLHQAEAMQSTGNASKNWTRIQDHFFFGVFHPVRDYSVETIFYTFPSLSEVFEDEWIPPWKFEKLVDFSQSASLPLRNPVPDLSQIQPGDWIQQDKGDQDGEERWAEVQKKMTPWRLGIQEQGPELGLVPQQRAARLGKLHSSLLVVASLIDKPTNLGG